Protein 5HYX (pdb70)

Radius of gyration: 34.46 Å; Cα contacts (8 Å, |Δi|>4): 1989; chains: 2; bounding box: 60×90×80 Å

GO terms:
  GO:2000023 regulation of lateral root development (P, IDA)
  GO:2000067 regulation of root morphogenesis (P, IDA)
  GO:0016036 cellular response to phosphate starvation (P, IEP)
  GO:0010078 maintenance of root meristem identity (P, IMP)
  GO:2000067 regulation of root morphogenesis (P, IMP)
  GO:2000280 regulation of root development (P, IMP)
  GO:0016036 cellular response to phosphate starvation (P, IMP)
  GO:2000377 regulation of reactive oxygen species metabolic process (P, IMP)
  GO:0051302 regulation of cell division (P, IMP)
  GO:0005515 protein binding (F, IPI)
  GO:0010628 positive regulation of gene expression (P, IEP)
  GO:0001653 peptide receptor activity (F, IGI)
  GO:0010082 regulation of root meristem growth (P, IGI)
  GO:0048527 lateral root development (P, IMP)
  GO:0008083 growth factor activity (F, IDA)
  GO:0005576 extracellular region (C, IDA)
  GO:0010608 post-transcriptional regulation of gene expression (P, IDA)
  GO:0030154 cell differentiation (P, IDA)
  GO:0008284 positive regulation of cell population proliferation (P, IDA)

Solvent-accessible surface area: 26763 Å² total

Organism: Arabidopsis thaliana (NCBI:txid3702)

Secondary structure (DSSP, 8-state):
-----------/--STTEEE-TTS-EEEEEEES----S---TT--EEEEESS---SBPPGGGGG-TT-SEEE--SS--BS---GGGGG-TT--EEE--SS---S---GGGGG-TT--EEE--SS--EEE--GGGGG-SS--EEE--S-TEEEEPPPGGGGG-TT--EEE--SSEEEEPPPGGGGG-SS--EEE--SSEEEEEPPGGGGG-TT--EEE--SSEEES---GGGGG-TT--EEE--SS--EEEPPGGGGG-TT--EEE--SSEEESB--GGGGG-TT--EEE--SS--BS---GGGGG-TT--EEE--SS--EE---GGGGG-TT--EEE--SSEEEEPPPGGGGG-TT--EEE--SSEEEEPPPGGGGG-SS--EEE--SSEEEEPPPGGGGG-TT--EEE--SSEEEEPPPGGGGG-SS--EEE--SSEE-SPPPGGGGG-TT--EEE--SS--EE---TTTS-TT-SEEE--SSEE-SB--GGGGG-SS--EEE--SS--EEPPPGGGGG-TT--EEE--SSEE-SBPPSGGGG-TT--SEEE--SS--BS---GGGGG-TT--EEE--SS---S-SGGGTT-TT--EEE--SS--EEEE---HHHHTS-HHHHHTSSEEEE--PPP-

Structure (mmCIF, N/CA/C/O backbone):
data_5HYX
#
_entry.id   5HYX
#
_cell.length_a   182.335
_cell.length_b   182.335
_cell.length_c   87.441
_cell.angle_alpha   90.000
_cell.angle_beta   90.000
_cell.angle_gamma   120.000
#
_symmetry.space_group_name_H-M   'H 3'
#
loop_
_entity.id
_entity.type
_entity.pdbx_description
1 polymer 'Probable LRR receptor-like serine/threonine-protein kinase At4g26540'
2 polymer PTR-SER-ASN-PRO-GLY-HIS-HIS-PRO-HYP-ARG-HIS-ASN
3 branched 2-acetamido-2-deoxy-beta-D-glucopyranose-(1-4)-2-acetamido-2-deoxy-beta-D-glucopyranose
4 non-polymer 2-acetamido-2-deoxy-beta-D-glucopyranose
5 water water
#
loop_
_atom_site.group_PDB
_atom_site.id
_atom_site.type_symbol
_atom_site.label_atom_id
_atom_site.label_alt_id
_atom_site.label_comp_id
_atom_site.label_asym_id
_atom_site.label_entity_id
_atom_site.label_seq_id
_atom_site.pdbx_PDB_ins_code
_atom_site.Cartn_x
_atom_site.Cartn_y
_atom_site.Cartn_z
_atom_site.occupancy
_atom_site.B_iso_or_equiv
_atom_site.auth_seq_id
_atom_site.auth_comp_id
_atom_site.auth_asym_id
_atom_site.auth_atom_id
_atom_site.pdbx_PDB_model_num
ATOM 1 N N . CYS A 1 1 ? 68.942 67.355 -21.168 1.00 68.78 61 CYS B N 1
ATOM 2 C CA . CYS A 1 1 ? 68.425 67.107 -19.826 1.00 75.62 61 CYS B CA 1
ATOM 3 C C . CYS A 1 1 ? 67.665 68.320 -19.275 1.00 80.73 61 CYS B C 1
ATOM 4 O O . CYS A 1 1 ? 66.442 68.406 -19.390 1.00 82.07 61 CYS B O 1
ATOM 6 N N . ASN A 1 2 ? 68.389 69.226 -18.625 1.00 82.21 62 ASN B N 1
ATOM 7 C CA . ASN A 1 2 ? 67.810 70.481 -18.145 1.00 76.67 62 ASN B CA 1
ATOM 8 C C . ASN A 1 2 ? 68.085 71.735 -18.997 1.00 73.26 62 ASN B C 1
ATOM 9 O O . ASN A 1 2 ? 67.660 72.827 -18.628 1.00 68.55 62 ASN B O 1
ATOM 11 N N . TRP A 1 3 ? 68.801 71.590 -20.112 1.00 77.06 63 TRP B N 1
ATOM 12 C CA . TRP A 1 3 ? 69.196 72.748 -20.933 1.00 83.07 63 TRP B CA 1
ATOM 13 C C . TRP A 1 3 ? 67.980 73.500 -21.512 1.00 81.14 63 TRP B C 1
ATOM 14 O O . TRP A 1 3 ? 66.937 72.902 -21.780 1.00 78.10 63 TRP B O 1
ATOM 25 N N . THR A 1 4 ? 68.124 74.813 -21.692 1.00 80.42 64 THR B N 1
ATOM 26 C CA . THR A 1 4 ? 67.005 75.684 -22.064 1.00 76.61 64 THR B CA 1
ATOM 27 C C . THR A 1 4 ? 66.425 75.391 -23.448 1.00 77.29 64 THR B C 1
ATOM 28 O O . THR A 1 4 ? 67.143 75.367 -24.451 1.00 81.93 64 THR B O 1
ATOM 30 N N . GLY A 1 5 ? 65.113 75.186 -23.490 1.00 70.16 65 GLY B N 1
ATOM 31 C CA . GLY A 1 5 ? 64.426 74.815 -24.712 1.00 63.89 65 GLY B CA 1
ATOM 32 C C . GLY A 1 5 ? 64.153 73.326 -24.726 1.00 59.56 65 GLY B C 1
ATOM 33 O O . GLY A 1 5 ? 63.233 72.855 -25.392 1.00 59.56 65 GLY B O 1
ATOM 34 N N . VAL A 1 6 ? 64.942 72.585 -23.957 1.00 57.02 66 VAL B N 1
ATOM 35 C CA . VAL A 1 6 ? 64.797 71.139 -23.877 1.00 55.53 66 VAL B CA 1
ATOM 36 C C . VAL A 1 6 ? 63.923 70.734 -22.697 1.00 56.08 66 VAL B C 1
ATOM 37 O O . VAL A 1 6 ? 64.054 71.274 -21.601 1.00 58.51 66 VAL B O 1
ATOM 41 N N . LYS A 1 7 ? 63.022 69.789 -22.935 1.00 55.43 67 LYS B N 1
ATOM 42 C CA . LYS A 1 7 ? 62.207 69.217 -21.874 1.00 57.41 67 LYS B CA 1
ATOM 43 C C . LYS A 1 7 ? 62.323 67.697 -21.899 1.00 59.23 67 LYS B C 1
ATOM 44 O O . LYS A 1 7 ? 62.524 67.095 -22.958 1.00 56.85 67 LYS B O 1
ATOM 50 N N . CYS A 1 8 ? 62.200 67.080 -20.728 1.00 61.74 68 CYS B N 1
ATOM 51 C CA . CYS A 1 8 ? 62.427 65.648 -20.602 1.00 62.16 68 CYS B CA 1
ATOM 52 C C . CYS A 1 8 ? 61.217 64.862 -20.117 1.00 61.40 68 CYS B C 1
ATOM 53 O O . CYS A 1 8 ? 60.439 65.332 -19.287 1.00 58.30 68 CYS B O 1
ATOM 56 N N . ASN A 1 9 ? 61.081 63.654 -20.652 1.00 66.34 69 ASN B N 1
ATOM 57 C CA . ASN A 1 9 ? 60.123 62.680 -20.163 1.00 71.75 69 ASN B CA 1
ATOM 58 C C . ASN A 1 9 ? 60.542 62.240 -18.756 1.00 76.44 69 ASN B C 1
ATOM 59 O O . ASN A 1 9 ? 61.711 62.374 -18.384 1.00 75.59 69 ASN B O 1
ATOM 64 N N . ARG A 1 10 ? 59.598 61.725 -17.970 1.00 76.57 70 ARG B N 1
ATOM 65 C CA . ARG A 1 10 ? 59.907 61.296 -16.608 1.00 76.29 70 ARG B CA 1
ATOM 66 C C . ARG A 1 10 ? 60.954 60.179 -16.582 1.00 76.26 70 ARG B C 1
ATOM 67 O O . ARG A 1 10 ? 61.678 60.015 -15.599 1.00 74.72 70 ARG B O 1
ATOM 75 N N . ARG A 1 11 ? 61.051 59.434 -17.680 1.00 74.07 71 ARG B N 1
ATOM 76 C CA . ARG A 1 11 ? 62.039 58.368 -17.801 1.00 68.69 71 ARG B CA 1
ATOM 77 C C . ARG A 1 11 ? 63.392 58.939 -18.185 1.00 67.89 71 ARG B C 1
ATOM 78 O O . ARG A 1 11 ? 64.357 58.201 -18.345 1.00 71.91 71 ARG B O 1
ATOM 86 N N . GLY A 1 12 ? 63.452 60.257 -18.348 1.00 67.33 72 GLY B N 1
ATOM 87 C CA . GLY A 1 12 ? 64.690 60.932 -18.695 1.00 66.31 72 GLY B CA 1
ATOM 88 C C . GLY A 1 12 ? 64.981 60.995 -20.185 1.00 62.25 72 GLY B C 1
ATOM 89 O O . GLY A 1 12 ? 66.087 61.358 -20.593 1.00 57.68 72 GLY B O 1
ATOM 90 N N . GLU A 1 13 ? 63.993 60.634 -21.001 1.00 63.81 73 GLU B N 1
ATOM 91 C CA . GLU A 1 13 ? 64.140 60.679 -22.452 1.00 65.87 73 GLU B CA 1
ATOM 92 C C . GLU A 1 13 ? 63.708 62.048 -22.976 1.00 61.75 73 GLU B C 1
ATOM 93 O O . GLU A 1 13 ? 62.717 62.611 -22.506 1.00 62.01 73 GLU B O 1
ATOM 99 N N . VAL A 1 14 ? 64.453 62.587 -23.936 1.00 54.80 74 VAL B N 1
ATOM 100 C CA . VAL A 1 14 ? 64.095 63.876 -24.522 1.00 53.75 74 VAL B CA 1
ATOM 101 C C . VAL A 1 14 ? 62.672 63.847 -25.080 1.00 52.93 74 VAL B C 1
ATOM 102 O O . VAL A 1 14 ? 62.308 62.980 -25.880 1.00 49.91 74 VAL B O 1
ATOM 106 N N . SER A 1 15 ? 61.882 64.819 -24.645 1.00 50.73 75 SER B N 1
ATOM 107 C CA . SER A 1 15 ? 60.454 64.840 -24.885 1.00 36.23 75 SER B CA 1
ATOM 108 C C . SER A 1 15 ? 60.086 65.986 -25.825 1.00 39.73 75 SER B C 1
ATOM 109 O O . SER A 1 15 ? 59.414 65.777 -26.829 1.00 43.43 75 SER B O 1
ATOM 112 N N . GLU A 1 16 ? 60.445 67.210 -25.450 1.00 37.69 76 GLU B N 1
ATOM 113 C CA . GLU A 1 16 ? 60.081 68.385 -26.236 1.00 38.13 76 GLU B CA 1
ATOM 114 C C . GLU A 1 16 ? 61.265 69.285 -26.551 1.00 41.52 76 GLU B C 1
ATOM 115 O O . GLU A 1 16 ? 62.180 69.424 -25.745 1.00 44.16 76 GLU B O 1
ATOM 121 N N . ILE A 1 17 ? 61.227 69.897 -27.732 1.00 34.56 77 ILE B N 1
ATOM 122 C CA . ILE A 1 17 ? 62.217 70.869 -28.155 1.00 41.22 77 ILE B CA 1
ATOM 123 C C . ILE A 1 17 ? 61.474 72.135 -28.526 1.00 43.54 77 ILE B C 1
ATOM 124 O O . ILE A 1 17 ? 60.510 72.086 -29.279 1.00 46.46 77 ILE B O 1
ATOM 129 N N . GLN A 1 18 ? 61.894 73.267 -27.981 1.00 43.82 78 GLN B N 1
ATOM 130 C CA . GLN A 1 18 ? 61.272 74.532 -28.330 1.00 43.07 78 GLN B CA 1
ATOM 131 C C . GLN A 1 18 ? 62.302 75.630 -28.523 1.00 49.78 78 GLN B C 1
ATOM 132 O O . GLN A 1 18 ? 63.047 75.963 -27.599 1.00 52.49 78 GLN B O 1
ATOM 138 N N . LEU A 1 19 ? 62.341 76.197 -29.723 1.00 48.16 79 LEU B N 1
ATOM 139 C CA . LEU A 1 19 ? 63.285 77.261 -30.028 1.00 53.44 79 LEU B CA 1
ATOM 140 C C . LEU A 1 19 ? 62.585 78.414 -30.745 1.00 63.51 79 LEU B C 1
ATOM 141 O O . LEU A 1 19 ? 61.894 78.200 -31.737 1.00 62.96 79 LEU B O 1
ATOM 146 N N . LYS A 1 20 ? 62.761 79.635 -30.244 1.00 73.01 80 LYS B N 1
ATOM 147 C CA . LYS A 1 20 ? 62.097 80.804 -30.829 1.00 77.70 80 LYS B CA 1
ATOM 148 C C . LYS A 1 20 ? 62.945 82.086 -30.853 1.00 81.93 80 LYS B C 1
ATOM 149 O O . LYS A 1 20 ? 63.811 82.288 -30.000 1.00 87.35 80 LYS B O 1
ATOM 155 N N . GLU A 1 21 ? 62.680 82.940 -31.843 1.00 78.97 81 GLU B N 1
ATOM 156 C CA . GLU A 1 21 ? 63.236 84.297 -31.926 1.00 77.42 81 GLU B CA 1
ATOM 157 C C . GLU A 1 21 ? 64.763 84.404 -31.904 1.00 83.67 81 GLU B C 1
ATOM 158 O O . GLU A 1 21 ? 65.306 85.405 -31.432 1.00 86.12 81 GLU B O 1
ATOM 160 N N . LYS A 1 22 ? 65.452 83.384 -32.408 1.00 85.82 82 LYS B N 1
ATOM 161 C CA . LYS A 1 22 ? 66.913 83.351 -32.323 1.00 87.03 82 LYS B CA 1
ATOM 162 C C . LYS A 1 22 ? 67.641 83.825 -33.591 1.00 86.16 82 LYS B C 1
ATOM 163 O O . LYS A 1 22 ? 68.873 83.787 -33.656 1.00 87.32 82 LYS B O 1
ATOM 165 N N . GLN A 1 23 ? 66.876 84.261 -34.589 1.00 81.64 83 GLN B N 1
ATOM 166 C CA . GLN A 1 23 ? 67.439 84.891 -35.789 1.00 80.39 83 GLN B CA 1
ATOM 167 C C . GLN A 1 23 ? 68.506 84.055 -36.511 1.00 78.40 83 GLN B C 1
ATOM 168 O O . GLN A 1 23 ? 69.566 84.561 -36.875 1.00 80.64 83 GLN B O 1
ATOM 170 N N . LEU A 1 24 ? 68.213 82.776 -36.718 1.00 73.38 84 LEU B N 1
ATOM 171 C CA . LEU A 1 24 ? 69.112 81.872 -37.426 1.00 70.97 84 LEU B CA 1
ATOM 172 C C . LEU A 1 24 ? 68.939 82.022 -38.932 1.00 79.07 84 LEU B C 1
ATOM 173 O O . LEU A 1 24 ? 68.325 82.979 -39.410 1.00 79.73 84 LEU B O 1
ATOM 178 N N . GLN A 1 25 ? 69.509 81.073 -39.670 1.00 82.89 85 GLN B N 1
ATOM 179 C CA . GLN A 1 25 ? 69.200 80.885 -41.086 1.00 85.25 85 GLN B CA 1
ATOM 180 C C . GLN A 1 25 ? 69.453 79.428 -41.461 1.00 85.36 85 GLN B C 1
ATOM 181 O O . GLN A 1 25 ? 69.752 78.610 -40.592 1.00 84.34 85 GLN B O 1
ATOM 187 N N . GLY A 1 26 ? 69.315 79.105 -42.746 1.00 85.01 86 GLY B N 1
ATOM 188 C CA . GLY A 1 26 ? 69.617 77.770 -43.242 1.00 83.26 86 GLY B CA 1
ATOM 189 C C . GLY A 1 26 ? 68.526 76.731 -43.034 1.00 78.34 86 GLY B C 1
ATOM 190 O O . GLY A 1 26 ? 67.419 77.057 -42.614 1.00 80.40 86 GLY B O 1
ATOM 191 N N . SER A 1 27 ? 68.842 75.474 -43.333 1.00 72.17 87 SER B N 1
ATOM 192 C CA . SER A 1 27 ? 67.896 74.373 -43.166 1.00 68.49 87 SER B CA 1
ATOM 193 C C . SER A 1 27 ? 67.939 73.873 -41.733 1.00 74.33 87 SER B C 1
ATOM 194 O O . SER A 1 27 ? 68.516 74.524 -40.867 1.00 77.14 87 SER B O 1
ATOM 197 N N . LEU A 1 28 ? 67.323 72.723 -41.478 1.00 76.02 88 LEU B N 1
ATOM 198 C CA . LEU A 1 28 ? 67.298 72.171 -40.125 1.00 76.89 88 LEU B CA 1
ATOM 199 C C . LEU A 1 28 ? 67.693 70.696 -40.057 1.00 78.69 88 LEU B C 1
ATOM 200 O O . LEU A 1 28 ? 67.009 69.837 -40.606 1.00 81.29 88 LEU B O 1
ATOM 205 N N . LEU A 1 36 ? 66.989 60.850 -32.488 1.00 74.39 92 LEU B N 1
ATOM 206 C CA . LEU A 1 36 ? 66.513 60.599 -31.131 1.00 76.06 92 LEU B CA 1
ATOM 207 C C . LEU A 1 36 ? 65.008 60.368 -31.189 1.00 78.78 92 LEU B C 1
ATOM 208 O O . LEU A 1 36 ? 64.229 61.304 -31.391 1.00 76.65 92 LEU B O 1
ATOM 213 N N . LYS A 1 37 ? 64.557 59.126 -31.073 1.00 80.11 93 LYS B N 1
ATOM 214 C CA . LYS A 1 37 ? 63.124 59.004 -31.195 1.00 78.51 93 LYS B CA 1
ATOM 215 C C . LYS A 1 37 ? 62.499 58.547 -29.891 1.00 80.51 93 LYS B C 1
ATOM 216 O O . LYS A 1 37 ? 62.246 57.356 -29.696 1.00 86.08 93 LYS B O 1
ATOM 222 N N . SER A 1 38 ? 62.259 59.505 -28.995 1.00 74.69 94 SER B N 1
ATOM 223 C CA . SER A 1 38 ? 61.147 59.539 -28.044 1.00 64.09 94 SER B CA 1
ATOM 224 C C . SER A 1 38 ? 60.245 60.774 -28.229 1.00 60.37 94 SER B C 1
ATOM 225 O O . SER A 1 38 ? 59.245 60.935 -27.520 1.00 57.32 94 SER B O 1
ATOM 228 N N . LEU A 1 39 ? 60.643 61.660 -29.146 1.00 56.60 95 LEU B N 1
ATOM 229 C CA . LEU A 1 39 ? 60.177 63.057 -29.177 1.00 48.34 95 LEU B CA 1
ATOM 230 C C . LEU A 1 39 ? 58.673 63.212 -29.372 1.00 44.98 95 LEU B C 1
ATOM 231 O O . LEU A 1 39 ? 58.105 62.673 -30.322 1.00 44.07 95 LEU B O 1
ATOM 236 N N . THR A 1 40 ? 58.029 63.903 -28.435 1.00 33.56 96 THR B N 1
ATOM 237 C CA . THR A 1 40 ? 56.598 64.161 -28.524 1.00 35.94 96 THR B CA 1
ATOM 238 C C . THR A 1 40 ? 56.179 65.572 -29.008 1.00 34.25 96 THR B C 1
ATOM 239 O O . THR A 1 40 ? 55.063 65.756 -29.493 1.00 31.92 96 THR B O 1
ATOM 243 N N . SER A 1 41 ? 57.072 66.557 -28.913 1.00 34.70 97 SER B N 1
ATOM 244 C CA . SER A 1 41 ? 56.729 67.928 -29.309 1.00 30.47 97 SER B CA 1
ATOM 245 C C . SER A 1 41 ? 57.891 68.717 -29.926 1.00 35.91 97 SER B C 1
ATOM 246 O O . SER A 1 41 ? 58.942 68.858 -29.314 1.00 37.41 97 SER B O 1
ATOM 249 N N . LEU A 1 42 ? 57.692 69.268 -31.118 1.00 33.95 98 LEU B N 1
ATOM 250 C CA . LEU A 1 42 ? 58.759 70.015 -31.769 1.00 34.42 98 LEU B CA 1
ATOM 251 C C . LEU A 1 42 ? 58.302 71.384 -32.249 1.00 33.39 98 LEU B C 1
ATOM 252 O O . LEU A 1 42 ? 57.470 71.495 -33.144 1.00 29.40 98 LEU B O 1
ATOM 257 N N . THR A 1 43 ? 58.852 72.424 -31.633 1.00 30.58 99 THR B N 1
ATOM 258 C CA . THR A 1 43 ? 58.620 73.778 -32.090 1.00 35.60 99 THR B CA 1
ATOM 259 C C . THR A 1 43 ? 59.921 74.426 -32.511 1.00 38.50 99 THR B C 1
ATOM 260 O O . THR A 1 43 ? 60.784 74.734 -31.686 1.00 40.07 99 THR B O 1
ATOM 264 N N . LEU A 1 44 ? 60.063 74.604 -33.817 1.00 39.34 100 LEU B N 1
ATOM 265 C CA . LEU A 1 44 ? 61.073 75.489 -34.350 1.00 37.60 100 LEU B CA 1
ATOM 266 C C . LEU A 1 44 ? 60.290 76.552 -35.085 1.00 41.99 100 LEU B C 1
ATOM 267 O O . LEU A 1 44 ? 59.773 76.304 -36.170 1.00 50.78 100 LEU B O 1
ATOM 272 N N . SER A 1 45 ? 60.224 77.745 -34.505 1.00 42.69 101 SER B N 1
ATOM 273 C CA . SER A 1 45 ? 59.290 78.768 -34.964 1.00 42.13 101 SER B CA 1
ATOM 274 C C . SER A 1 45 ? 59.911 80.159 -34.863 1.00 43.84 101 SER B C 1
ATOM 275 O O . SER A 1 45 ? 60.671 80.429 -33.937 1.00 48.56 101 SER B O 1
ATOM 278 N N . SER A 1 46 ? 59.593 81.034 -35.816 1.00 42.57 102 SER B N 1
ATOM 279 C CA . SER A 1 46 ? 60.148 82.388 -35.834 1.00 44.99 102 SER B CA 1
ATOM 280 C C . SER A 1 46 ? 61.688 82.382 -35.825 1.00 49.26 102 SER B C 1
ATOM 281 O O . SER A 1 46 ? 62.317 83.249 -35.217 1.00 53.18 102 SER B O 1
ATOM 284 N N . LEU A 1 47 ? 62.282 81.383 -36.475 1.00 47.14 103 LEU B N 1
ATOM 285 C CA . LEU A 1 47 ? 63.741 81.246 -36.538 1.00 52.96 103 LEU B CA 1
ATOM 286 C C . LEU A 1 47 ? 64.409 81.728 -37.830 1.00 53.93 103 LEU B C 1
ATOM 287 O O . LEU A 1 47 ? 65.617 81.580 -37.991 1.00 53.70 103 LEU B O 1
ATOM 292 N N . GLN A 1 48 ? 63.620 82.266 -38.754 1.00 57.42 104 GLN B N 1
ATOM 293 C CA . GLN A 1 48 ? 64.109 82.678 -40.075 1.00 57.06 104 GLN B CA 1
ATOM 294 C C . GLN A 1 48 ? 64.735 81.529 -40.881 1.00 52.15 104 GLN B C 1
ATOM 295 O O . GLN A 1 48 ? 65.649 81.746 -41.676 1.00 51.81 104 GLN B O 1
ATOM 297 N N . LEU A 1 49 ? 64.220 80.315 -40.686 1.00 46.26 105 LEU B N 1
ATOM 298 C CA . LEU A 1 49 ? 64.716 79.131 -41.392 1.00 46.40 105 LEU B CA 1
ATOM 299 C C . LEU A 1 49 ? 64.340 79.108 -42.869 1.00 45.76 105 LEU B C 1
ATOM 300 O O . LEU A 1 49 ? 63.258 79.545 -43.254 1.00 45.24 105 LEU B O 1
ATOM 305 N N . THR A 1 50 ? 65.230 78.569 -43.693 1.00 47.18 106 THR B N 1
ATOM 306 C CA . THR A 1 50 ? 64.965 78.455 -45.120 1.00 44.60 106 THR B CA 1
ATOM 307 C C . THR A 1 50 ? 65.009 77.001 -45.559 1.00 38.09 106 THR B C 1
ATOM 308 O O . THR A 1 50 ? 65.306 76.115 -44.761 1.00 35.62 106 THR B O 1
ATOM 312 N N . GLY A 1 51 ? 64.717 76.763 -46.832 1.00 35.37 107 GLY B N 1
ATOM 313 C CA . GLY A 1 51 ? 64.772 75.424 -47.384 1.00 41.38 107 GLY B CA 1
ATOM 314 C C . GLY A 1 51 ? 63.500 74.617 -47.218 1.00 50.89 107 GLY B C 1
ATOM 315 O O . GLY A 1 51 ? 62.502 75.108 -46.698 1.00 57.14 107 GLY B O 1
ATOM 316 N N . VAL A 1 52 ? 63.546 73.368 -47.672 1.00 50.91 108 VAL B N 1
ATOM 317 C CA . VAL A 1 52 ? 62.415 72.446 -47.604 1.00 48.06 108 VAL B CA 1
ATOM 318 C C . VAL A 1 52 ? 62.248 71.913 -46.180 1.00 44.42 108 VAL B C 1
ATOM 319 O O . VAL A 1 52 ? 63.180 71.984 -45.374 1.00 42.60 108 VAL B O 1
ATOM 323 N N . ILE A 1 53 ? 61.050 71.430 -45.853 1.00 42.39 109 ILE B N 1
ATOM 324 C CA . ILE A 1 53 ? 60.847 70.688 -44.618 1.00 42.22 109 ILE B CA 1
ATOM 325 C C . ILE A 1 53 ? 61.490 69.328 -44.789 1.00 45.04 109 ILE B C 1
ATOM 326 O O . ILE A 1 53 ? 61.114 68.578 -45.693 1.00 45.88 109 ILE B O 1
ATOM 331 N N . PRO A 1 54 ? 62.472 69.008 -43.933 1.00 44.27 110 PRO B N 1
ATOM 332 C CA . PRO A 1 54 ? 63.129 67.710 -44.050 1.00 47.24 110 PRO B CA 1
ATOM 333 C C . PRO A 1 54 ? 62.099 66.592 -44.044 1.00 53.07 110 PRO B C 1
ATOM 334 O O . PRO A 1 54 ? 61.226 66.522 -43.176 1.00 59.49 110 PRO B O 1
ATOM 338 N N . LYS A 1 55 ? 62.219 65.732 -45.044 1.00 51.23 111 LYS B N 1
ATOM 339 C CA . LYS A 1 55 ? 61.295 64.641 -45.299 1.00 54.06 111 LYS B CA 1
ATOM 340 C C . LYS A 1 55 ? 61.268 63.639 -44.145 1.00 57.45 111 LYS B C 1
ATOM 341 O O . LYS A 1 55 ? 60.296 62.907 -43.960 1.00 58.31 111 LYS B O 1
ATOM 347 N N . GLU A 1 56 ? 62.335 63.629 -43.355 1.00 58.62 112 GLU B N 1
ATOM 348 C CA . GLU A 1 56 ? 62.495 62.661 -42.280 1.00 58.60 112 GLU B CA 1
ATOM 349 C C . GLU A 1 56 ? 61.635 62.986 -41.054 1.00 60.58 112 GLU B C 1
ATOM 350 O O . GLU A 1 56 ? 61.617 62.227 -40.079 1.00 66.57 112 GLU B O 1
ATOM 356 N N . ILE A 1 57 ? 60.945 64.125 -41.100 1.00 54.66 113 ILE B N 1
ATOM 357 C CA . ILE A 1 57 ? 60.032 64.535 -40.031 1.00 51.04 113 ILE B CA 1
ATOM 358 C C . ILE A 1 57 ? 59.025 63.438 -39.703 1.00 48.62 113 ILE B C 1
ATOM 359 O O . ILE A 1 57 ? 58.721 63.190 -38.536 1.00 54.64 113 ILE B O 1
ATOM 364 N N . GLY A 1 58 ? 58.540 62.761 -40.739 1.00 43.25 114 GLY B N 1
ATOM 365 C CA . GLY A 1 58 ? 57.578 61.689 -40.580 1.00 43.07 114 GLY B CA 1
ATOM 366 C C . GLY A 1 58 ? 58.066 60.554 -39.696 1.00 52.16 114 GLY B C 1
ATOM 367 O O . GLY A 1 58 ? 57.277 59.720 -39.248 1.00 56.12 114 GLY B O 1
ATOM 368 N N . ASP A 1 59 ? 59.367 60.523 -39.430 1.00 54.61 115 ASP B N 1
ATOM 369 C CA . ASP A 1 59 ? 59.945 59.441 -38.640 1.00 58.27 115 ASP B CA 1
ATOM 370 C C . ASP A 1 59 ? 59.733 59.550 -37.122 1.00 52.76 115 ASP B C 1
ATOM 371 O O . ASP A 1 59 ? 59.878 58.555 -36.415 1.00 48.55 115 ASP B O 1
ATOM 376 N N . PHE A 1 60 ? 59.342 60.717 -36.612 1.00 51.13 116 PHE B N 1
ATOM 377 C CA . PHE A 1 60 ? 59.163 60.802 -35.170 1.00 43.72 116 PHE B CA 1
ATOM 378 C C . PHE A 1 60 ? 57.739 60.385 -34.895 1.00 40.56 116 PHE B C 1
ATOM 379 O O . PHE A 1 60 ? 56.815 61.189 -34.959 1.00 38.52 116 PHE B O 1
ATOM 387 N N . THR A 1 61 ? 57.598 59.146 -34.449 1.00 43.27 117 THR B N 1
ATOM 388 C CA . THR A 1 61 ? 56.312 58.484 -34.346 1.00 44.67 117 THR B CA 1
ATOM 389 C C . THR A 1 61 ? 55.536 59.072 -33.187 1.00 45.40 117 THR B C 1
ATOM 390 O O . THR A 1 61 ? 54.313 58.977 -33.122 1.00 47.95 117 THR B O 1
ATOM 394 N N . GLU A 1 62 ? 56.255 59.690 -32.263 1.00 43.98 118 GLU B N 1
ATOM 395 C CA . GLU A 1 62 ? 55.633 60.119 -31.027 1.00 43.35 118 GLU B CA 1
ATOM 396 C C . GLU A 1 62 ? 55.195 61.573 -31.056 1.00 40.25 118 GLU B C 1
ATOM 397 O O . GLU A 1 62 ? 54.589 62.063 -30.103 1.00 44.69 118 GLU B O 1
ATOM 403 N N . LEU A 1 63 ? 55.479 62.253 -32.159 1.00 38.01 119 LEU B N 1
ATOM 404 C CA . LEU A 1 63 ? 55.119 63.661 -32.297 1.00 36.04 119 LEU B CA 1
ATOM 405 C C . LEU A 1 63 ? 53.619 63.892 -32.104 1.00 35.09 119 LEU B C 1
ATOM 406 O O . LEU A 1 63 ? 52.789 63.264 -32.758 1.00 28.54 119 LEU B O 1
ATOM 411 N N . GLU A 1 64 ? 53.274 64.728 -31.134 1.00 28.39 120 GLU B N 1
ATOM 412 C CA . GLU A 1 64 ? 51.906 65.202 -31.014 1.00 34.25 120 GLU B CA 1
ATOM 413 C C . GLU A 1 64 ? 51.778 66.661 -31.430 1.00 33.46 120 GLU B C 1
ATOM 414 O O . GLU A 1 64 ? 50.672 67.166 -31.656 1.00 25.05 120 GLU B O 1
ATOM 420 N N . LEU A 1 65 ? 52.921 67.326 -31.562 1.00 26.93 121 LEU B N 1
ATOM 421 C CA . LEU A 1 65 ? 52.927 68.736 -31.926 1.00 26.34 121 LEU B CA 1
ATOM 422 C C . LEU A 1 65 ? 54.086 69.071 -32.843 1.00 27.18 121 LEU B C 1
ATOM 423 O O . LEU A 1 65 ? 55.239 68.783 -32.533 1.00 28.38 121 LEU B O 1
ATOM 428 N N . LEU A 1 66 ? 53.765 69.695 -33.967 1.00 26.57 122 LEU B N 1
ATOM 429 C CA . LEU A 1 66 ? 54.770 70.211 -34.874 1.00 27.24 122 LEU B CA 1
ATOM 430 C C . LEU A 1 66 ? 54.431 71.664 -35.192 1.00 30.89 122 LEU B C 1
ATOM 431 O O . LEU A 1 66 ? 53.406 71.948 -35.809 1.00 25.30 122 LEU B O 1
ATOM 436 N N . ASP A 1 67 ? 55.266 72.588 -34.732 1.00 26.79 123 ASP B N 1
ATOM 437 C CA . ASP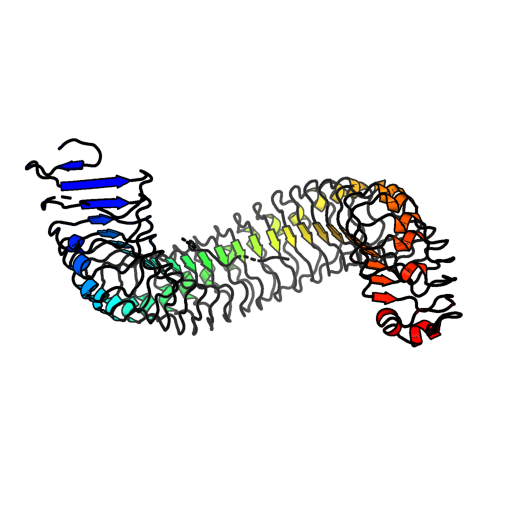 A 1 67 ? 55.094 73.978 -35.107 1.00 26.10 123 ASP B CA 1
ATOM 438 C C . ASP A 1 67 ? 56.358 74.465 -35.793 1.00 33.78 123 ASP B C 1
ATOM 439 O O . ASP A 1 67 ? 57.399 74.657 -35.163 1.00 34.81 123 ASP B O 1
ATOM 444 N N . LEU A 1 68 ? 56.249 74.623 -37.104 1.00 34.39 124 LEU B N 1
ATOM 445 C CA . LEU A 1 68 ? 57.280 75.220 -37.937 1.00 34.75 124 LEU B CA 1
ATOM 446 C C . LEU A 1 68 ? 56.971 76.659 -38.363 1.00 38.48 124 LEU B C 1
ATOM 447 O O . LEU A 1 68 ? 57.676 77.226 -39.194 1.00 40.87 124 LEU B O 1
ATOM 452 N N . SER A 1 69 ? 55.898 77.228 -37.819 1.00 25.58 125 SER B N 1
ATOM 453 C CA . SER A 1 69 ? 55.361 78.507 -38.287 1.00 24.66 125 SER B CA 1
ATOM 454 C C . SER A 1 69 ? 56.304 79.707 -38.163 1.00 29.74 125 SER B C 1
ATOM 455 O O . SER A 1 69 ? 57.280 79.675 -37.416 1.00 28.99 125 SER B O 1
ATOM 458 N N . ASP A 1 70 ? 56.007 80.748 -38.940 1.00 31.55 126 ASP B N 1
ATOM 459 C CA . ASP A 1 70 ? 56.769 82.001 -38.948 1.00 35.98 126 ASP B CA 1
ATOM 460 C C . ASP A 1 70 ? 58.228 81.828 -39.390 1.00 35.68 126 ASP B C 1
ATOM 461 O O . ASP A 1 70 ? 59.144 82.390 -38.792 1.00 36.53 126 ASP B O 1
ATOM 466 N N . ASN A 1 71 ? 58.431 81.048 -40.445 1.00 26.64 127 ASN B N 1
ATOM 467 C CA . ASN A 1 71 ? 59.745 80.919 -41.072 1.00 32.81 127 ASN B CA 1
ATOM 468 C C . ASN A 1 71 ? 59.680 81.229 -42.565 1.00 34.66 127 ASN B C 1
ATOM 469 O O . ASN A 1 71 ? 58.682 81.757 -43.065 1.00 26.64 127 ASN B O 1
ATOM 474 N N . SER A 1 72 ? 60.784 80.972 -43.253 1.00 39.53 128 SER B N 1
ATOM 475 C CA . SER A 1 72 ? 60.849 81.057 -44.714 1.00 40.31 128 SER B CA 1
ATOM 476 C C . SER A 1 72 ? 60.747 79.753 -45.509 1.00 36.18 128 SER B C 1
ATOM 477 O O . SER A 1 72 ? 61.082 79.733 -46.687 1.00 40.67 128 SER B O 1
ATOM 480 N N . LEU A 1 73 ? 60.371 78.663 -44.849 1.00 33.20 129 LEU B N 1
ATOM 481 C CA . LEU A 1 73 ? 60.359 77.337 -45.470 1.00 37.03 129 LEU B CA 1
ATOM 482 C C . LEU A 1 73 ? 59.664 77.284 -46.845 1.00 43.38 129 LEU B C 1
ATOM 483 O O . LEU A 1 73 ? 58.606 77.885 -47.062 1.00 44.15 129 LEU B O 1
ATOM 488 N N . SER A 1 74 ? 60.288 76.565 -47.770 1.00 30.41 130 SER B N 1
ATOM 489 C CA . SER A 1 74 ? 59.785 76.421 -49.129 1.00 38.81 130 SER B CA 1
ATOM 490 C C . SER A 1 74 ? 59.516 74.954 -49.420 1.00 38.71 130 SER B C 1
ATOM 491 O O . SER A 1 74 ? 59.591 74.108 -48.520 1.00 41.62 130 SER B O 1
ATOM 494 N N . GLY A 1 75 ? 59.182 74.667 -50.675 1.00 35.89 131 GLY B N 1
ATOM 495 C CA . GLY A 1 75 ? 58.910 73.311 -51.104 1.00 31.04 131 GLY B CA 1
ATOM 496 C C . GLY A 1 75 ? 57.518 72.847 -50.728 1.00 36.20 131 GLY B C 1
ATOM 497 O O . GLY A 1 75 ? 56.670 73.646 -50.313 1.00 32.20 131 GLY B O 1
ATOM 498 N N . ASP A 1 76 ? 57.281 71.547 -50.868 1.00 39.68 132 ASP B N 1
ATOM 499 C CA . ASP A 1 76 ? 55.981 70.987 -50.533 1.00 44.66 132 ASP B CA 1
ATOM 500 C C . ASP A 1 76 ? 55.837 70.705 -49.048 1.00 41.92 132 ASP B C 1
ATOM 501 O O . ASP A 1 76 ? 56.786 70.844 -48.268 1.00 44.17 132 ASP B O 1
ATOM 506 N N . ILE A 1 77 ? 54.636 70.289 -48.672 1.00 32.99 133 ILE B N 1
ATOM 507 C CA . ILE A 1 77 ? 54.420 69.692 -47.383 1.00 31.56 133 ILE B CA 1
ATOM 508 C C . ILE A 1 77 ? 54.589 68.213 -47.640 1.00 28.86 133 ILE B C 1
ATOM 509 O O . ILE A 1 77 ? 53.711 67.594 -48.235 1.00 35.29 133 ILE B O 1
ATOM 514 N N . PRO A 1 78 ? 55.718 67.641 -47.201 1.00 30.10 134 PRO B N 1
ATOM 515 C CA . PRO A 1 78 ? 55.984 66.225 -47.447 1.00 36.36 134 PRO B CA 1
ATOM 516 C C . PRO A 1 78 ? 54.825 65.338 -47.002 1.00 30.46 134 PRO B C 1
ATOM 517 O O . PRO A 1 78 ? 54.193 65.579 -45.975 1.00 32.75 134 PRO B O 1
ATOM 521 N N . VAL A 1 79 ? 54.547 64.323 -47.803 1.00 30.92 135 VAL B N 1
ATOM 522 C CA . VAL A 1 79 ? 53.501 63.354 -47.521 1.00 42.35 135 VAL B CA 1
ATOM 523 C C . VAL A 1 79 ? 53.814 62.601 -46.226 1.00 39.17 135 VAL B C 1
ATOM 524 O O . VAL A 1 79 ? 52.916 62.173 -45.493 1.00 32.21 135 VAL B O 1
ATOM 528 N N . GLU A 1 80 ? 55.109 62.491 -45.945 1.00 38.85 136 GLU B N 1
ATOM 529 C CA . GLU A 1 80 ? 55.632 61.763 -44.802 1.00 37.19 136 GLU B CA 1
ATOM 530 C C . GLU A 1 80 ? 55.266 62.440 -43.491 1.00 37.94 136 GLU B C 1
ATOM 531 O O . GLU A 1 80 ? 55.165 61.785 -42.451 1.00 37.31 136 GLU B O 1
ATOM 537 N N . ILE A 1 81 ? 55.058 63.751 -43.542 1.00 35.75 137 ILE B N 1
ATOM 538 C CA . ILE A 1 81 ? 54.570 64.481 -42.382 1.00 37.14 137 ILE B CA 1
ATOM 539 C C . ILE A 1 81 ? 53.282 63.834 -41.883 1.00 38.03 137 ILE B C 1
ATOM 540 O O . ILE A 1 81 ? 52.977 63.855 -40.692 1.00 40.40 137 ILE B O 1
ATOM 545 N N . PHE A 1 82 ? 52.556 63.207 -42.798 1.00 39.89 138 PHE B N 1
ATOM 546 C CA . PHE A 1 82 ? 51.266 62.614 -42.472 1.00 43.64 138 PHE B CA 1
ATOM 547 C C . PHE A 1 82 ? 51.356 61.161 -41.996 1.00 45.59 138 PHE B C 1
ATOM 548 O O . PHE A 1 82 ? 50.335 60.494 -41.810 1.00 42.36 138 PHE B O 1
ATOM 556 N N . ARG A 1 83 ? 52.583 60.677 -41.819 1.00 47.86 139 ARG B N 1
ATOM 557 C CA . ARG A 1 83 ? 52.825 59.388 -41.172 1.00 49.93 139 ARG B CA 1
ATOM 558 C C . ARG A 1 83 ? 52.688 59.494 -39.656 1.00 44.26 139 ARG B C 1
ATOM 559 O O . ARG A 1 83 ? 52.638 58.475 -38.964 1.00 46.42 139 ARG B O 1
ATOM 567 N N . LEU A 1 84 ? 52.589 60.717 -39.140 1.00 38.16 140 LEU B N 1
ATOM 568 C CA . LEU A 1 84 ? 52.672 60.911 -37.709 1.00 29.70 140 LEU B CA 1
ATOM 569 C C . LEU A 1 84 ? 51.271 60.806 -37.144 1.00 37.48 140 LEU B C 1
ATOM 570 O O . LEU A 1 84 ? 50.522 61.773 -37.129 1.00 32.31 140 LEU B O 1
ATOM 575 N N . LYS A 1 85 ? 50.966 59.658 -36.552 1.00 40.57 141 LYS B N 1
ATOM 576 C CA . LYS A 1 85 ? 49.577 59.325 -36.255 1.00 39.51 141 LYS B CA 1
ATOM 577 C C . LYS A 1 85 ? 49.081 59.982 -34.983 1.00 37.46 141 LYS B C 1
ATOM 578 O O . LYS A 1 85 ? 47.881 60.146 -34.792 1.00 37.98 141 LYS B O 1
ATOM 584 N N . LYS A 1 86 ? 50.015 60.355 -34.117 1.00 40.45 142 LYS B N 1
ATOM 585 C CA . LYS A 1 86 ? 49.682 60.887 -32.799 1.00 42.92 142 LYS B CA 1
ATOM 586 C C . LYS A 1 86 ? 49.630 62.409 -32.791 1.00 40.13 142 LYS B C 1
ATOM 587 O O . LYS A 1 86 ? 49.491 63.033 -31.742 1.00 47.37 142 LYS B O 1
ATOM 593 N N . LEU A 1 87 ? 49.747 63.001 -33.971 1.00 35.52 143 LEU B N 1
ATOM 594 C CA . LEU A 1 87 ? 49.808 64.447 -34.094 1.00 33.69 143 LEU B CA 1
ATOM 595 C C . LEU A 1 87 ? 48.431 65.070 -33.863 1.00 31.40 143 LEU B C 1
ATOM 596 O O . LEU A 1 87 ? 47.466 64.728 -34.552 1.00 23.42 143 LEU B O 1
ATOM 601 N N . LYS A 1 88 ? 48.328 65.919 -32.840 1.00 23.60 144 LYS B N 1
ATOM 602 C CA . LYS A 1 88 ? 47.125 66.716 -32.617 1.00 22.35 144 LYS B CA 1
ATOM 603 C C . LYS A 1 88 ? 47.227 68.181 -33.075 1.00 21.82 144 LYS B C 1
ATOM 604 O O . LYS A 1 88 ? 46.217 68.851 -33.282 1.00 20.80 144 LYS B O 1
ATOM 610 N N . THR A 1 89 ? 48.442 68.659 -33.292 1.00 22.55 145 THR B N 1
ATOM 611 C CA . THR A 1 89 ? 48.635 70.023 -33.768 1.00 28.25 145 THR B CA 1
ATOM 612 C C . THR A 1 89 ? 49.616 70.037 -34.915 1.00 33.77 145 THR B C 1
ATOM 613 O O . THR A 1 89 ? 50.749 69.570 -34.776 1.00 36.96 145 THR B O 1
ATOM 617 N N . LEU A 1 90 ? 49.179 70.563 -36.051 1.00 22.30 146 LEU B N 1
ATOM 618 C CA . LEU A 1 90 ? 50.099 70.837 -37.139 1.00 26.84 146 LEU B CA 1
ATOM 619 C C . LEU A 1 90 ? 50.055 72.325 -37.458 1.00 22.31 146 LEU B C 1
ATOM 620 O O . LEU A 1 90 ? 49.048 72.821 -37.952 1.00 21.33 146 LEU B O 1
ATOM 625 N N . SER A 1 91 ? 51.136 73.037 -37.142 1.00 30.38 147 SER B N 1
ATOM 626 C CA . SER A 1 91 ? 51.200 74.472 -37.396 1.00 31.96 147 SER B CA 1
ATOM 627 C C . SER A 1 91 ? 52.303 74.805 -38.411 1.00 31.71 147 SER B C 1
ATOM 628 O O . SER A 1 91 ? 53.479 74.895 -38.059 1.00 36.08 147 SER B O 1
ATOM 631 N N . LEU A 1 92 ? 51.905 74.993 -39.668 1.00 27.28 148 LEU B N 1
ATOM 632 C CA . LEU A 1 92 ? 52.822 75.326 -40.768 1.00 23.51 148 LEU B CA 1
ATOM 633 C C . LEU A 1 92 ? 52.728 76.756 -41.302 1.00 30.44 148 LEU B C 1
ATOM 634 O O . LEU A 1 92 ? 53.397 77.119 -42.265 1.00 23.40 148 LEU B O 1
ATOM 639 N N . ASN A 1 93 ? 51.870 77.553 -40.686 1.00 21.93 149 ASN B N 1
ATOM 640 C CA . ASN A 1 93 ? 51.503 78.859 -41.214 1.00 25.74 149 ASN B CA 1
ATOM 641 C C . ASN A 1 93 ? 52.666 79.847 -41.328 1.00 26.48 149 ASN B C 1
ATOM 642 O O . ASN A 1 93 ? 53.715 79.668 -40.708 1.00 22.79 149 ASN B O 1
ATOM 647 N N . THR A 1 94 ? 52.472 80.873 -42.156 1.00 24.01 150 THR B N 1
ATOM 648 C CA . THR A 1 94 ? 53.454 81.945 -42.334 1.00 25.46 150 THR B CA 1
ATOM 649 C C . THR A 1 94 ? 54.803 81.410 -42.816 1.00 30.51 150 THR B C 1
ATOM 650 O O . THR A 1 94 ? 55.847 81.617 -42.191 1.00 26.17 150 THR B O 1
ATOM 654 N N . ASN A 1 95 ? 54.746 80.683 -43.924 1.00 33.82 151 ASN B N 1
ATOM 655 C CA . ASN A 1 95 ? 55.928 80.203 -44.613 1.00 34.88 151 ASN B CA 1
ATOM 656 C C . ASN A 1 95 ? 55.764 80.436 -46.116 1.00 36.23 151 ASN B C 1
ATOM 657 O O . ASN A 1 95 ? 54.816 81.093 -46.556 1.00 37.82 151 ASN B O 1
ATOM 662 N N . ASN A 1 96 ? 56.708 79.927 -46.894 1.00 33.06 152 ASN B N 1
ATOM 663 C CA . ASN A 1 96 ? 56.629 79.982 -48.350 1.00 34.94 152 ASN B CA 1
ATOM 664 C C . ASN A 1 96 ? 56.101 78.717 -49.021 1.00 34.96 152 ASN B C 1
ATOM 665 O O . ASN A 1 96 ? 56.242 78.534 -50.234 1.00 38.03 152 ASN B O 1
ATOM 670 N N . LEU A 1 97 ? 55.569 77.817 -48.207 1.00 28.55 153 LEU B N 1
ATOM 671 C CA . LEU A 1 97 ? 55.149 76.497 -48.658 1.00 29.63 153 LEU B CA 1
ATOM 672 C C . LEU A 1 97 ? 54.233 76.485 -49.889 1.00 26.52 153 LEU B C 1
ATOM 673 O O . LEU A 1 97 ? 53.254 77.220 -49.951 1.00 26.19 153 LEU B O 1
ATOM 678 N N . GLU A 1 98 ? 54.580 75.646 -50.865 1.00 32.22 154 GLU B N 1
ATOM 679 C CA . GLU A 1 98 ? 53.832 75.526 -52.126 1.00 35.25 154 GLU B CA 1
ATOM 680 C C . GLU A 1 98 ? 53.239 74.127 -52.315 1.00 37.39 154 GLU B C 1
ATOM 681 O O . GLU A 1 98 ? 53.410 73.255 -51.461 1.00 43.59 154 GLU B O 1
ATOM 687 N N . GLY A 1 99 ? 52.533 73.917 -53.423 1.00 35.82 155 GLY B N 1
ATOM 688 C CA . GLY A 1 99 ? 51.961 72.614 -53.725 1.00 25.81 155 GLY B CA 1
ATOM 689 C C . GLY A 1 99 ? 50.552 72.388 -53.204 1.00 30.97 155 GLY B C 1
ATOM 690 O O . GLY A 1 99 ? 49.929 73.282 -52.645 1.00 30.33 155 GLY B O 1
ATOM 691 N N . HIS A 1 100 ? 50.034 71.187 -53.414 1.00 31.59 156 HIS B N 1
ATOM 692 C CA . HIS A 1 100 ? 48.723 70.827 -52.903 1.00 33.32 156 HIS B CA 1
ATOM 693 C C . HIS A 1 100 ? 48.780 70.406 -51.450 1.00 34.66 156 HIS B C 1
ATOM 694 O O . HIS A 1 100 ? 49.819 69.952 -50.972 1.00 40.91 156 HIS B O 1
ATOM 701 N N . ILE A 1 101 ? 47.667 70.560 -50.740 1.00 27.31 157 ILE B N 1
ATOM 702 C CA . ILE A 1 101 ? 47.536 69.872 -49.476 1.00 29.66 157 ILE B CA 1
ATOM 703 C C . ILE A 1 101 ? 47.264 68.423 -49.852 1.00 32.20 157 ILE B C 1
ATOM 704 O O . ILE A 1 101 ? 46.230 68.123 -50.453 1.00 30.75 157 ILE B O 1
ATOM 709 N N . PRO A 1 102 ? 48.202 67.524 -49.514 1.00 33.45 158 PRO B N 1
ATOM 710 C CA . PRO A 1 102 ? 48.166 66.109 -49.906 1.00 31.66 158 PRO B CA 1
ATOM 711 C C . PRO A 1 102 ? 46.918 65.411 -49.378 1.00 31.82 158 PRO B C 1
ATOM 712 O O . PRO A 1 102 ? 46.449 65.789 -48.314 1.00 27.08 158 PRO B O 1
ATOM 716 N N . MET A 1 103 ? 46.400 64.416 -50.099 1.00 36.65 159 MET B N 1
ATOM 717 C CA . MET A 1 103 ? 45.215 63.668 -49.659 1.00 41.07 159 MET B CA 1
ATOM 718 C C . MET A 1 103 ? 45.469 62.961 -48.325 1.00 41.10 159 MET B C 1
ATOM 719 O O . MET A 1 103 ? 44.569 62.807 -47.487 1.00 47.76 159 MET B O 1
ATOM 724 N N . GLU A 1 104 ? 46.722 62.580 -48.110 1.00 39.25 160 GLU B N 1
ATOM 725 C CA . GLU A 1 104 ? 47.110 61.793 -46.947 1.00 38.08 160 GLU B CA 1
ATOM 726 C C . GLU A 1 104 ? 46.887 62.552 -45.640 1.00 37.31 160 GLU B C 1
ATOM 727 O O . GLU A 1 104 ? 47.111 62.013 -44.556 1.00 42.30 160 GLU B O 1
ATOM 733 N N . ILE A 1 105 ? 46.495 63.818 -45.748 1.00 32.28 161 ILE B N 1
ATOM 734 C CA . ILE A 1 105 ? 46.122 64.599 -44.585 1.00 33.97 161 ILE B CA 1
ATOM 735 C C . ILE A 1 105 ? 45.021 63.879 -43.813 1.00 38.25 161 ILE B C 1
ATOM 736 O O . ILE A 1 105 ? 44.972 63.948 -42.579 1.00 37.11 161 ILE B O 1
ATOM 741 N N . GLY A 1 106 ? 44.161 63.158 -44.534 1.00 35.76 162 GLY B N 1
ATOM 742 C CA . GLY A 1 106 ? 43.069 62.448 -43.888 1.00 33.85 162 GLY B CA 1
ATOM 743 C C . GLY A 1 106 ? 43.572 61.349 -42.964 1.00 37.18 162 GLY B C 1
ATOM 744 O O . GLY A 1 106 ? 42.818 60.794 -42.168 1.00 34.67 162 GLY B O 1
ATOM 745 N N . ASN A 1 107 ? 44.857 61.032 -43.075 1.00 39.81 163 ASN B N 1
ATOM 746 C CA . ASN A 1 107 ? 45.463 59.988 -42.263 1.00 41.94 163 ASN B CA 1
ATOM 747 C C . ASN A 1 107 ? 45.805 60.415 -40.838 1.00 41.32 163 ASN B C 1
ATOM 748 O O . ASN A 1 107 ? 46.170 59.569 -40.021 1.00 47.68 163 ASN B O 1
ATOM 753 N N . LEU A 1 108 ? 45.686 61.703 -40.516 1.00 31.42 164 LEU B N 1
ATOM 754 C CA . LEU A 1 108 ? 46.028 62.109 -39.162 1.00 30.69 164 LEU B CA 1
ATOM 755 C C . LEU A 1 108 ? 44.773 62.080 -38.317 1.00 34.35 164 LEU B C 1
ATOM 756 O O . LEU A 1 108 ? 44.040 63.064 -38.242 1.00 34.70 164 LEU B O 1
ATOM 761 N N . SER A 1 109 ? 44.629 61.007 -37.551 1.00 37.05 165 SER B N 1
ATOM 762 C CA . SER A 1 109 ? 43.353 60.667 -36.938 1.00 37.69 165 SER B CA 1
ATOM 763 C C . SER A 1 109 ? 42.945 61.637 -35.839 1.00 36.81 165 SER B C 1
ATOM 764 O O . SER A 1 109 ? 41.785 62.037 -35.752 1.00 39.17 165 SER B O 1
ATOM 767 N N . GLY A 1 110 ? 43.897 62.013 -34.996 1.00 31.76 166 GLY B N 1
ATOM 768 C CA . GLY A 1 110 ? 43.576 62.853 -33.864 1.00 21.44 166 GLY B CA 1
ATOM 769 C C . GLY A 1 110 ? 43.970 64.305 -34.009 1.00 21.06 166 GLY B C 1
ATOM 770 O O . GLY A 1 110 ? 44.076 65.020 -33.011 1.00 41.61 166 GLY B O 1
ATOM 771 N N . LEU A 1 111 ? 44.196 64.744 -35.243 1.00 22.91 167 LEU B N 1
ATOM 772 C CA . LEU A 1 111 ? 44.503 66.144 -35.490 1.00 25.25 167 LEU B CA 1
ATOM 773 C C . LEU A 1 111 ? 43.380 67.043 -34.958 1.00 29.86 167 LEU B C 1
ATOM 774 O O . LEU A 1 111 ? 42.197 66.804 -35.199 1.00 24.85 167 LEU B O 1
ATOM 779 N N . VAL A 1 112 ? 43.775 68.070 -34.217 1.00 19.35 168 VAL B N 1
ATOM 780 C CA . VAL A 1 112 ? 42.846 68.998 -33.601 1.00 18.39 168 VAL B CA 1
ATOM 781 C C . VAL A 1 112 ? 43.021 70.371 -34.220 1.00 20.63 168 VAL B C 1
ATOM 782 O O . VAL A 1 112 ? 42.045 71.027 -34.593 1.00 17.10 168 VAL B O 1
ATOM 786 N N . GLU A 1 113 ? 44.264 70.845 -34.202 1.00 19.54 169 GLU B N 1
ATOM 787 C CA . GLU A 1 113 ? 44.623 72.115 -34.821 1.00 20.21 169 GLU B CA 1
ATOM 788 C C . GLU A 1 113 ? 45.382 71.906 -36.139 1.00 21.39 169 GLU B C 1
ATOM 789 O O . GLU A 1 113 ? 46.329 71.120 -36.200 1.00 25.07 169 GLU B O 1
ATOM 795 N N . LEU A 1 114 ? 44.941 72.586 -37.193 1.00 18.42 170 LEU B N 1
ATOM 796 C CA . LEU A 1 114 ? 45.671 72.637 -38.463 1.00 28.17 170 LEU B CA 1
ATOM 797 C C . LEU A 1 114 ? 45.773 74.072 -38.976 1.00 18.48 170 LEU B C 1
ATOM 798 O O . LEU A 1 114 ? 44.777 74.651 -39.415 1.00 17.94 170 LEU B O 1
ATOM 803 N N . MET A 1 115 ? 46.982 74.626 -38.959 1.00 27.53 171 MET B N 1
ATOM 804 C CA . MET A 1 115 ? 47.212 75.988 -39.433 1.00 26.52 171 MET B CA 1
ATOM 805 C C . MET A 1 115 ? 48.114 76.003 -40.657 1.00 25.89 171 MET B C 1
ATOM 806 O O . MET A 1 115 ? 49.330 75.831 -40.548 1.00 25.26 171 MET B O 1
ATOM 811 N N . LEU A 1 116 ? 47.510 76.205 -41.819 1.00 24.29 172 LEU B N 1
ATOM 812 C CA . LEU A 1 116 ? 48.238 76.324 -43.080 1.00 19.62 172 LEU B CA 1
ATOM 813 C C . LEU A 1 116 ? 48.313 77.744 -43.617 1.00 23.14 172 LEU B C 1
ATOM 814 O O . LEU A 1 116 ? 48.841 77.967 -44.693 1.00 19.61 172 LEU B O 1
ATOM 819 N N . PHE A 1 117 ? 47.751 78.696 -42.884 1.00 24.21 173 PHE B N 1
ATOM 820 C CA . PHE A 1 117 ? 47.490 80.012 -43.457 1.00 23.93 173 PHE B CA 1
ATOM 821 C C . PHE A 1 117 ? 48.745 80.822 -43.776 1.00 18.54 173 PHE B C 1
ATOM 822 O O . PHE A 1 117 ? 49.800 80.610 -43.189 1.00 19.37 173 PHE B O 1
ATOM 830 N N . ASP A 1 118 ? 48.596 81.755 -44.714 1.00 30.51 174 ASP B N 1
ATOM 831 C CA . ASP A 1 118 ? 49.689 82.607 -45.193 1.00 31.11 174 ASP B CA 1
ATOM 832 C C . ASP A 1 118 ? 50.882 81.853 -45.766 1.00 29.75 174 ASP B C 1
ATOM 833 O O . ASP A 1 118 ? 52.016 82.005 -45.313 1.00 27.26 174 ASP B O 1
ATOM 838 N N . ASN A 1 119 ? 50.599 81.027 -46.761 1.00 31.67 175 ASN B N 1
ATOM 839 C CA . ASN A 1 119 ? 51.624 80.327 -47.509 1.00 21.20 175 ASN B CA 1
ATOM 840 C C . ASN A 1 119 ? 51.459 80.591 -49.006 1.00 24.32 175 ASN B C 1
ATOM 841 O O . ASN A 1 119 ? 50.748 81.507 -49.418 1.00 21.91 175 ASN B O 1
ATOM 846 N N . LYS A 1 120 ? 52.197 79.837 -49.808 1.00 33.24 176 LYS B N 1
ATOM 847 C CA . LYS A 1 120 ? 52.048 79.808 -51.269 1.00 30.41 176 LYS B CA 1
ATOM 848 C C . LYS A 1 120 ? 51.195 78.639 -51.796 1.00 29.42 176 LYS B C 1
ATOM 849 O O . LYS A 1 120 ? 51.336 78.269 -52.954 1.00 22.62 176 LYS B O 1
ATOM 855 N N . LEU A 1 121 ? 50.426 77.977 -50.932 1.00 28.05 177 LEU B N 1
ATOM 856 C CA . LEU A 1 121 ? 49.679 76.764 -51.321 1.00 21.62 177 LEU B CA 1
ATOM 857 C C . LEU A 1 121 ? 48.719 76.907 -52.520 1.00 28.72 177 LEU B C 1
ATOM 858 O O . LEU A 1 121 ? 48.204 77.991 -52.798 1.00 33.10 177 LEU B O 1
ATOM 863 N N . SER A 1 122 ? 48.502 75.796 -53.230 1.00 23.06 178 SER B N 1
ATOM 864 C CA . SER A 1 122 ? 47.617 75.755 -54.397 1.00 23.97 178 SER B CA 1
ATOM 865 C C . SER A 1 122 ? 46.760 74.480 -54.437 1.00 23.70 178 SER B C 1
ATOM 866 O O . SER A 1 122 ? 46.728 73.713 -53.471 1.00 26.00 178 SER B O 1
ATOM 869 N N . GLY A 1 123 ? 46.062 74.266 -55.552 1.00 25.71 179 GLY B N 1
ATOM 870 C 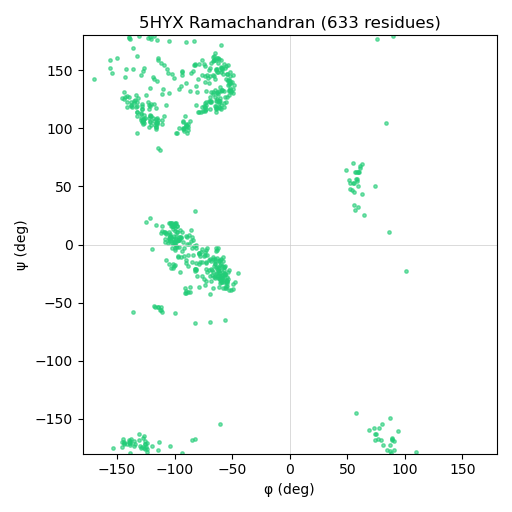CA . GLY A 1 123 ? 45.205 73.105 -55.723 1.00 21.20 179 GLY B CA 1
ATOM 871 C C . GLY A 1 123 ? 43.928 73.189 -54.905 1.00 26.79 179 GLY B C 1
ATOM 872 O O . GLY A 1 123 ? 43.524 74.268 -54.503 1.00 25.03 179 GLY B O 1
ATOM 873 N N . GLU A 1 124 ? 43.313 72.044 -54.623 1.00 29.83 180 GLU B N 1
ATOM 874 C CA . GLU A 1 124 ? 42.031 71.998 -53.917 1.00 30.59 180 GLU B CA 1
ATOM 875 C C . GLU A 1 124 ? 42.167 71.465 -52.496 1.00 28.60 180 GLU B C 1
ATOM 876 O O . GLU A 1 124 ? 43.118 70.752 -52.162 1.00 24.75 180 GLU B O 1
ATOM 882 N N . ILE A 1 125 ? 41.235 71.869 -51.644 1.00 29.18 181 ILE B N 1
ATOM 883 C CA . ILE A 1 125 ? 41.088 71.235 -50.353 1.00 28.84 181 ILE B CA 1
ATOM 884 C C . ILE A 1 125 ? 40.656 69.797 -50.617 1.00 32.15 181 ILE B C 1
ATOM 885 O O . ILE A 1 125 ? 39.622 69.560 -51.247 1.00 34.96 181 ILE B O 1
ATOM 890 N N . PRO A 1 126 ? 41.469 68.829 -50.175 1.00 27.47 182 PRO B N 1
ATOM 891 C CA . PRO A 1 126 ? 41.179 67.414 -50.439 1.00 22.84 182 PRO B CA 1
ATOM 892 C C . PRO A 1 126 ? 39.888 66.930 -49.786 1.00 25.29 182 PRO B C 1
ATOM 893 O O . PRO A 1 126 ? 39.496 67.445 -48.750 1.00 35.78 182 PRO B O 1
ATOM 897 N N . ARG A 1 127 ? 39.247 65.936 -50.389 1.00 29.37 183 ARG B N 1
ATOM 898 C CA . ARG A 1 127 ? 38.004 65.362 -49.874 1.00 36.27 183 ARG B CA 1
ATOM 899 C C . ARG A 1 127 ? 38.273 64.642 -48.562 1.00 37.73 183 ARG B C 1
ATOM 900 O O . ARG A 1 127 ? 37.356 64.279 -47.826 1.00 42.31 183 ARG B O 1
ATOM 908 N N . SER A 1 128 ? 39.553 64.440 -48.283 1.00 34.84 184 SER B N 1
ATOM 909 C CA . SER A 1 128 ? 39.996 63.694 -47.123 1.00 27.07 184 SER B CA 1
ATOM 910 C C . SER A 1 128 ? 39.816 64.413 -45.783 1.00 30.57 184 SER B C 1
ATOM 911 O O . SER A 1 128 ? 39.884 63.754 -44.752 1.00 19.78 184 SER B O 1
ATOM 914 N N . ILE A 1 129 ? 39.598 65.735 -45.779 1.00 18.83 185 ILE B N 1
ATOM 915 C CA . ILE A 1 129 ? 39.443 66.445 -44.502 1.00 24.79 185 ILE B CA 1
ATOM 916 C C . ILE A 1 129 ? 38.292 65.855 -43.736 1.00 24.85 185 ILE B C 1
ATOM 917 O O . ILE A 1 129 ? 38.302 65.864 -42.510 1.00 27.50 185 ILE B O 1
ATOM 922 N N . GLY A 1 130 ? 37.322 65.315 -44.471 1.00 17.55 186 GLY B N 1
ATOM 923 C CA . GLY A 1 130 ? 36.150 64.705 -43.876 1.00 27.33 186 GLY B CA 1
ATOM 924 C C . GLY A 1 130 ? 36.504 63.604 -42.897 1.00 28.18 186 GLY B C 1
ATOM 925 O O . GLY A 1 130 ? 35.746 63.318 -41.981 1.00 32.20 186 GLY B O 1
ATOM 926 N N . GLU A 1 131 ? 37.667 62.993 -43.087 1.00 23.89 187 GLU B N 1
ATOM 927 C CA . GLU A 1 131 ? 38.109 61.914 -42.225 1.00 32.12 187 GLU B CA 1
ATOM 928 C C . GLU A 1 131 ? 38.616 62.419 -40.879 1.00 37.35 187 GLU B C 1
ATOM 929 O O . GLU A 1 131 ? 38.731 61.646 -39.931 1.00 43.20 187 GLU B O 1
ATOM 935 N N . LEU A 1 132 ? 38.880 63.716 -40.767 1.00 28.91 188 LEU B N 1
ATOM 936 C CA . LEU A 1 132 ? 39.457 64.202 -39.530 1.00 25.46 188 LEU B CA 1
ATOM 937 C C . LEU A 1 132 ? 38.319 64.579 -38.594 1.00 22.31 188 LEU B C 1
ATOM 938 O O . LEU A 1 132 ? 37.708 65.635 -38.718 1.00 26.46 188 LEU B O 1
ATOM 943 N N . LYS A 1 133 ? 38.074 63.719 -37.615 1.00 23.70 189 LYS B N 1
ATOM 944 C CA . LYS A 1 133 ? 36.880 63.849 -36.790 1.00 24.93 189 LYS B CA 1
ATOM 945 C C . LYS A 1 133 ? 37.127 64.577 -35.478 1.00 24.23 189 LYS B C 1
ATOM 946 O O . LYS A 1 133 ? 36.192 64.911 -34.761 1.00 20.36 189 LYS B O 1
ATOM 952 N N . ASN A 1 134 ? 38.393 64.810 -35.159 1.00 27.51 190 ASN B N 1
ATOM 953 C CA . ASN A 1 134 ? 38.746 65.598 -33.988 1.00 17.21 190 ASN B CA 1
ATOM 954 C C . ASN A 1 134 ? 39.102 67.026 -34.337 1.00 16.84 190 ASN B C 1
ATOM 955 O O . ASN A 1 134 ? 39.384 67.836 -33.455 1.00 32.98 190 ASN B O 1
ATOM 960 N N . LEU A 1 135 ? 39.100 67.329 -35.633 1.00 19.08 191 LEU B N 1
ATOM 961 C CA . LEU A 1 135 ? 39.510 68.643 -36.099 1.00 16.45 191 LEU B CA 1
ATOM 962 C C . LEU A 1 135 ? 38.586 69.735 -35.565 1.00 36.91 191 LEU B C 1
ATOM 963 O O . LEU A 1 135 ? 37.368 69.652 -35.664 1.00 14.88 191 LEU B O 1
ATOM 968 N N . GLN A 1 136 ? 39.202 70.755 -34.993 1.00 15.49 192 GLN B N 1
ATOM 969 C CA . GLN A 1 136 ? 38.519 71.864 -34.335 1.00 14.74 192 GLN B CA 1
ATOM 970 C C . GLN A 1 136 ? 38.714 73.157 -35.119 1.00 14.40 192 GLN B C 1
ATOM 971 O O . GLN A 1 136 ? 37.768 73.905 -35.349 1.00 19.90 192 GLN B O 1
ATOM 977 N N . VAL A 1 137 ? 39.981 73.467 -35.382 1.00 15.01 193 VAL B N 1
ATOM 978 C CA . VAL A 1 137 ? 40.385 74.647 -36.118 1.00 14.84 193 VAL B CA 1
ATOM 979 C C . VAL A 1 137 ? 41.110 74.259 -37.401 1.00 21.83 193 VAL B C 1
ATOM 980 O O . VAL A 1 137 ? 42.125 73.564 -37.361 1.00 16.23 193 VAL B O 1
ATOM 984 N N . LEU A 1 138 ? 40.572 74.690 -38.542 1.00 18.55 194 LEU B N 1
ATOM 985 C CA . LEU A 1 138 ? 41.290 74.608 -39.803 1.00 15.42 194 LEU B CA 1
ATOM 986 C C . LEU A 1 138 ? 41.384 76.025 -40.328 1.00 15.02 194 LEU B C 1
ATOM 987 O O . LEU A 1 138 ? 40.370 76.628 -40.676 1.00 14.94 194 LEU B O 1
ATOM 992 N N . ARG A 1 139 ? 42.592 76.580 -40.355 1.00 15.57 195 ARG B N 1
ATOM 993 C CA . ARG A 1 139 ? 42.786 77.875 -41.002 1.00 15.30 195 ARG B CA 1
ATOM 994 C C . ARG A 1 139 ? 43.818 77.793 -42.131 1.00 21.03 195 ARG B C 1
ATOM 995 O O . ARG A 1 139 ? 45.026 77.655 -41.882 1.00 20.13 195 ARG B O 1
ATOM 1003 N N . ALA A 1 140 ? 43.312 77.825 -43.363 1.00 15.77 196 ALA B N 1
ATOM 1004 C CA . ALA A 1 140 ? 44.118 77.826 -44.596 1.00 16.38 196 ALA B CA 1
ATOM 1005 C C . ALA A 1 140 ? 44.146 79.142 -45.379 1.00 20.39 196 ALA B C 1
ATOM 1006 O O . ALA A 1 140 ? 44.672 79.196 -46.491 1.00 19.37 196 ALA B O 1
ATOM 1008 N N . GLY A 1 141 ? 43.532 80.183 -44.835 1.00 22.07 197 GLY B N 1
ATOM 1009 C CA . GLY A 1 141 ? 43.392 81.431 -45.557 1.00 14.86 197 GLY B CA 1
ATOM 1010 C C . GLY A 1 141 ? 44.701 82.084 -45.971 1.00 20.48 197 GLY B C 1
ATOM 1011 O O . GLY A 1 141 ? 45.786 81.646 -45.604 1.00 16.33 197 GLY B O 1
ATOM 1012 N N . GLY A 1 142 ? 44.602 83.128 -46.782 1.00 22.46 198 GLY B N 1
ATOM 1013 C CA . GLY A 1 142 ? 45.789 83.814 -47.245 1.00 26.30 198 GLY B CA 1
ATOM 1014 C C . GLY A 1 142 ? 46.664 82.934 -48.119 1.00 27.47 198 GLY B C 1
ATOM 1015 O O . GLY A 1 142 ? 47.875 83.127 -48.183 1.00 17.56 198 GLY B O 1
ATOM 1016 N N . ASN A 1 143 ? 46.058 81.938 -48.760 1.00 27.60 199 ASN B N 1
ATOM 1017 C CA . ASN A 1 143 ? 46.728 81.237 -49.849 1.00 25.97 199 ASN B CA 1
ATOM 1018 C C . ASN A 1 143 ? 46.006 81.604 -51.149 1.00 24.99 199 ASN B C 1
ATOM 1019 O O . ASN A 1 143 ? 44.940 81.068 -51.458 1.00 24.94 199 ASN B O 1
ATOM 1024 N N . LYS A 1 144 ? 46.632 82.481 -51.927 1.00 23.59 200 LYS B N 1
ATOM 1025 C CA . LYS A 1 144 ? 45.986 83.143 -53.061 1.00 20.49 200 LYS B CA 1
ATOM 1026 C C . LYS A 1 144 ? 45.458 82.146 -54.086 1.00 21.69 200 LYS B C 1
ATOM 1027 O O . LYS A 1 144 ? 44.395 82.352 -54.679 1.00 18.20 200 LYS B O 1
ATOM 1033 N N . ASN A 1 145 ? 46.214 81.070 -54.287 1.00 18.14 201 ASN B N 1
ATOM 1034 C CA . ASN A 1 145 ? 45.863 80.039 -55.260 1.00 18.53 201 ASN B CA 1
ATOM 1035 C C . ASN A 1 145 ? 45.188 78.769 -54.772 1.00 32.34 201 ASN B C 1
ATOM 1036 O O . ASN A 1 145 ? 45.008 77.832 -55.551 1.00 30.41 201 ASN B O 1
ATOM 1041 N N . LEU A 1 146 ? 44.869 78.709 -53.482 1.00 34.46 202 LEU B N 1
ATOM 1042 C CA . LEU A 1 146 ? 44.020 77.638 -52.981 1.00 31.57 202 LEU B CA 1
ATOM 1043 C C . LEU A 1 146 ? 42.680 77.826 -53.676 1.00 24.72 202 LEU B C 1
ATOM 1044 O O . LEU A 1 146 ? 42.082 78.895 -53.588 1.00 22.71 202 LEU B O 1
ATOM 1049 N N . ARG A 1 147 ? 42.216 76.792 -54.370 1.00 29.85 203 ARG B N 1
ATOM 1050 C CA . ARG A 1 147 ? 41.094 76.925 -55.302 1.00 31.13 203 ARG B CA 1
ATOM 1051 C C . ARG A 1 147 ? 40.134 75.756 -55.233 1.00 27.56 203 ARG B C 1
ATOM 1052 O O . ARG A 1 147 ? 40.343 74.801 -54.494 1.00 33.11 203 ARG B O 1
ATOM 1060 N N . GLY A 1 148 ? 39.079 75.835 -56.027 1.00 24.04 204 GLY B N 1
ATOM 1061 C CA . GLY A 1 148 ? 38.071 74.801 -56.029 1.00 22.99 204 GLY B CA 1
ATOM 1062 C C . GLY A 1 148 ? 36.981 75.074 -55.021 1.00 25.30 204 GLY B C 1
ATOM 1063 O O . GLY A 1 148 ? 37.002 76.081 -54.311 1.00 31.72 204 GLY B O 1
ATOM 1064 N N . GLU A 1 149 ? 36.012 74.174 -54.968 1.00 21.49 205 GLU B N 1
ATOM 1065 C CA . GLU A 1 149 ? 34.933 74.290 -54.009 1.00 20.68 205 GLU B CA 1
ATOM 1066 C C . GLU A 1 149 ? 35.352 73.713 -52.665 1.00 19.36 205 GLU B C 1
ATOM 1067 O O . GLU A 1 149 ? 36.194 72.821 -52.599 1.00 19.42 205 GLU B O 1
ATOM 1073 N N . LEU A 1 150 ? 34.799 74.262 -51.593 1.00 21.68 206 LEU B N 1
ATOM 1074 C CA . LEU A 1 150 ? 34.882 73.625 -50.289 1.00 24.10 206 LEU B CA 1
ATOM 1075 C C . LEU A 1 150 ? 34.225 72.268 -50.437 1.00 25.87 206 LEU B C 1
ATOM 1076 O O . LEU A 1 150 ? 33.055 72.179 -50.812 1.00 28.88 206 LEU B O 1
ATOM 1081 N N . PRO A 1 151 ? 34.980 71.198 -50.178 1.00 23.33 207 PRO B N 1
ATOM 1082 C CA . PRO A 1 151 ? 34.410 69.863 -50.386 1.00 21.64 207 PRO B CA 1
ATOM 1083 C C . PRO A 1 151 ? 33.215 69.556 -49.481 1.00 21.19 207 PRO B C 1
ATOM 1084 O O . PRO A 1 151 ? 33.114 70.035 -48.358 1.00 21.00 207 PRO B O 1
ATOM 1088 N N . TRP A 1 152 ? 32.307 68.751 -50.009 1.00 23.14 208 TRP B N 1
ATOM 1089 C CA . TRP A 1 152 ? 31.173 68.219 -49.279 1.00 22.88 208 TRP B CA 1
ATOM 1090 C C . TRP A 1 152 ? 31.605 67.557 -47.952 1.00 24.85 208 TRP B C 1
ATOM 1091 O O . TRP A 1 152 ? 30.954 67.709 -46.899 1.00 22.63 208 TRP B O 1
ATOM 1102 N N . GLU A 1 153 ? 32.734 66.859 -47.990 1.00 25.29 209 GLU B N 1
ATOM 1103 C CA . GLU A 1 153 ? 33.216 66.128 -46.823 1.00 15.71 209 GLU B CA 1
ATOM 1104 C C . GLU A 1 153 ? 33.521 67.005 -45.608 1.00 22.25 209 GLU B C 1
ATOM 1105 O O . GLU A 1 153 ? 33.673 66.494 -44.496 1.00 18.08 209 GLU B O 1
ATOM 1111 N N . ILE A 1 154 ? 33.604 68.319 -45.803 1.00 20.76 210 ILE B N 1
ATOM 1112 C CA . ILE A 1 154 ? 33.848 69.212 -44.676 1.00 21.34 210 ILE B CA 1
ATOM 1113 C C . ILE A 1 154 ? 32.737 69.054 -43.655 1.00 19.58 210 ILE B C 1
ATOM 1114 O O . ILE A 1 154 ? 32.925 69.357 -42.484 1.00 22.90 210 ILE B O 1
ATOM 1119 N N . GLY A 1 155 ? 31.584 68.557 -44.096 1.00 18.94 211 GLY B N 1
ATOM 1120 C CA . GLY A 1 155 ? 30.455 68.375 -43.197 1.00 16.02 211 GLY B CA 1
ATOM 1121 C C . GLY A 1 155 ? 30.695 67.268 -42.187 1.00 21.45 211 GLY B C 1
ATOM 1122 O O . GLY A 1 155 ? 29.958 67.129 -41.217 1.00 30.26 211 GLY B O 1
ATOM 1123 N N . ASN A 1 156 ? 31.739 66.481 -42.410 1.00 22.37 212 ASN B N 1
ATOM 1124 C CA . ASN A 1 156 ? 32.069 65.386 -41.510 1.00 24.71 212 ASN B CA 1
ATOM 1125 C C . ASN A 1 156 ? 32.980 65.772 -40.358 1.00 23.97 212 ASN B C 1
ATOM 1126 O O . ASN A 1 156 ? 33.159 64.983 -39.429 1.00 31.70 212 ASN B O 1
ATOM 1131 N N . CYS A 1 157 ? 33.531 66.981 -40.360 1.00 19.06 213 CYS B N 1
ATOM 1132 C CA . CYS A 1 157 ? 34.361 67.304 -39.219 1.00 24.56 213 CYS B CA 1
ATOM 1133 C C . CYS A 1 157 ? 33.441 67.921 -38.187 1.00 22.88 213 CYS B C 1
ATOM 1134 O O . CYS A 1 157 ? 33.263 69.131 -38.133 1.00 18.91 213 CYS B O 1
ATOM 1137 N N . GLU A 1 158 ? 32.991 67.086 -37.262 1.00 30.94 214 GLU B N 1
ATOM 1138 C CA . GLU A 1 158 ? 31.853 67.443 -36.423 1.00 37.48 214 GLU B CA 1
ATOM 1139 C C . GLU A 1 158 ? 32.254 68.316 -35.239 1.00 26.65 214 GLU B C 1
ATOM 1140 O O . GLU A 1 158 ? 31.436 69.035 -34.685 1.00 28.66 214 GLU B O 1
ATOM 1146 N N . ASN A 1 159 ? 33.533 68.268 -34.892 1.00 20.80 215 ASN B N 1
ATOM 1147 C CA . ASN A 1 159 ? 34.098 69.100 -33.846 1.00 13.47 215 ASN B CA 1
ATOM 1148 C C . ASN A 1 159 ? 34.545 70.489 -34.321 1.00 13.19 215 ASN B C 1
ATOM 1149 O O . ASN A 1 159 ? 35.119 71.254 -33.560 1.00 15.28 215 ASN B O 1
ATOM 1154 N N . LEU A 1 160 ? 34.315 70.804 -35.586 1.00 13.79 216 LEU B N 1
ATOM 1155 C CA . LEU A 1 160 ? 34.783 72.074 -36.119 1.00 12.75 216 LEU B CA 1
ATOM 1156 C C . LEU A 1 160 ? 34.212 73.279 -35.390 1.00 14.32 216 LEU B C 1
ATOM 1157 O O . LEU A 1 160 ? 33.013 73.400 -35.181 1.00 11.55 216 LEU B O 1
ATOM 1162 N N . VAL A 1 161 ? 35.107 74.185 -35.052 1.00 12.24 217 VAL B N 1
ATOM 1163 C CA . VAL A 1 161 ? 34.804 75.351 -34.254 1.00 26.14 217 VAL B CA 1
ATOM 1164 C C . VAL A 1 161 ? 35.087 76.599 -35.078 1.00 21.31 217 VAL B C 1
ATOM 1165 O O . VAL A 1 161 ? 34.288 77.528 -35.117 1.00 10.93 217 VAL B O 1
ATOM 1169 N N . MET A 1 162 ? 36.299 76.646 -35.618 1.00 17.35 218 MET B N 1
ATOM 1170 C CA . MET A 1 162 ? 36.796 77.765 -36.391 1.00 12.00 218 MET B CA 1
ATOM 1171 C C . MET A 1 162 ? 37.231 77.288 -37.790 1.00 17.20 218 MET B C 1
ATOM 1172 O O . MET A 1 162 ? 38.066 76.390 -37.923 1.00 16.12 218 MET B O 1
ATOM 1177 N N . LEU A 1 163 ? 36.649 77.879 -38.828 1.00 11.87 219 LEU B N 1
ATOM 1178 C CA . LEU A 1 163 ? 37.010 77.551 -40.210 1.00 13.39 219 LEU B CA 1
ATOM 1179 C C . LEU A 1 163 ? 37.330 78.819 -41.000 1.00 12.38 219 LEU B C 1
ATOM 1180 O O . LEU A 1 163 ? 36.458 79.668 -41.217 1.00 11.34 219 LEU B O 1
ATOM 1185 N N . GLY A 1 164 ? 38.563 78.956 -41.468 1.00 12.59 220 GLY B N 1
ATOM 1186 C CA . GLY A 1 164 ? 38.748 80.046 -42.374 1.00 12.42 220 GLY B CA 1
ATOM 1187 C C . GLY A 1 164 ? 39.708 79.785 -43.495 1.00 16.21 220 GLY B C 1
ATOM 1188 O O . GLY A 1 164 ? 40.814 79.255 -43.386 1.00 14.89 220 GLY B O 1
ATOM 1189 N N . LEU A 1 165 ? 39.134 80.161 -44.628 1.00 19.16 221 LEU B N 1
ATOM 1190 C CA . LEU A 1 165 ? 39.644 80.089 -45.976 1.00 14.31 221 LEU B CA 1
ATOM 1191 C C . LEU A 1 165 ? 39.826 81.452 -46.609 1.00 12.92 221 LEU B C 1
ATOM 1192 O O . LEU A 1 165 ? 39.725 81.551 -47.804 1.00 13.93 221 LEU B O 1
ATOM 1197 N N . ALA A 1 166 ? 39.842 82.515 -45.818 1.00 15.56 222 ALA B N 1
ATOM 1198 C CA . ALA A 1 166 ? 39.811 83.874 -46.366 1.00 15.80 222 ALA B CA 1
ATOM 1199 C C . ALA A 1 166 ? 40.980 84.233 -47.299 1.00 17.02 222 ALA B C 1
ATOM 1200 O O . ALA A 1 166 ? 42.075 83.678 -47.186 1.00 13.59 222 ALA B O 1
ATOM 1202 N N . GLU A 1 167 ? 40.725 85.165 -48.218 1.00 16.05 223 GLU B N 1
ATOM 1203 C CA . GLU A 1 167 ? 41.733 85.612 -49.183 1.00 13.09 223 GLU B CA 1
ATOM 1204 C C . GLU A 1 167 ? 42.352 84.425 -49.912 1.00 22.57 223 GLU B C 1
ATOM 1205 O O . GLU A 1 167 ? 43.574 84.305 -50.018 1.00 14.63 223 GLU B O 1
ATOM 1211 N N . THR A 1 168 ? 41.479 83.537 -50.383 1.00 13.70 224 THR B N 1
ATOM 1212 C CA . THR A 1 168 ? 41.875 82.422 -51.227 1.00 14.41 224 THR B CA 1
ATOM 1213 C C . THR A 1 168 ? 41.081 82.473 -52.518 1.00 20.30 224 THR B C 1
ATOM 1214 O O . THR A 1 168 ? 40.284 83.380 -52.725 1.00 13.52 224 THR B O 1
ATOM 1218 N N . SER A 1 169 ? 41.310 81.499 -53.388 1.00 17.01 225 SER B N 1
ATOM 1219 C CA . SER A 1 169 ? 40.559 81.381 -54.639 1.00 20.21 225 SER B CA 1
ATOM 1220 C C . SER A 1 169 ? 39.375 80.427 -54.562 1.00 20.99 225 SER B C 1
ATOM 1221 O O . SER A 1 169 ? 38.845 80.000 -55.588 1.00 25.40 225 SER B O 1
ATOM 1224 N N . LEU A 1 170 ? 39.026 80.033 -53.343 1.00 19.71 226 LEU B N 1
ATOM 1225 C CA . LEU A 1 170 ? 37.877 79.166 -53.105 1.00 18.09 226 LEU B CA 1
ATOM 1226 C C . LEU A 1 170 ? 36.618 79.661 -53.810 1.00 16.00 226 LEU B C 1
ATOM 1227 O O . LEU A 1 170 ? 36.275 80.846 -53.746 1.00 14.88 226 LEU B O 1
ATOM 1232 N N . SER A 1 171 ? 35.927 78.742 -54.474 1.00 17.56 227 SER B N 1
ATOM 1233 C CA . SER A 1 171 ? 34.887 79.114 -55.421 1.00 20.45 227 SER B CA 1
ATOM 1234 C C . SER A 1 171 ? 33.662 78.226 -55.310 1.00 20.63 227 SER B C 1
ATOM 1235 O O . SER A 1 171 ? 33.624 77.306 -54.500 1.00 30.43 227 SER B O 1
ATOM 1238 N N . GLY A 1 172 ? 32.669 78.497 -56.152 1.00 18.40 228 GLY B N 1
ATOM 1239 C CA . GLY A 1 172 ? 31.432 77.740 -56.146 1.00 17.44 228 GLY B CA 1
ATOM 1240 C C . GLY A 1 172 ? 30.554 78.086 -54.962 1.00 21.20 228 GLY B C 1
ATOM 1241 O O . GLY A 1 172 ? 30.791 79.080 -54.265 1.00 31.78 228 GLY B O 1
ATOM 1242 N N . LYS A 1 173 ? 29.524 77.274 -54.744 1.00 15.47 229 LYS B N 1
ATOM 1243 C CA . LYS A 1 173 ? 28.655 77.431 -53.583 1.00 18.29 229 LYS B CA 1
ATOM 1244 C C . LYS A 1 173 ? 29.207 76.719 -52.343 1.00 21.26 229 LYS B C 1
ATOM 1245 O O . LYS A 1 173 ? 29.891 75.701 -52.446 1.00 28.18 229 LYS B O 1
ATOM 1251 N N . LEU A 1 174 ? 28.935 77.279 -51.171 1.00 18.11 230 LEU B N 1
ATOM 1252 C CA . LEU A 1 174 ? 29.151 76.556 -49.930 1.00 15.87 230 LEU B CA 1
ATOM 1253 C C . LEU A 1 174 ? 28.227 75.355 -49.918 1.00 15.92 230 LEU B C 1
ATOM 1254 O O . LEU A 1 174 ? 27.029 75.483 -50.158 1.00 19.70 230 LEU B O 1
ATOM 1259 N N . PRO A 1 175 ? 28.783 74.178 -49.632 1.00 16.46 231 PRO B N 1
ATOM 1260 C CA . PRO A 1 175 ? 28.003 72.937 -49.612 1.00 17.63 231 PRO B CA 1
ATOM 1261 C C . PRO A 1 175 ? 26.961 72.916 -48.486 1.00 16.03 231 PRO B C 1
ATOM 1262 O O . PRO A 1 175 ? 27.206 73.435 -47.400 1.00 15.48 231 PRO B O 1
ATOM 1266 N N . ALA A 1 176 ? 25.818 72.301 -48.761 1.00 16.07 232 ALA B N 1
ATOM 1267 C CA . ALA A 1 176 ? 24.756 72.097 -47.782 1.00 22.04 232 ALA B CA 1
ATOM 1268 C C . ALA A 1 176 ? 25.299 71.347 -46.569 1.00 21.34 232 ALA B C 1
ATOM 1269 O O . ALA A 1 176 ? 24.786 71.473 -45.458 1.00 21.51 232 ALA B O 1
ATOM 1271 N N . SER A 1 177 ? 26.361 70.585 -46.810 1.00 21.28 233 SER B N 1
ATOM 1272 C CA . SER A 1 177 ? 27.110 69.865 -45.790 1.00 17.95 233 SER B CA 1
ATOM 1273 C C . SER A 1 177 ? 27.442 70.736 -44.594 1.00 15.71 233 SER B C 1
ATOM 1274 O O . SER A 1 177 ? 27.568 70.245 -43.479 1.00 12.06 233 SER B O 1
ATOM 1277 N N . ILE A 1 178 ? 27.641 72.021 -44.857 1.00 10.85 234 ILE B N 1
ATOM 1278 C CA . ILE A 1 178 ? 28.049 72.978 -43.856 1.00 10.47 234 ILE B CA 1
ATOM 1279 C C . ILE A 1 178 ? 27.072 72.964 -42.672 1.00 13.92 234 ILE B C 1
ATOM 1280 O O . ILE A 1 178 ? 27.471 73.168 -41.524 1.00 10.91 234 ILE B O 1
ATOM 1285 N N . GLY A 1 179 ? 25.806 72.660 -42.960 1.00 13.73 235 GLY B N 1
ATOM 1286 C CA . GLY A 1 179 ? 24.774 72.603 -41.943 1.00 9.49 235 GLY B CA 1
ATOM 1287 C C . GLY A 1 179 ? 24.975 71.511 -40.904 1.00 20.39 235 GLY B C 1
ATOM 1288 O O . GLY A 1 179 ? 24.345 71.517 -39.843 1.00 22.98 235 GLY B O 1
ATOM 1289 N N . ASN A 1 180 ? 25.849 70.563 -41.210 1.00 15.59 236 ASN B N 1
ATOM 1290 C CA . ASN A 1 180 ? 26.208 69.533 -40.252 1.00 21.90 236 ASN B CA 1
ATOM 1291 C C . ASN A 1 180 ? 27.214 70.006 -39.195 1.00 21.69 236 ASN B C 1
ATOM 1292 O O . ASN A 1 180 ? 27.468 69.291 -38.226 1.00 13.08 236 ASN B O 1
ATOM 1297 N N . LEU A 1 181 ? 27.763 71.213 -39.339 1.00 22.48 237 LEU B N 1
ATOM 1298 C CA . LEU A 1 181 ? 28.770 71.608 -38.370 1.00 18.63 237 LEU B CA 1
ATOM 1299 C C . LEU A 1 181 ? 28.012 72.264 -37.236 1.00 16.99 237 LEU B C 1
ATOM 1300 O O . LEU A 1 181 ? 27.711 73.463 -37.256 1.00 16.77 237 LEU B O 1
ATOM 1305 N N . LYS A 1 182 ? 27.786 71.471 -36.199 1.00 17.78 238 LYS B N 1
ATOM 1306 C CA . LYS A 1 182 ? 26.874 71.851 -35.141 1.00 21.77 238 LYS B CA 1
ATOM 1307 C C . LYS A 1 182 ? 27.622 72.635 -34.080 1.00 14.59 238 LYS B C 1
ATOM 1308 O O . LYS A 1 182 ? 27.030 73.338 -33.278 1.00 19.09 238 LYS B O 1
ATOM 1314 N N . ARG A 1 183 ? 28.939 72.503 -34.088 1.00 12.97 239 ARG B N 1
ATOM 1315 C CA . ARG A 1 183 ? 29.792 73.253 -33.184 1.00 14.52 239 ARG B CA 1
ATOM 1316 C C . ARG A 1 183 ? 30.523 74.463 -33.767 1.00 15.91 239 ARG B C 1
ATOM 1317 O O . ARG A 1 183 ? 31.237 75.124 -33.021 1.00 17.39 239 ARG B O 1
ATOM 1325 N N . VAL A 1 184 ? 30.396 74.747 -35.068 1.00 11.77 240 VAL B N 1
ATOM 1326 C CA . VAL A 1 184 ? 31.232 75.799 -35.661 1.00 10.13 240 VAL B CA 1
ATOM 1327 C C . VAL A 1 184 ? 30.839 77.207 -35.174 1.00 12.77 240 VAL B C 1
ATOM 1328 O O . VAL A 1 184 ? 29.676 77.588 -35.191 1.00 13.07 240 VAL B O 1
ATOM 1332 N N . GLN A 1 185 ? 31.796 77.928 -34.614 1.00 10.55 241 GLN B N 1
ATOM 1333 C CA . GLN A 1 185 ? 31.557 79.306 -34.171 1.00 10.98 241 GLN B CA 1
ATOM 1334 C C . GLN A 1 185 ? 31.834 80.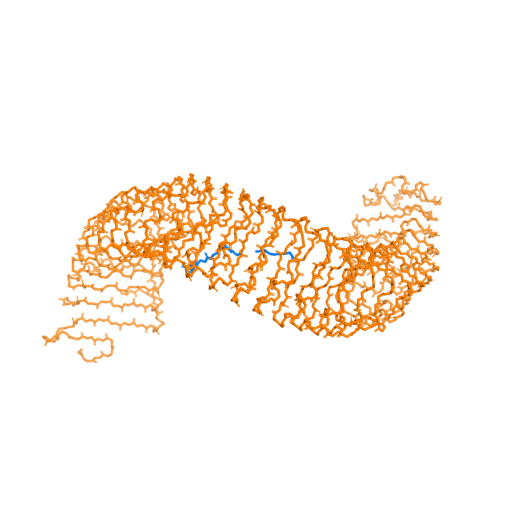402 -35.191 1.00 9.24 241 GLN B C 1
ATOM 1335 O O . GLN A 1 185 ? 31.150 81.432 -35.236 1.00 8.77 241 GLN B O 1
ATOM 1341 N N . THR A 1 186 ? 32.891 80.188 -35.964 1.00 24.46 242 THR B N 1
ATOM 1342 C CA . THR A 1 186 ? 33.343 81.159 -36.943 1.00 9.59 242 THR B CA 1
ATOM 1343 C C . THR A 1 186 ? 33.619 80.507 -38.292 1.00 17.10 242 THR B C 1
ATOM 1344 O O . THR A 1 186 ? 34.443 79.589 -38.415 1.00 10.40 242 THR B O 1
ATOM 1348 N N . ILE A 1 187 ? 32.879 80.973 -39.290 1.00 9.41 243 ILE B N 1
ATOM 1349 C CA . ILE A 1 187 ? 33.181 80.665 -40.672 1.00 18.64 243 ILE B CA 1
ATOM 1350 C C . ILE A 1 187 ? 33.699 81.941 -41.333 1.00 17.63 243 ILE B C 1
ATOM 1351 O O . ILE A 1 187 ? 32.965 82.921 -41.470 1.00 9.03 243 ILE B O 1
ATOM 1356 N N . ALA A 1 188 ? 34.986 81.955 -41.667 1.00 14.69 244 ALA B N 1
ATOM 1357 C CA . ALA A 1 188 ? 35.539 83.102 -42.367 1.00 10.08 244 ALA B CA 1
ATOM 1358 C C . ALA A 1 188 ? 36.030 82.722 -43.763 1.00 11.40 244 ALA B C 1
ATOM 1359 O O . ALA A 1 188 ? 37.127 82.187 -43.939 1.00 11.12 244 ALA B O 1
ATOM 1361 N N . ILE A 1 189 ? 35.235 83.030 -44.774 1.00 11.52 245 ILE B N 1
ATOM 1362 C CA . ILE A 1 189 ? 35.742 82.904 -46.122 1.00 15.79 245 ILE B CA 1
ATOM 1363 C C . ILE A 1 189 ? 35.375 84.184 -46.830 1.00 12.67 245 ILE B C 1
ATOM 1364 O O . ILE A 1 189 ? 34.326 84.268 -47.453 1.00 13.14 245 ILE B O 1
ATOM 1369 N N . TYR A 1 190 ? 36.314 85.115 -46.868 1.00 11.78 246 TYR B N 1
ATOM 1370 C CA . TYR A 1 190 ? 36.018 86.463 -47.319 1.00 14.11 246 TYR B CA 1
ATOM 1371 C C . TYR A 1 190 ? 37.121 86.927 -48.235 1.00 16.81 246 TYR B C 1
ATOM 1372 O O . TYR A 1 190 ? 38.273 86.497 -48.088 1.00 10.95 246 TYR B O 1
ATOM 1381 N N . THR A 1 191 ? 36.760 87.805 -49.169 1.00 10.07 247 THR B N 1
ATOM 1382 C CA . THR A 1 191 ? 37.689 88.236 -50.201 1.00 11.43 247 THR B CA 1
ATOM 1383 C C . THR A 1 191 ? 38.222 87.005 -50.925 1.00 11.16 247 THR B C 1
ATOM 1384 O O . THR A 1 191 ? 39.415 86.777 -51.012 1.00 11.81 247 THR B O 1
ATOM 1388 N N . SER A 1 192 ? 37.290 86.193 -51.392 1.00 17.02 248 SER B N 1
ATOM 1389 C CA . SER A 1 192 ? 37.575 85.007 -52.198 1.00 21.34 248 SER B CA 1
ATOM 1390 C C . SER A 1 192 ? 36.792 85.007 -53.517 1.00 19.71 248 SER B C 1
ATOM 1391 O O . SER A 1 192 ? 36.355 86.054 -53.998 1.00 21.31 248 SER B O 1
ATOM 1394 N N . LEU A 1 193 ? 36.744 83.842 -54.149 1.00 20.49 249 LEU B N 1
ATOM 1395 C CA . LEU A 1 193 ? 35.975 83.616 -55.381 1.00 23.86 249 LEU B CA 1
ATOM 1396 C C . LEU A 1 193 ? 34.576 82.972 -55.238 1.00 19.77 249 LEU B C 1
ATOM 1397 O O . LEU A 1 193 ? 34.021 82.498 -56.227 1.00 18.74 249 LEU B O 1
ATOM 1402 N N . LEU A 1 194 ? 34.054 82.862 -54.016 1.00 15.75 250 LEU B N 1
ATOM 1403 C CA . LEU A 1 194 ? 32.720 82.266 -53.799 1.00 13.80 250 LEU B CA 1
ATOM 1404 C C . LEU A 1 194 ? 31.569 82.842 -54.641 1.00 13.67 250 LEU B C 1
ATOM 1405 O O . LEU A 1 194 ? 31.420 84.052 -54.760 1.00 14.21 250 LEU B O 1
ATOM 1410 N N . SER A 1 195 ? 30.746 81.962 -55.203 1.00 13.56 251 SER B N 1
ATOM 1411 C CA . SER A 1 195 ? 29.571 82.373 -55.978 1.00 14.45 251 SER B CA 1
ATOM 1412 C C . SER A 1 195 ? 28.392 81.459 -55.661 1.00 18.50 251 SER B C 1
ATOM 1413 O O . SER A 1 195 ? 28.526 80.523 -54.889 1.00 30.01 251 SER B O 1
ATOM 1416 N N . GLY A 1 196 ? 27.235 81.723 -56.253 1.00 16.09 252 GLY B N 1
ATOM 1417 C CA . GLY A 1 196 ? 26.041 80.982 -55.890 1.00 18.51 252 GLY B CA 1
ATOM 1418 C C . GLY A 1 196 ? 25.472 81.434 -54.552 1.00 26.47 252 GLY B C 1
ATOM 1419 O O . GLY A 1 196 ? 26.031 82.316 -53.882 1.00 20.23 252 GLY B O 1
ATOM 1420 N N . PRO A 1 197 ? 24.331 80.848 -54.165 1.00 30.49 253 PRO B N 1
ATOM 1421 C CA . PRO A 1 197 ? 23.635 81.187 -52.910 1.00 21.34 253 PRO B CA 1
ATOM 1422 C C . PRO A 1 197 ? 24.258 80.614 -51.635 1.00 22.44 253 PRO B C 1
ATOM 1423 O O . PRO A 1 197 ? 24.809 79.511 -51.656 1.00 22.32 253 PRO B O 1
ATOM 1427 N N . ILE A 1 198 ? 24.166 81.378 -50.542 1.00 18.51 254 ILE B N 1
ATOM 1428 C CA . ILE A 1 198 ? 24.421 80.870 -49.202 1.00 13.80 254 ILE B CA 1
ATOM 1429 C C . ILE A 1 198 ? 23.403 79.766 -48.974 1.00 14.47 254 ILE B C 1
ATOM 1430 O O . ILE A 1 198 ? 22.205 79.987 -49.157 1.00 12.07 254 ILE B O 1
ATOM 1435 N N . PRO A 1 199 ? 23.863 78.562 -48.599 1.00 15.17 255 PRO B N 1
ATOM 1436 C CA . PRO A 1 199 ? 22.889 77.470 -48.518 1.00 8.58 255 PRO B CA 1
ATOM 1437 C C . PRO A 1 199 ? 21.992 77.633 -47.299 1.00 15.29 255 PRO B C 1
ATOM 1438 O O . PRO A 1 199 ? 22.465 78.042 -46.227 1.00 14.31 255 PRO B O 1
ATOM 1442 N N . ASP A 1 200 ? 20.707 77.338 -47.467 1.00 11.55 256 ASP B N 1
ATOM 1443 C CA . ASP A 1 200 ? 19.770 77.425 -46.352 1.00 15.67 256 ASP B CA 1
ATOM 1444 C C . ASP A 1 200 ? 20.200 76.583 -45.144 1.00 15.42 256 ASP B C 1
ATOM 1445 O O . ASP A 1 200 ? 19.984 76.983 -43.992 1.00 14.28 256 ASP B O 1
ATOM 1450 N N . GLU A 1 201 ? 20.874 75.467 -45.405 1.00 8.35 257 GLU B N 1
ATOM 1451 C CA . GLU A 1 201 ? 21.314 74.563 -44.335 1.00 14.81 257 GLU B CA 1
ATOM 1452 C C . GLU A 1 201 ? 22.241 75.219 -43.321 1.00 13.14 257 GLU B C 1
ATOM 1453 O O . GLU A 1 201 ? 22.492 74.661 -42.266 1.00 25.41 257 GLU B O 1
ATOM 1459 N N . ILE A 1 202 ? 22.743 76.405 -43.631 1.00 8.08 258 ILE B N 1
ATOM 1460 C CA . ILE A 1 202 ? 23.606 77.099 -42.698 1.00 10.90 258 ILE B CA 1
ATOM 1461 C C . ILE A 1 202 ? 22.828 77.452 -41.438 1.00 9.79 258 ILE B C 1
ATOM 1462 O O . ILE A 1 202 ? 23.417 77.707 -40.389 1.00 15.28 258 ILE B O 1
ATOM 1467 N N . GLY A 1 203 ? 21.502 77.457 -41.543 1.00 7.60 259 GLY B N 1
ATOM 1468 C CA . GLY A 1 203 ? 20.655 77.686 -40.387 1.00 18.36 259 GLY B CA 1
ATOM 1469 C C . GLY A 1 203 ? 20.766 76.586 -39.338 1.00 21.01 259 GLY B C 1
ATOM 1470 O O . GLY A 1 203 ? 20.356 76.766 -38.196 1.00 17.93 259 GLY B O 1
ATOM 1471 N N . TYR A 1 204 ? 21.320 75.442 -39.730 1.00 19.79 260 TYR B N 1
ATOM 1472 C CA . TYR A 1 204 ? 21.488 74.323 -38.816 1.00 16.28 260 TYR B CA 1
ATOM 1473 C C . TYR A 1 204 ? 22.741 74.454 -37.965 1.00 16.37 260 TYR B C 1
ATOM 1474 O O . TYR A 1 204 ? 22.996 73.593 -37.127 1.00 17.35 260 TYR B O 1
ATOM 1483 N N . CYS A 1 205 ? 23.529 75.510 -38.164 1.00 10.80 261 CYS B N 1
ATOM 1484 C CA . CYS A 1 205 ? 24.765 75.597 -37.410 1.00 12.01 261 CYS B CA 1
ATOM 1485 C C . CYS A 1 205 ? 24.458 76.381 -36.162 1.00 14.46 261 CYS B C 1
ATOM 1486 O O . CYS A 1 205 ? 24.580 77.607 -36.144 1.00 14.08 261 CYS B O 1
ATOM 1489 N N . THR A 1 206 ? 24.212 75.670 -35.070 1.00 17.01 262 THR B N 1
ATOM 1490 C CA . THR A 1 206 ? 23.467 76.290 -33.984 1.00 13.88 262 THR B CA 1
ATOM 1491 C C . THR A 1 206 ? 24.379 77.134 -33.125 1.00 7.83 262 THR B C 1
ATOM 1492 O O . THR A 1 206 ? 23.930 78.073 -32.480 1.00 24.41 262 THR B O 1
ATOM 1496 N N . GLU A 1 207 ? 25.669 76.825 -33.175 1.00 8.20 263 GLU B N 1
ATOM 1497 C CA . GLU A 1 207 ? 26.669 77.574 -32.420 1.00 16.56 263 GLU B CA 1
ATOM 1498 C C . GLU A 1 207 ? 27.318 78.736 -33.198 1.00 8.22 263 GLU B C 1
ATOM 1499 O O . GLU A 1 207 ? 28.200 79.410 -32.670 1.00 8.38 263 GLU B O 1
ATOM 1505 N N . LEU A 1 208 ? 26.891 78.968 -34.435 1.00 7.98 264 LEU B N 1
ATOM 1506 C CA . LEU A 1 208 ? 27.508 80.011 -35.252 1.00 7.89 264 LEU B CA 1
ATOM 1507 C C . LEU A 1 208 ? 27.418 81.386 -34.613 1.00 23.73 264 LEU B C 1
ATOM 1508 O O . LEU A 1 208 ? 26.363 81.803 -34.151 1.00 7.29 264 LEU B O 1
ATOM 1513 N N . GLN A 1 209 ? 28.546 82.081 -34.610 1.00 7.82 265 GLN B N 1
ATOM 1514 C CA . GLN A 1 209 ? 28.678 83.394 -33.998 1.00 12.33 265 GLN B CA 1
ATOM 1515 C C . GLN A 1 209 ? 29.011 84.411 -35.061 1.00 7.53 265 GLN B C 1
ATOM 1516 O O . GLN A 1 209 ? 28.421 85.484 -35.100 1.00 9.57 265 GLN B O 1
ATOM 1522 N N . ASN A 1 210 ? 30.065 84.123 -35.817 1.00 7.86 266 ASN B N 1
ATOM 1523 C CA . ASN A 1 210 ? 30.563 85.048 -36.820 1.00 10.75 266 ASN B CA 1
ATOM 1524 C C . ASN A 1 210 ? 30.567 84.442 -38.205 1.00 10.04 266 ASN B C 1
ATOM 1525 O O . ASN A 1 210 ? 31.224 83.427 -38.454 1.00 8.27 266 ASN B O 1
ATOM 1530 N N . LEU A 1 211 ? 29.811 85.060 -39.102 1.00 8.61 267 LEU B N 1
ATOM 1531 C CA . LEU A 1 211 ? 29.759 84.608 -40.475 1.00 7.54 267 LEU B CA 1
ATOM 1532 C C . LEU A 1 211 ? 30.341 85.704 -41.360 1.00 26.53 267 LEU B C 1
ATOM 1533 O O . LEU A 1 211 ? 29.749 86.775 -41.509 1.00 7.15 267 LEU B O 1
ATOM 1538 N N . TYR A 1 212 ? 31.530 85.467 -41.901 1.00 7.98 268 TYR B N 1
ATOM 1539 C CA . TYR A 1 212 ? 32.126 86.460 -42.772 1.00 11.43 268 TYR B CA 1
ATOM 1540 C C . TYR A 1 212 ? 32.259 85.875 -44.147 1.00 13.66 268 TYR B C 1
ATOM 1541 O O . TYR A 1 212 ? 33.177 85.097 -44.404 1.00 14.30 268 TYR B O 1
ATOM 1550 N N . LEU A 1 213 ? 31.319 86.257 -45.005 1.00 15.29 269 LEU B N 1
ATOM 1551 C CA . LEU A 1 213 ? 31.270 85.926 -46.427 1.00 8.07 269 LEU B CA 1
ATOM 1552 C C . LEU A 1 213 ? 31.549 87.102 -47.387 1.00 24.90 269 LEU B C 1
ATOM 1553 O O . LEU A 1 213 ? 31.215 87.030 -48.574 1.00 8.05 269 LEU B O 1
ATOM 1558 N N . TYR A 1 214 ? 32.016 88.228 -46.860 1.00 7.89 270 TYR B N 1
ATOM 1559 C CA . TYR A 1 214 ? 32.140 89.438 -47.680 1.00 13.22 270 TYR B CA 1
ATOM 1560 C C . TYR A 1 214 ? 33.171 89.382 -48.837 1.00 13.83 270 TYR B C 1
ATOM 1561 O O . TYR A 1 214 ? 34.095 88.553 -48.841 1.00 8.77 270 TYR B O 1
ATOM 1570 N N . GLN A 1 215 ? 32.981 90.264 -49.824 1.00 15.09 271 GLN B N 1
ATOM 1571 C CA . GLN A 1 215 ? 33.856 90.348 -51.015 1.00 8.60 271 GLN B CA 1
ATOM 1572 C C . GLN A 1 215 ? 34.000 89.043 -51.809 1.00 9.04 271 GLN B C 1
ATOM 1573 O O . GLN A 1 215 ? 35.095 88.555 -52.064 1.00 9.61 271 GLN B O 1
ATOM 1579 N N . ASN A 1 216 ? 32.859 88.486 -52.170 1.00 8.81 272 ASN B N 1
ATOM 1580 C CA . ASN A 1 216 ? 32.767 87.361 -53.074 1.00 12.46 272 ASN B CA 1
ATOM 1581 C C . ASN A 1 216 ? 31.720 87.741 -54.111 1.00 8.98 272 ASN B C 1
ATOM 1582 O O . ASN A 1 216 ? 31.380 88.918 -54.258 1.00 12.10 272 ASN B O 1
ATOM 1587 N N . SER A 1 217 ? 31.301 86.761 -54.895 1.00 9.27 273 SER B N 1
ATOM 1588 C CA . SER A 1 217 ? 30.172 86.874 -55.819 1.00 9.13 273 SER B CA 1
ATOM 1589 C C . SER A 1 217 ? 28.845 86.278 -55.366 1.00 16.96 273 SER B C 1
ATOM 1590 O O . SER A 1 217 ? 28.014 85.953 -56.199 1.00 21.95 273 SER B O 1
ATOM 1593 N N . ILE A 1 218 ? 28.703 86.008 -54.074 1.00 14.78 274 ILE B N 1
ATOM 1594 C CA . ILE A 1 218 ? 27.506 85.343 -53.553 1.00 10.22 274 ILE B CA 1
ATOM 1595 C C . ILE A 1 218 ? 26.183 85.968 -54.019 1.00 11.56 274 ILE B C 1
ATOM 1596 O O . ILE A 1 218 ? 25.985 87.178 -53.971 1.00 7.61 274 ILE B O 1
ATOM 1601 N N . SER A 1 219 ? 25.295 85.105 -54.499 1.00 11.95 275 SER B N 1
ATOM 1602 C CA . SER A 1 219 ? 24.073 85.536 -55.166 1.00 14.19 275 SER B CA 1
ATOM 1603 C C . SER A 1 219 ? 22.870 84.908 -54.497 1.00 16.19 275 SER B C 1
ATOM 1604 O O . SER A 1 219 ? 23.005 84.238 -53.479 1.00 18.92 275 SER B O 1
ATOM 1607 N N . GLY A 1 220 ? 21.692 85.116 -55.071 1.00 11.91 276 GLY B N 1
ATOM 1608 C CA . GLY A 1 220 ? 20.471 84.702 -54.405 1.00 7.58 276 GLY B CA 1
ATOM 1609 C C . GLY A 1 220 ? 20.174 85.641 -53.249 1.00 19.06 276 GLY B C 1
ATOM 1610 O O . GLY A 1 220 ? 20.714 86.751 -53.187 1.00 18.66 276 GLY B O 1
ATOM 1611 N N . SER A 1 221 ? 19.303 85.212 -52.344 1.00 13.48 277 SER B N 1
ATOM 1612 C CA . SER A 1 221 ? 18.954 86.033 -51.202 1.00 15.53 277 SER B CA 1
ATOM 1613 C C . SER A 1 221 ? 19.603 85.541 -49.901 1.00 15.23 277 SER B C 1
ATOM 1614 O O . SER A 1 221 ? 20.256 84.498 -49.879 1.00 8.23 277 SER B O 1
ATOM 1617 N N . ILE A 1 222 ? 19.413 86.305 -48.829 1.00 13.39 278 ILE B N 1
ATOM 1618 C CA . ILE A 1 222 ? 19.920 85.939 -47.509 1.00 14.95 278 ILE B CA 1
ATOM 1619 C C . ILE A 1 222 ? 18.938 84.947 -46.907 1.00 12.83 278 ILE B C 1
ATOM 1620 O O . ILE A 1 222 ? 17.755 85.260 -46.751 1.00 12.62 278 ILE B O 1
ATOM 1625 N N . PRO A 1 223 ? 19.403 83.734 -46.596 1.00 10.16 279 PRO B N 1
ATOM 1626 C CA . PRO A 1 223 ? 18.439 82.732 -46.132 1.00 6.28 279 PRO B CA 1
ATOM 1627 C C . PRO A 1 223 ? 17.713 83.141 -44.862 1.00 12.18 279 PRO B C 1
ATOM 1628 O O . PRO A 1 223 ? 18.301 83.651 -43.906 1.00 19.25 279 PRO B O 1
ATOM 1632 N N . THR A 1 224 ? 16.409 82.924 -44.878 1.00 10.56 280 THR B N 1
ATOM 1633 C CA . THR A 1 224 ? 15.548 83.157 -43.725 1.00 8.19 280 THR B CA 1
ATOM 1634 C C . THR A 1 224 ? 16.022 82.400 -42.474 1.00 10.30 280 THR B C 1
ATOM 1635 O O . THR A 1 224 ? 15.937 82.901 -41.351 1.00 9.88 280 THR B O 1
ATOM 1639 N N . THR A 1 225 ? 16.548 81.203 -42.690 1.00 6.15 281 THR B N 1
ATOM 1640 C CA . THR A 1 225 ? 16.981 80.312 -41.629 1.00 6.26 281 THR B CA 1
ATOM 1641 C C . THR A 1 225 ? 18.083 80.895 -40.741 1.00 8.29 281 THR B C 1
ATOM 1642 O O . THR A 1 225 ? 18.360 80.381 -39.658 1.00 11.84 281 THR B O 1
ATOM 1646 N N . ILE A 1 226 ? 18.696 81.980 -41.193 1.00 9.54 282 ILE B N 1
ATOM 1647 C CA . ILE A 1 226 ? 19.757 82.598 -40.436 1.00 13.52 282 ILE B CA 1
ATOM 1648 C C . ILE A 1 226 ? 19.172 83.221 -39.173 1.00 17.37 282 ILE B C 1
ATOM 1649 O O . ILE A 1 226 ? 19.864 83.383 -38.172 1.00 14.67 282 ILE B O 1
ATOM 1654 N N . GLY A 1 227 ? 17.872 83.484 -39.195 1.00 20.98 283 GLY B N 1
ATOM 1655 C CA . GLY A 1 227 ? 17.195 84.011 -38.024 1.00 17.48 283 GLY B CA 1
ATOM 1656 C C . GLY A 1 227 ? 17.009 82.987 -36.920 1.00 22.64 283 GLY B C 1
ATOM 1657 O O . GLY A 1 227 ? 16.528 83.312 -35.832 1.00 30.95 283 GLY B O 1
ATOM 1658 N N . GLY A 1 228 ? 17.377 81.741 -37.184 1.00 19.29 284 GLY B N 1
ATOM 1659 C CA . GLY A 1 228 ? 17.276 80.730 -36.151 1.00 7.73 284 GLY B CA 1
ATOM 1660 C C . GLY A 1 228 ? 18.607 80.481 -35.468 1.00 11.54 284 GLY B C 1
ATOM 1661 O O . GLY A 1 228 ? 18.728 79.562 -34.651 1.00 10.34 284 GLY B O 1
ATOM 1662 N N . LEU A 1 229 ? 19.617 81.290 -35.787 1.00 12.67 285 LEU B N 1
ATOM 1663 C CA . LEU A 1 229 ? 20.902 81.144 -35.113 1.00 11.11 285 LEU B CA 1
ATOM 1664 C C . LEU A 1 229 ? 20.945 82.088 -33.908 1.00 11.51 285 LEU B C 1
ATOM 1665 O O . LEU A 1 229 ? 21.181 83.286 -34.061 1.00 10.91 285 LEU B O 1
ATOM 1670 N N . LYS A 1 230 ? 20.806 81.524 -32.714 1.00 14.26 286 LYS B N 1
ATOM 1671 C CA . LYS A 1 230 ? 20.585 82.303 -31.484 1.00 19.86 286 LYS B CA 1
ATOM 1672 C C . LYS A 1 230 ? 21.873 82.867 -30.876 1.00 17.15 286 LYS B C 1
ATOM 1673 O O . LYS A 1 230 ? 21.834 83.818 -30.097 1.00 16.92 286 LYS B O 1
ATOM 1679 N N . LYS A 1 231 ? 23.005 82.270 -31.230 1.00 10.88 287 LYS B N 1
ATOM 1680 C CA . LYS A 1 231 ? 24.302 82.699 -30.721 1.00 10.56 287 LYS B CA 1
ATOM 1681 C C . LYS A 1 231 ? 25.008 83.690 -31.664 1.00 10.36 287 LYS B C 1
ATOM 1682 O O . LYS A 1 231 ? 26.161 84.064 -31.425 1.00 12.47 287 LYS B O 1
ATOM 1688 N N . LEU A 1 232 ? 24.319 84.103 -32.730 1.00 6.59 288 LEU B N 1
ATOM 1689 C CA . LEU A 1 232 ? 24.932 84.902 -33.806 1.00 14.72 288 LEU B CA 1
ATOM 1690 C C . LEU A 1 232 ? 25.304 86.332 -33.409 1.00 13.30 288 LEU B C 1
ATOM 1691 O O . LEU A 1 232 ? 24.478 87.103 -32.935 1.00 8.03 288 LEU B O 1
ATOM 1696 N N . GLN A 1 233 ? 26.551 86.695 -33.653 1.00 6.67 289 GLN B N 1
ATOM 1697 C CA . GLN A 1 233 ? 27.073 87.975 -33.188 1.00 14.14 289 GLN B CA 1
ATOM 1698 C C . GLN A 1 233 ? 27.360 88.914 -34.348 1.00 12.69 289 GLN B C 1
ATOM 1699 O O . GLN A 1 233 ? 26.902 90.059 -34.362 1.00 17.93 289 GLN B O 1
ATOM 1705 N N . SER A 1 234 ? 28.188 88.456 -35.276 1.00 8.61 290 SER B N 1
ATOM 1706 C CA . SER A 1 234 ? 28.544 89.278 -36.411 1.00 7.90 290 SER B CA 1
ATOM 1707 C C . SER A 1 234 ? 28.169 88.600 -37.713 1.00 12.87 290 SER B C 1
ATOM 1708 O O . SER A 1 234 ? 28.400 87.398 -37.905 1.00 17.81 290 SER B O 1
ATOM 1711 N N . LEU A 1 235 ? 27.566 89.380 -38.601 1.00 8.95 291 LEU B N 1
ATOM 1712 C CA . LEU A 1 235 ? 27.229 88.906 -39.931 1.00 16.49 291 LEU B CA 1
ATOM 1713 C C . LEU A 1 235 ? 27.826 89.905 -40.946 1.00 17.09 291 LEU B C 1
ATOM 1714 O O . LEU A 1 235 ? 27.342 91.028 -41.074 1.00 11.05 291 LEU B O 1
ATOM 1719 N N . LEU A 1 236 ? 28.908 89.539 -41.600 1.00 6.49 292 LEU B N 1
ATOM 1720 C CA . LEU A 1 236 ? 29.491 90.343 -42.648 1.00 12.14 292 LEU B CA 1
ATOM 1721 C C . LEU A 1 236 ? 29.323 89.691 -43.987 1.00 13.24 292 LEU B C 1
ATOM 1722 O O . LEU A 1 236 ? 29.964 88.763 -44.305 1.00 14.69 292 LEU B O 1
ATOM 1727 N N . LEU A 1 237 ? 28.447 90.245 -44.783 1.00 7.13 293 LEU B N 1
ATOM 1728 C CA . LEU A 1 237 ? 28.137 89.760 -46.091 1.00 7.36 293 LEU B CA 1
ATOM 1729 C C . LEU A 1 237 ? 28.300 90.813 -47.143 1.00 6.37 293 LEU B C 1
ATOM 1730 O O . LEU A 1 237 ? 27.735 90.695 -48.143 1.00 6.36 293 LEU B O 1
ATOM 1735 N N . TRP A 1 238 ? 29.028 91.871 -46.893 1.00 8.95 294 TRP B N 1
ATOM 1736 C CA . TRP A 1 238 ? 29.138 92.994 -47.812 1.00 16.28 294 TRP B CA 1
ATOM 1737 C C . TRP A 1 238 ? 29.897 92.741 -49.127 1.00 6.68 294 TRP B C 1
ATOM 1738 O O . TRP A 1 238 ? 30.773 91.933 -49.164 1.00 29.97 294 TRP B O 1
ATOM 1749 N N . GLN A 1 239 ? 29.542 93.479 -50.176 1.00 6.69 295 GLN B N 1
ATOM 1750 C CA . GLN A 1 239 ? 30.124 93.354 -51.503 1.00 12.07 295 GLN B CA 1
ATOM 1751 C C . GLN A 1 239 ? 30.040 91.970 -52.187 1.00 9.98 295 GLN B C 1
ATOM 1752 O O . GLN A 1 239 ? 30.967 91.320 -52.439 1.00 7.67 295 GLN B O 1
ATOM 1758 N N . ASN A 1 240 ? 28.828 91.561 -52.408 1.00 11.04 296 ASN B N 1
ATOM 1759 C CA . ASN A 1 240 ? 28.434 90.356 -53.055 1.00 12.31 296 ASN B CA 1
ATOM 1760 C C . ASN A 1 240 ? 27.321 90.757 -54.007 1.00 8.94 296 ASN B C 1
ATOM 1761 O O . ASN A 1 240 ? 27.117 91.891 -54.248 1.00 6.88 296 ASN B O 1
ATOM 1766 N N . ASN A 1 241 ? 26.641 89.784 -54.559 1.00 8.76 297 ASN B N 1
ATOM 1767 C CA . ASN A 1 241 ? 25.524 89.941 -55.485 1.00 9.01 297 ASN B CA 1
ATOM 1768 C C . ASN A 1 241 ? 24.152 89.711 -54.908 1.00 13.88 297 ASN B C 1
ATOM 1769 O O . ASN A 1 241 ? 23.229 89.394 -55.649 1.00 12.72 297 ASN B O 1
ATOM 1774 N N . LEU A 1 242 ? 24.072 89.715 -53.578 1.00 16.36 298 LEU B N 1
ATOM 1775 C CA . LEU A 1 242 ? 22.848 89.374 -52.850 1.00 11.97 298 LEU B CA 1
ATOM 1776 C C . LEU A 1 242 ? 21.601 90.155 -53.240 1.00 7.16 298 LEU B C 1
ATOM 1777 O O . LEU A 1 242 ? 21.623 91.360 -53.442 1.00 9.15 298 LEU B O 1
ATOM 1782 N N . VAL A 1 243 ? 20.497 89.435 -53.256 1.00 10.75 299 VAL B N 1
ATOM 1783 C CA . VAL A 1 243 ? 19.269 89.876 -53.877 1.00 8.87 299 VAL B CA 1
ATOM 1784 C C . VAL A 1 243 ? 18.099 89.639 -52.921 1.00 7.85 299 VAL B C 1
ATOM 1785 O O . VAL A 1 243 ? 18.229 88.889 -51.968 1.00 7.18 299 VAL B O 1
ATOM 1789 N N . GLY A 1 244 ? 16.968 90.288 -53.148 1.00 5.98 300 GLY B N 1
ATOM 1790 C CA . GLY A 1 244 ? 15.785 90.010 -52.356 1.00 5.89 300 GLY B CA 1
ATOM 1791 C C . GLY A 1 244 ? 15.682 90.851 -51.095 1.00 13.40 300 GLY B C 1
ATOM 1792 O O . GLY A 1 244 ? 16.431 91.811 -50.919 1.00 13.25 300 GLY B O 1
ATOM 1793 N N . LYS A 1 245 ? 14.767 90.473 -50.207 1.00 10.40 301 LYS B N 1
ATOM 1794 C CA . LYS A 1 245 ? 14.494 91.258 -49.011 1.00 13.65 301 LYS B CA 1
ATOM 1795 C C . LYS A 1 245 ? 15.312 90.774 -47.794 1.00 20.64 301 LYS B C 1
ATOM 1796 O O . LYS A 1 245 ? 15.637 89.590 -47.682 1.00 24.46 301 LYS B O 1
ATOM 1802 N N . ILE A 1 246 ? 15.698 91.714 -46.931 1.00 16.18 302 ILE B N 1
ATOM 1803 C CA . ILE A 1 246 ? 16.355 91.400 -45.668 1.00 13.44 302 ILE B CA 1
ATOM 1804 C C . ILE A 1 246 ? 15.422 90.604 -44.778 1.00 10.08 302 ILE B C 1
ATOM 1805 O O . ILE A 1 246 ? 14.308 91.030 -44.515 1.00 8.35 302 ILE B O 1
ATOM 1810 N N . PRO A 1 247 ? 15.871 89.432 -44.323 1.00 8.80 303 PRO B N 1
ATOM 1811 C CA . PRO A 1 247 ? 14.965 88.579 -43.559 1.00 5.79 303 PRO B CA 1
ATOM 1812 C C . PRO A 1 247 ? 14.589 89.209 -42.217 1.00 11.56 303 PRO B C 1
ATOM 1813 O O . PRO A 1 247 ? 15.423 89.637 -41.418 1.00 11.54 303 PRO B O 1
ATOM 1817 N N . THR A 1 248 ? 13.295 89.239 -41.987 1.00 10.60 304 THR B N 1
ATOM 1818 C CA . THR A 1 248 ? 12.722 89.692 -40.744 1.00 13.31 304 THR B CA 1
ATOM 1819 C C . THR A 1 248 ? 13.275 88.908 -39.555 1.00 14.52 304 THR B C 1
ATOM 1820 O O . THR A 1 248 ? 13.523 89.464 -38.482 1.00 11.76 304 THR B O 1
ATOM 1824 N N . GLU A 1 249 ? 13.490 87.618 -39.768 1.00 7.13 305 GLU B N 1
ATOM 1825 C CA . GLU A 1 249 ? 13.876 86.722 -38.699 1.00 5.21 305 GLU B CA 1
ATOM 1826 C C . GLU A 1 249 ? 15.200 87.101 -38.043 1.00 10.06 305 GLU B C 1
ATOM 1827 O O . GLU A 1 249 ? 15.502 86.632 -36.942 1.00 7.29 305 GLU B O 1
ATOM 1833 N N . LEU A 1 250 ? 15.990 87.927 -38.727 1.00 4.90 306 LEU B N 1
ATOM 1834 C CA . LEU A 1 250 ? 17.228 88.448 -38.165 1.00 15.72 306 LEU B CA 1
ATOM 1835 C C . LEU A 1 250 ? 16.968 89.139 -36.834 1.00 20.06 306 LEU B C 1
ATOM 1836 O O . LEU A 1 250 ? 17.812 89.119 -35.948 1.00 21.96 306 LEU B O 1
ATOM 1841 N N . GLY A 1 251 ? 15.787 89.733 -36.697 1.00 16.42 307 GLY B N 1
ATOM 1842 C CA . GLY A 1 251 ? 15.388 90.379 -35.463 1.00 17.71 307 GLY B CA 1
ATOM 1843 C C . GLY A 1 251 ? 15.270 89.425 -34.287 1.00 18.05 307 GLY B C 1
ATOM 1844 O O . GLY A 1 251 ? 15.007 89.841 -33.167 1.00 23.12 307 GLY B O 1
ATOM 1845 N N . ASN A 1 252 ? 15.449 88.138 -34.547 1.00 16.96 308 ASN B N 1
ATOM 1846 C CA . ASN A 1 252 ? 15.413 87.109 -33.512 1.00 18.09 308 ASN B CA 1
ATOM 1847 C C . ASN A 1 252 ? 16.770 86.668 -32.996 1.00 23.99 308 ASN B C 1
ATOM 1848 O O . ASN A 1 252 ? 16.840 85.733 -32.199 1.00 28.82 308 ASN B O 1
ATOM 1853 N N . CYS A 1 253 ? 17.844 87.300 -33.465 1.00 25.25 309 CYS B N 1
ATOM 1854 C CA . CYS A 1 253 ? 19.171 86.983 -32.942 1.00 22.87 309 CYS B CA 1
ATOM 1855 C C . CYS A 1 253 ? 19.594 87.965 -31.852 1.00 20.56 309 CYS B C 1
ATOM 1856 O O . CYS A 1 253 ? 20.129 89.029 -32.139 1.00 18.49 309 CYS B O 1
ATOM 1859 N N . PRO A 1 254 ? 19.458 87.554 -30.592 1.00 16.81 310 PRO B N 1
ATOM 1860 C CA . PRO A 1 254 ? 19.598 88.498 -29.483 1.00 16.49 310 PRO B CA 1
ATOM 1861 C C . PRO A 1 254 ? 21.022 88.991 -29.277 1.00 18.24 310 PRO B C 1
ATOM 1862 O O . PRO A 1 254 ? 21.210 90.033 -28.660 1.00 19.83 310 PRO B O 1
ATOM 1866 N N . GLU A 1 255 ? 22.008 88.247 -29.758 1.00 16.20 311 GLU B N 1
ATOM 1867 C CA . GLU A 1 255 ? 23.403 88.578 -29.477 1.00 14.12 311 GLU B CA 1
ATOM 1868 C C . GLU A 1 255 ? 24.071 89.362 -30.596 1.00 6.34 311 GLU B C 1
ATOM 1869 O O . GLU A 1 255 ? 25.263 89.626 -30.534 1.00 20.03 311 GLU B O 1
ATOM 1875 N N . LEU A 1 256 ? 23.303 89.714 -31.623 1.00 12.91 312 LEU B N 1
ATOM 1876 C CA . LEU A 1 256 ? 23.866 90.241 -32.862 1.00 5.89 312 LEU B CA 1
ATOM 1877 C C . LEU A 1 256 ? 24.215 91.713 -32.678 1.00 20.11 312 LEU B C 1
ATOM 1878 O O . LEU A 1 256 ? 23.346 92.542 -32.418 1.00 5.77 312 LEU B O 1
ATOM 1883 N N . TRP A 1 257 ? 25.503 92.029 -32.731 1.00 16.70 313 TRP B N 1
ATOM 1884 C CA . TRP A 1 257 ? 25.920 93.415 -32.588 1.00 19.43 313 TRP B CA 1
ATOM 1885 C C . TRP A 1 257 ? 26.348 94.113 -33.874 1.00 15.64 313 TRP B C 1
ATOM 1886 O O . TRP A 1 257 ? 26.393 95.348 -33.927 1.00 14.01 313 TRP B O 1
ATOM 1897 N N . LEU A 1 258 ? 26.630 93.329 -34.911 1.00 17.46 314 LEU B N 1
ATOM 1898 C CA . LEU A 1 258 ? 27.144 93.877 -36.168 1.00 5.97 314 LEU B CA 1
ATOM 1899 C C . LEU A 1 258 ? 26.478 93.220 -37.376 1.00 7.82 314 LEU B C 1
ATOM 1900 O O . LEU A 1 258 ? 26.513 91.997 -37.529 1.00 11.38 314 LEU B O 1
ATOM 1905 N N . ILE A 1 259 ? 25.856 94.047 -38.215 1.00 6.92 315 ILE B N 1
ATOM 1906 C CA . ILE A 1 259 ? 25.255 93.596 -39.465 1.00 7.93 315 ILE B CA 1
ATOM 1907 C C . ILE A 1 259 ? 25.758 94.462 -40.624 1.00 9.22 315 ILE B C 1
ATOM 1908 O O . ILE A 1 259 ? 25.513 95.676 -40.655 1.00 8.75 315 ILE B O 1
ATOM 1913 N N . ASP A 1 260 ? 26.466 93.854 -41.569 1.00 5.56 316 ASP B N 1
ATOM 1914 C CA . ASP A 1 260 ? 26.940 94.602 -42.725 1.00 9.87 316 ASP B CA 1
ATOM 1915 C C . ASP A 1 260 ? 26.537 93.883 -44.009 1.00 11.52 316 ASP B C 1
ATOM 1916 O O . ASP A 1 260 ? 27.086 92.829 -44.354 1.00 9.85 316 ASP B O 1
ATOM 1921 N N . PHE A 1 261 ? 25.534 94.456 -44.667 1.00 8.40 317 PHE B N 1
ATOM 1922 C CA . PHE A 1 261 ? 25.002 94.021 -45.960 1.00 6.74 317 PHE B CA 1
ATOM 1923 C C . PHE A 1 261 ? 25.400 94.979 -47.087 1.00 8.40 317 PHE B C 1
ATOM 1924 O O . PHE A 1 261 ? 24.832 94.937 -48.171 1.00 5.22 317 PHE B O 1
ATOM 1932 N N . SER A 1 262 ? 26.290 95.912 -46.788 1.00 5.30 318 SER B N 1
ATOM 1933 C CA . SER A 1 262 ? 26.621 96.973 -47.722 1.00 11.91 318 SER B CA 1
ATOM 1934 C C . SER A 1 262 ? 26.995 96.436 -49.104 1.00 10.86 318 SER B C 1
ATOM 1935 O O . SER A 1 262 ? 27.499 95.325 -49.225 1.00 5.77 318 SER B O 1
ATOM 1938 N N . GLU A 1 263 ? 26.693 97.218 -50.141 1.00 10.46 319 GLU B N 1
ATOM 1939 C CA . GLU A 1 263 ? 27.066 96.869 -51.514 1.00 13.18 319 GLU B CA 1
ATOM 1940 C C . GLU A 1 263 ? 26.524 95.540 -52.014 1.00 11.71 319 GLU B C 1
ATOM 1941 O O . GLU A 1 263 ? 27.278 94.661 -52.407 1.00 6.19 319 GLU B O 1
ATOM 1947 N N . ASN A 1 264 ? 25.209 95.400 -51.959 1.00 11.56 320 ASN B N 1
ATOM 1948 C CA . ASN A 1 264 ? 24.517 94.284 -52.581 1.00 5.77 320 ASN B CA 1
ATOM 1949 C C . ASN A 1 264 ? 23.405 94.798 -53.493 1.00 11.25 320 ASN B C 1
ATOM 1950 O O . ASN A 1 264 ? 23.449 95.935 -53.960 1.00 6.58 320 ASN B O 1
ATOM 1955 N N . LEU A 1 265 ? 22.532 93.894 -53.901 1.00 7.52 321 LEU B N 1
ATOM 1956 C CA . LEU A 1 265 ? 21.297 94.218 -54.612 1.00 5.80 321 LEU B CA 1
ATOM 1957 C C . LEU A 1 265 ? 20.014 94.169 -53.763 1.00 19.17 321 LEU B C 1
ATOM 1958 O O . LEU A 1 265 ? 18.925 93.988 -54.294 1.00 18.35 321 LEU B O 1
ATOM 1963 N N . LEU A 1 266 ? 20.150 94.170 -52.446 1.00 19.52 322 LEU B N 1
ATOM 1964 C CA . LEU A 1 266 ? 18.979 94.041 -51.581 1.00 20.28 322 LEU B CA 1
ATOM 1965 C C . LEU A 1 266 ? 17.856 95.039 -51.883 1.00 17.48 322 LEU B C 1
ATOM 1966 O O . LEU A 1 266 ? 18.105 96.199 -52.177 1.00 5.02 322 LEU B O 1
ATOM 1971 N N . THR A 1 267 ? 16.624 94.547 -51.837 1.00 5.15 323 THR B N 1
ATOM 1972 C CA . THR A 1 267 ? 15.438 95.369 -51.951 1.00 5.14 323 THR B CA 1
ATOM 1973 C C . THR A 1 267 ? 14.513 95.055 -50.793 1.00 18.18 323 THR B C 1
ATOM 1974 O O . THR A 1 267 ? 14.845 94.282 -49.895 1.00 21.12 323 THR B O 1
ATOM 1978 N N . GLY A 1 268 ? 13.333 95.649 -50.829 1.00 5.11 324 GLY B N 1
ATOM 1979 C CA . GLY A 1 268 ? 12.427 95.585 -49.706 1.00 5.06 324 GLY B CA 1
ATOM 1980 C C . GLY A 1 268 ? 12.713 96.698 -48.711 1.00 21.52 324 GLY B C 1
ATOM 1981 O O . GLY A 1 268 ? 13.205 97.777 -49.046 1.00 22.29 324 GLY B O 1
ATOM 1982 N N . THR A 1 269 ? 12.438 96.397 -47.456 1.00 20.96 325 THR B N 1
ATOM 1983 C CA . THR A 1 269 ? 12.301 97.403 -46.424 1.00 17.19 325 THR B CA 1
ATOM 1984 C C . THR A 1 269 ? 13.235 97.049 -45.272 1.00 12.43 325 THR B C 1
ATOM 1985 O O . THR A 1 269 ? 13.578 95.871 -45.096 1.00 9.98 325 THR B O 1
ATOM 1989 N N . ILE A 1 270 ? 13.694 98.050 -44.520 1.00 9.88 326 ILE B N 1
ATOM 1990 C CA . ILE A 1 270 ? 14.393 97.766 -43.271 1.00 7.12 326 ILE B CA 1
ATOM 1991 C C . ILE A 1 270 ? 13.383 97.207 -42.271 1.00 10.91 326 ILE B C 1
ATOM 1992 O O . ILE A 1 270 ? 12.430 97.888 -41.890 1.00 16.42 326 ILE B O 1
ATOM 1997 N N . PRO A 1 271 ? 13.578 95.957 -41.847 1.00 13.27 327 PRO B N 1
ATOM 1998 C CA . PRO A 1 271 ? 12.596 95.260 -40.996 1.00 15.05 327 PR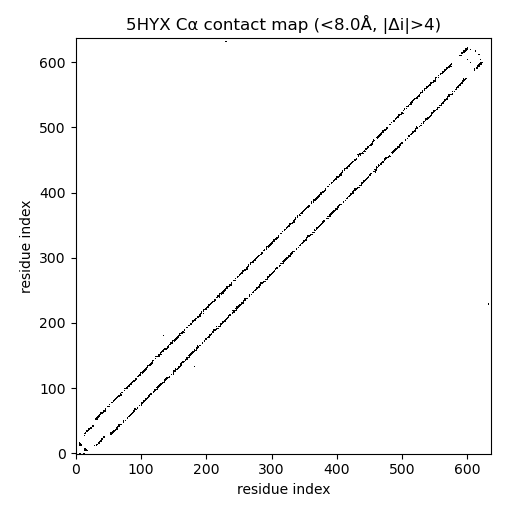O B CA 1
ATOM 1999 C C . PRO A 1 271 ? 12.353 95.937 -39.641 1.00 7.85 327 PRO B C 1
ATOM 2000 O O . PRO A 1 271 ? 13.303 96.284 -38.933 1.00 10.57 327 PRO B O 1
ATOM 2004 N N . ARG A 1 272 ? 11.082 96.103 -39.291 1.00 10.04 328 ARG B N 1
ATOM 2005 C CA . ARG A 1 272 ? 10.670 96.614 -37.981 1.00 10.51 328 ARG B CA 1
ATOM 2006 C C . ARG A 1 272 ? 11.274 95.777 -36.835 1.00 12.21 328 ARG B C 1
ATOM 2007 O O . ARG A 1 272 ? 11.707 96.317 -35.816 1.00 16.27 328 ARG B O 1
ATOM 2015 N N . SER A 1 273 ? 11.347 94.467 -37.047 1.00 6.84 329 SER B N 1
ATOM 2016 C CA . SER A 1 273 ? 11.841 93.527 -36.058 1.00 4.92 329 SER B CA 1
ATOM 2017 C C . SER A 1 273 ? 13.249 93.841 -35.579 1.00 17.20 329 SER B C 1
ATOM 2018 O O . SER A 1 273 ? 13.650 93.374 -34.517 1.00 23.01 329 SER B O 1
ATOM 2021 N N . PHE A 1 274 ? 14.007 94.622 -36.344 1.00 8.95 330 PHE B N 1
ATOM 2022 C CA . PHE A 1 274 ? 15.345 95.016 -35.903 1.00 9.52 330 PHE B CA 1
ATOM 2023 C C . PHE A 1 274 ? 15.295 95.725 -34.553 1.00 9.01 330 PHE B C 1
ATOM 2024 O O . PHE A 1 274 ? 16.296 95.784 -33.844 1.00 11.08 330 PHE B O 1
ATOM 2032 N N . GLY A 1 275 ? 14.132 96.265 -34.205 1.00 10.11 331 GLY B N 1
ATOM 2033 C CA . GLY A 1 275 ? 13.941 96.910 -32.914 1.00 10.68 331 GLY B CA 1
ATOM 2034 C C . GLY A 1 275 ? 14.146 95.977 -31.729 1.00 11.68 331 GLY B C 1
ATOM 2035 O O . GLY A 1 275 ? 14.437 96.412 -30.631 1.00 11.92 331 GLY B O 1
ATOM 2036 N N . LYS A 1 276 ? 13.999 94.683 -31.952 1.00 12.60 332 LYS B N 1
ATOM 2037 C CA . LYS A 1 276 ? 14.233 93.718 -30.901 1.00 10.70 332 LYS B CA 1
ATOM 2038 C C . LYS A 1 276 ? 15.733 93.431 -30.670 1.00 17.32 332 LYS B C 1
ATOM 2039 O O . LYS A 1 276 ? 16.093 92.775 -29.690 1.00 14.13 332 LYS B O 1
ATOM 2045 N N . LEU A 1 277 ? 16.626 93.948 -31.513 1.00 16.06 333 LEU B N 1
ATOM 2046 C CA . LEU A 1 277 ? 18.018 93.593 -31.302 1.00 11.77 333 LEU B CA 1
ATOM 2047 C C . LEU A 1 277 ? 18.613 94.596 -30.336 1.00 15.83 333 LEU B C 1
ATOM 2048 O O . LEU A 1 277 ? 19.005 95.696 -30.711 1.00 18.67 333 LEU B O 1
ATOM 2053 N N . GLU A 1 278 ? 18.768 94.153 -29.098 1.00 14.57 334 GLU B N 1
ATOM 2054 C CA . GLU A 1 278 ? 19.122 95.039 -28.010 1.00 12.92 334 GLU B CA 1
ATOM 2055 C C . GLU A 1 278 ? 20.625 95.214 -27.973 1.00 12.45 334 GLU B C 1
ATOM 2056 O O . GLU A 1 278 ? 21.140 96.102 -27.305 1.00 13.22 334 GLU B O 1
ATOM 2062 N N . ASN A 1 279 ? 21.330 94.339 -28.674 1.00 11.48 335 ASN B N 1
ATOM 2063 C CA . ASN A 1 279 ? 22.777 94.432 -28.740 1.00 11.42 335 ASN B CA 1
ATOM 2064 C C . ASN A 1 279 ? 23.379 95.040 -29.999 1.00 11.62 335 ASN B C 1
ATOM 2065 O O . ASN A 1 279 ? 24.601 95.060 -30.145 1.00 10.70 335 ASN B O 1
ATOM 2070 N N . LEU A 1 280 ? 22.546 95.527 -30.912 1.00 14.12 336 LEU B N 1
ATOM 2071 C CA . LEU A 1 280 ? 23.079 95.949 -32.203 1.00 5.76 336 LEU B CA 1
ATOM 2072 C C . LEU A 1 280 ? 23.851 97.247 -32.032 1.00 7.42 336 LEU B C 1
ATOM 2073 O O . LEU A 1 280 ? 23.301 98.267 -31.613 1.00 6.00 336 LEU B O 1
ATOM 2078 N N . GLN A 1 281 ? 25.149 97.184 -32.296 1.00 6.13 337 GLN B N 1
ATOM 2079 C CA . GLN A 1 281 ? 25.995 98.372 -32.286 1.00 12.03 337 GLN B CA 1
ATOM 2080 C C . GLN A 1 281 ? 26.084 99.051 -33.636 1.00 15.05 337 GLN B C 1
ATOM 2081 O O . GLN A 1 281 ? 26.111 100.277 -33.738 1.00 20.97 337 GLN B O 1
ATOM 2087 N N . GLU A 1 282 ? 26.165 98.224 -34.670 1.00 17.98 338 GLU B N 1
ATOM 2088 C CA . GLU A 1 282 ? 26.539 98.685 -35.996 1.00 12.63 338 GLU B CA 1
ATOM 2089 C C . GLU A 1 282 ? 25.657 98.063 -37.075 1.00 11.76 338 GLU B C 1
ATOM 2090 O O . GLU A 1 282 ? 25.613 96.825 -37.228 1.00 8.61 338 GLU B O 1
ATOM 2096 N N . LEU A 1 283 ? 24.941 98.929 -37.794 1.00 5.27 339 LEU B N 1
ATOM 2097 C CA . LEU A 1 283 ? 24.111 98.517 -38.920 1.00 8.64 339 LEU B CA 1
ATOM 2098 C C . LEU A 1 283 ? 24.542 99.241 -40.227 1.00 9.27 339 LEU B C 1
ATOM 2099 O O . LEU A 1 283 ? 24.379 100.459 -40.380 1.00 7.62 339 LEU B O 1
ATOM 2104 N N . GLN A 1 284 ? 25.125 98.484 -41.149 1.00 9.98 340 GLN B N 1
ATOM 2105 C CA . GLN A 1 284 ? 25.525 99.027 -42.438 1.00 5.00 340 GLN B CA 1
ATOM 2106 C C . GLN A 1 284 ? 24.733 98.366 -43.552 1.00 4.84 340 GLN B C 1
ATOM 2107 O O . GLN A 1 284 ? 24.897 97.166 -43.828 1.00 4.91 340 GLN B O 1
ATOM 2113 N N . LEU A 1 285 ? 23.814 99.144 -44.118 1.00 4.68 341 LEU B N 1
ATOM 2114 C CA . LEU A 1 285 ? 23.062 98.814 -45.326 1.00 4.59 341 LEU B CA 1
ATOM 2115 C C . LEU A 1 285 ? 23.509 99.540 -46.612 1.00 6.68 341 LEU B C 1
ATOM 2116 O O . LEU A 1 285 ? 22.842 99.466 -47.644 1.00 8.98 341 LEU B O 1
ATOM 2121 N N . SER A 1 286 ? 24.609 100.275 -46.541 1.00 7.69 342 SER B N 1
ATOM 2122 C CA . SER A 1 286 ? 25.031 101.138 -47.641 1.00 9.34 342 SER B CA 1
ATOM 2123 C C . SER A 1 286 ? 25.077 100.495 -49.042 1.00 10.18 342 SER B C 1
ATOM 2124 O O . SER A 1 286 ? 25.526 99.358 -49.205 1.00 8.82 342 SER B O 1
ATOM 2127 N N . VAL A 1 287 ? 24.643 101.256 -50.050 1.00 9.85 343 VAL B N 1
ATOM 2128 C CA . VAL A 1 287 ? 24.702 100.825 -51.447 1.00 5.07 343 VAL B CA 1
ATOM 2129 C C . VAL A 1 287 ? 23.860 99.582 -51.740 1.00 5.06 343 VAL B C 1
ATOM 2130 O O . VAL A 1 287 ? 24.366 98.499 -51.976 1.00 5.22 343 VAL B O 1
ATOM 2134 N N . ASN A 1 288 ? 22.553 99.760 -51.686 1.00 5.84 344 ASN B N 1
ATOM 2135 C CA . ASN A 1 288 ? 21.605 98.728 -52.029 1.00 4.93 344 ASN B CA 1
ATOM 2136 C C . ASN A 1 288 ? 20.408 99.399 -52.663 1.00 9.35 344 ASN B C 1
ATOM 2137 O O . ASN A 1 288 ? 20.470 100.553 -53.066 1.00 11.10 344 ASN B O 1
ATOM 2142 N N . GLN A 1 289 ? 19.357 98.622 -52.855 1.00 9.08 345 GLN B N 1
ATOM 2143 C CA . GLN A 1 289 ? 18.066 99.116 -53.339 1.00 15.75 345 GLN B CA 1
ATOM 2144 C C . GLN A 1 289 ? 16.952 99.222 -52.296 1.00 15.06 345 GLN B C 1
ATOM 2145 O O . GLN A 1 289 ? 15.781 99.109 -52.644 1.00 14.98 345 GLN B O 1
ATOM 2151 N N . ILE A 1 290 ? 17.327 99.231 -51.023 1.00 10.55 346 ILE B N 1
ATOM 2152 C CA . ILE A 1 290 ? 16.361 99.322 -49.926 1.00 8.84 346 ILE B CA 1
ATOM 2153 C C . ILE A 1 290 ? 15.410 100.532 -50.013 1.00 11.56 346 ILE B C 1
ATOM 2154 O O . ILE A 1 290 ? 15.833 101.689 -50.136 1.00 8.16 346 ILE B O 1
ATOM 2159 N N . SER A 1 291 ? 14.118 100.239 -49.942 1.00 4.71 347 SER B N 1
ATOM 2160 C CA . SER A 1 291 ? 13.070 101.255 -49.990 1.00 4.81 347 SER B CA 1
ATOM 2161 C C . SER A 1 291 ? 12.337 101.312 -48.648 1.00 15.10 347 SER B C 1
ATOM 2162 O O . SER A 1 291 ? 12.797 100.749 -47.650 1.00 13.04 347 SER B O 1
ATOM 2165 N N . GLY A 1 292 ? 11.233 102.047 -48.616 1.00 12.18 348 GLY B N 1
ATOM 2166 C CA . GLY A 1 292 ? 10.488 102.244 -47.390 1.00 5.44 348 GLY B CA 1
ATOM 2167 C C . GLY A 1 292 ? 10.992 103.452 -46.613 1.00 12.24 348 GLY B C 1
ATOM 2168 O O . GLY A 1 292 ? 11.788 104.252 -47.110 1.00 15.33 348 GLY B O 1
ATOM 2169 N N . THR A 1 293 ? 10.532 103.567 -45.373 1.00 13.19 349 THR B N 1
ATOM 2170 C CA . THR A 1 293 ? 10.971 104.611 -44.453 1.00 12.94 349 THR B CA 1
ATOM 2171 C C . THR A 1 293 ? 11.777 103.970 -43.329 1.00 9.32 349 THR B C 1
ATOM 2172 O O . THR A 1 293 ? 11.637 102.783 -43.061 1.00 7.75 349 THR B O 1
ATOM 2176 N N . ILE A 1 294 ? 12.639 104.745 -42.686 1.00 9.17 350 ILE B N 1
ATOM 2177 C CA . ILE A 1 294 ? 13.379 104.224 -41.551 1.00 8.93 350 ILE B CA 1
ATOM 2178 C C . ILE A 1 294 ? 12.341 103.903 -40.504 1.00 7.06 350 ILE B C 1
ATOM 2179 O O . ILE A 1 294 ? 11.623 104.785 -40.062 1.00 8.69 350 ILE B O 1
ATOM 2184 N N . PRO A 1 295 ? 12.218 102.621 -40.147 1.00 8.83 351 PRO B N 1
ATOM 2185 C CA . PRO A 1 295 ? 11.174 102.249 -39.195 1.00 15.13 351 PRO B CA 1
ATOM 2186 C C . PRO A 1 295 ? 11.492 102.800 -37.812 1.00 14.83 351 PRO B C 1
ATOM 2187 O O . PRO A 1 295 ? 12.665 102.876 -37.461 1.00 12.61 351 PRO B O 1
ATOM 2191 N N . GLU A 1 296 ? 10.471 103.189 -37.052 1.00 17.09 352 GLU B N 1
ATOM 2192 C CA . GLU A 1 296 ? 10.696 103.775 -35.727 1.00 23.42 352 GLU B CA 1
ATOM 2193 C C . GLU A 1 296 ? 11.230 102.799 -34.688 1.00 17.63 352 GLU B C 1
ATOM 2194 O O . GLU A 1 296 ? 11.922 103.202 -33.764 1.00 16.94 352 GLU B O 1
ATOM 2200 N N . GLU A 1 297 ? 10.925 101.519 -34.846 1.00 8.88 353 GLU B N 1
ATOM 2201 C CA . GLU A 1 297 ? 11.393 100.529 -33.896 1.00 5.55 353 GLU B CA 1
ATOM 2202 C C . GLU A 1 297 ? 12.915 100.458 -33.882 1.00 12.24 353 GLU B C 1
ATOM 2203 O O . GLU A 1 297 ? 13.509 99.993 -32.916 1.00 13.21 353 GLU B O 1
ATOM 2209 N N . LEU A 1 298 ? 13.546 100.954 -34.941 1.00 10.72 354 LEU B N 1
ATOM 2210 C CA . LEU A 1 298 ? 15.006 100.991 -35.012 1.00 12.18 354 LEU B CA 1
ATOM 2211 C C . LEU A 1 298 ? 15.556 101.922 -33.938 1.00 11.45 354 LEU B C 1
ATOM 2212 O O . LEU A 1 298 ? 16.670 101.744 -33.468 1.00 9.84 354 LEU B O 1
ATOM 2217 N N . THR A 1 299 ? 14.770 102.912 -33.538 1.00 5.58 355 THR B N 1
ATOM 2218 C CA . THR A 1 299 ? 15.186 103.788 -32.450 1.00 14.40 355 THR B CA 1
ATOM 2219 C C . THR A 1 299 ? 15.155 103.097 -31.077 1.00 13.24 355 THR B C 1
ATOM 2220 O O . THR A 1 299 ? 15.628 103.652 -30.095 1.00 7.82 355 THR B O 1
ATOM 2224 N N . ASN A 1 300 ? 14.600 101.891 -31.014 1.00 13.60 356 ASN B N 1
ATOM 2225 C CA . ASN A 1 300 ? 14.707 101.057 -29.824 1.00 13.71 356 ASN B CA 1
ATOM 2226 C C . ASN A 1 300 ? 16.091 100.423 -29.652 1.00 19.06 356 ASN B C 1
ATOM 2227 O O . ASN A 1 300 ? 16.363 99.849 -28.596 1.00 22.38 356 ASN B O 1
ATOM 2232 N N . CYS A 1 301 ? 16.971 100.502 -30.659 1.00 22.17 357 CYS B N 1
ATOM 2233 C CA . CYS A 1 301 ? 18.241 99.778 -30.543 1.00 20.29 357 CYS B CA 1
ATOM 2234 C C . CYS A 1 301 ? 19.222 100.704 -29.879 1.00 26.77 357 CYS B C 1
ATOM 2235 O O . CYS A 1 301 ? 19.876 101.525 -30.515 1.00 26.61 357 CYS B O 1
ATOM 2238 N N . THR A 1 302 ? 19.408 100.447 -28.598 1.00 27.69 358 THR B N 1
ATOM 2239 C CA . THR A 1 302 ? 19.851 101.451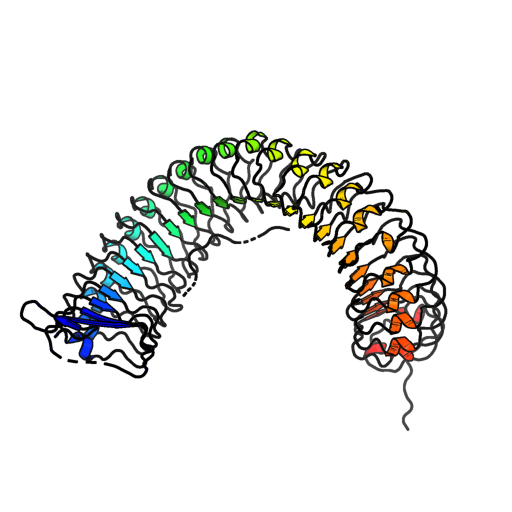 -27.654 1.00 20.14 358 THR B CA 1
ATOM 2240 C C . THR A 1 302 ? 21.344 101.628 -27.743 1.00 17.35 358 THR B C 1
ATOM 2241 O O . THR A 1 302 ? 21.884 102.697 -27.452 1.00 20.80 358 THR B O 1
ATOM 2245 N N . LYS A 1 303 ? 22.005 100.561 -28.166 1.00 16.79 359 LYS B N 1
ATOM 2246 C CA . LYS A 1 303 ? 23.454 100.522 -28.195 1.00 14.32 359 LYS B CA 1
ATOM 2247 C C . LYS A 1 303 ? 24.041 100.869 -29.557 1.00 13.16 359 LYS B C 1
ATOM 2248 O O . LYS A 1 303 ? 25.255 100.796 -29.727 1.00 16.30 359 LYS B O 1
ATOM 2254 N N . LEU A 1 304 ? 23.196 101.236 -30.523 1.00 12.80 360 LEU B N 1
ATOM 2255 C CA . LEU A 1 304 ? 23.679 101.535 -31.871 1.00 9.89 360 LEU B CA 1
ATOM 2256 C C . LEU A 1 304 ? 24.666 102.693 -31.838 1.00 6.52 360 LEU B C 1
ATOM 2257 O O . LEU A 1 304 ? 24.321 103.799 -31.441 1.00 9.67 360 LEU B O 1
ATOM 2262 N N . THR A 1 305 ? 25.906 102.420 -32.230 1.00 6.63 361 THR B N 1
ATOM 2263 C CA . THR A 1 305 ? 26.910 103.449 -32.510 1.00 12.55 361 THR B CA 1
ATOM 2264 C C . THR A 1 305 ? 26.947 103.935 -33.975 1.00 11.95 361 THR B C 1
ATOM 2265 O O . THR A 1 305 ? 27.092 105.127 -34.249 1.00 10.40 361 THR B O 1
ATOM 2269 N N . HIS A 1 306 ? 26.837 102.991 -34.908 1.00 10.87 362 HIS B N 1
ATOM 2270 C CA . HIS A 1 306 ? 27.009 103.271 -36.338 1.00 9.27 362 HIS B CA 1
ATOM 2271 C C . HIS A 1 306 ? 25.781 102.891 -37.156 1.00 8.36 362 HIS B C 1
ATOM 2272 O O . HIS A 1 306 ? 25.370 101.720 -37.180 1.00 7.30 362 HIS B O 1
ATOM 2279 N N . LEU A 1 307 ? 25.190 103.879 -37.827 1.00 5.55 363 LEU B N 1
ATOM 2280 C CA . LEU A 1 307 ? 24.086 103.582 -38.728 1.00 7.38 363 LEU B CA 1
ATOM 2281 C C . LEU A 1 307 ? 24.391 104.162 -40.114 1.00 9.10 363 LEU B C 1
ATOM 2282 O O . LEU A 1 307 ? 24.369 105.386 -40.303 1.00 10.28 363 LEU B O 1
ATOM 2287 N N . GLU A 1 308 ? 24.672 103.275 -41.075 1.00 5.03 364 GLU B N 1
ATOM 2288 C CA . GLU A 1 308 ? 24.969 103.690 -42.440 1.00 5.79 364 GLU B CA 1
ATOM 2289 C C . GLU A 1 308 ? 23.982 103.033 -43.364 1.00 6.53 364 GLU B C 1
ATOM 2290 O O . GLU A 1 308 ? 24.091 101.843 -43.674 1.00 6.90 364 GLU B O 1
ATOM 2296 N N . ILE A 1 309 ? 22.996 103.832 -43.754 1.00 8.78 365 ILE B N 1
ATOM 2297 C CA . ILE A 1 309 ? 21.949 103.495 -44.698 1.00 4.51 365 ILE B CA 1
ATOM 2298 C C . ILE A 1 309 ? 22.041 104.240 -46.009 1.00 10.76 365 ILE B C 1
ATOM 2299 O O . ILE A 1 309 ? 21.030 104.415 -46.688 1.00 4.46 365 ILE B O 1
ATOM 2304 N N . ASP A 1 310 ? 23.192 104.836 -46.279 1.00 4.65 366 ASP B N 1
ATOM 2305 C CA . ASP A 1 310 ? 23.373 105.635 -47.486 1.00 12.58 366 ASP B CA 1
ATOM 2306 C C . ASP A 1 310 ? 23.240 104.841 -48.805 1.00 9.73 366 ASP B C 1
ATOM 2307 O O . ASP A 1 310 ? 23.324 103.610 -48.815 1.00 10.06 366 ASP B O 1
ATOM 2312 N N . ASN A 1 311 ? 22.988 105.568 -49.899 1.00 7.90 367 ASN B N 1
ATOM 2313 C CA . ASN A 1 311 ? 22.880 104.994 -51.240 1.00 4.78 367 ASN B CA 1
ATOM 2314 C C . ASN A 1 311 ? 21.820 103.900 -51.350 1.00 4.70 367 ASN B C 1
ATOM 2315 O O . ASN A 1 311 ? 22.110 102.749 -51.660 1.00 4.75 367 ASN B O 1
ATOM 2320 N N . ASN A 1 312 ? 20.580 104.301 -51.098 1.00 4.62 368 ASN B N 1
ATOM 2321 C CA . ASN A 1 312 ? 19.421 103.422 -51.183 1.00 4.59 368 ASN B CA 1
ATOM 2322 C C . ASN A 1 312 ? 18.214 104.200 -51.726 1.00 8.58 368 ASN B C 1
ATOM 2323 O O . ASN A 1 312 ? 18.345 105.304 -52.241 1.00 6.98 368 ASN B O 1
ATOM 2328 N N . LEU A 1 313 ? 17.048 103.586 -51.677 1.00 4.67 369 LEU B N 1
ATOM 2329 C CA . LEU A 1 313 ? 15.804 104.242 -52.064 1.00 13.36 369 LEU B CA 1
ATOM 2330 C C . LEU A 1 313 ? 14.925 104.738 -50.894 1.00 17.59 369 LEU B C 1
ATOM 2331 O O . LEU A 1 313 ? 13.724 104.964 -51.076 1.00 17.25 369 LEU B O 1
ATOM 2336 N N . ILE A 1 314 ? 15.479 104.781 -49.680 1.00 20.89 370 ILE B N 1
ATOM 2337 C CA . ILE A 1 314 ? 14.699 105.139 -48.480 1.00 13.28 370 ILE B CA 1
ATOM 2338 C C . ILE A 1 314 ? 13.932 106.461 -48.601 1.00 14.32 370 ILE B C 1
ATOM 2339 O O . ILE A 1 314 ? 14.483 107.465 -49.044 1.00 17.66 370 ILE B O 1
ATOM 2344 N N . THR A 1 315 ? 12.657 106.454 -48.220 1.00 4.95 371 THR B N 1
ATOM 2345 C CA . THR A 1 315 ? 11.826 107.650 -48.316 1.00 5.17 371 THR B CA 1
ATOM 2346 C C . THR A 1 315 ? 11.301 107.997 -46.947 1.00 11.29 371 THR B C 1
ATOM 2347 O O . THR A 1 315 ? 11.548 107.281 -45.995 1.00 12.13 371 THR B O 1
ATOM 2351 N N . GLY A 1 316 ? 10.547 109.086 -46.864 1.00 17.02 372 GLY B N 1
ATOM 2352 C CA . GLY A 1 316 ? 9.891 109.482 -45.641 1.00 5.73 372 GLY B CA 1
ATOM 2353 C C . GLY A 1 316 ? 10.731 110.468 -44.862 1.00 15.76 372 GLY B C 1
ATOM 2354 O O . GLY A 1 316 ? 11.640 111.098 -45.416 1.00 8.22 372 GLY B O 1
ATOM 2355 N N . GLU A 1 317 ? 10.434 110.580 -43.565 1.00 12.15 373 GLU B N 1
ATOM 2356 C CA . GLU A 1 317 ? 11.135 111.499 -42.676 1.00 10.27 373 GLU B CA 1
ATOM 2357 C C . GLU A 1 317 ? 12.060 110.747 -41.743 1.00 11.02 373 GLU B C 1
ATOM 2358 O O . GLU A 1 317 ? 11.832 109.579 -41.435 1.00 11.91 373 GLU B O 1
ATOM 2364 N N . ILE A 1 318 ? 13.134 111.416 -41.335 1.00 10.31 374 ILE B N 1
ATOM 2365 C CA . ILE A 1 318 ? 13.986 110.915 -40.280 1.00 5.75 374 ILE B CA 1
ATOM 2366 C C . ILE A 1 318 ? 13.169 111.021 -39.001 1.00 13.97 374 ILE B C 1
ATOM 2367 O O . ILE A 1 318 ? 12.690 112.103 -38.676 1.00 18.29 374 ILE B O 1
ATOM 2372 N N . PRO A 1 319 ? 12.975 109.898 -38.292 1.00 5.96 375 PRO B N 1
ATOM 2373 C CA . PRO A 1 319 ? 12.105 109.884 -37.110 1.00 12.95 375 PRO B CA 1
ATOM 2374 C C . PRO A 1 319 ? 12.665 110.715 -35.956 1.00 16.05 375 PRO B C 1
ATOM 2375 O O . PRO A 1 319 ? 13.880 110.773 -35.763 1.00 6.49 375 PRO B O 1
ATOM 2379 N N . SER A 1 320 ? 11.779 111.344 -35.191 1.00 20.55 376 SER B N 1
ATOM 2380 C CA . SER A 1 320 ? 12.204 112.139 -34.048 1.00 12.51 376 SER B CA 1
ATOM 2381 C C . SER A 1 320 ? 12.814 111.267 -32.945 1.00 12.83 376 SER B C 1
ATOM 2382 O O . SER A 1 320 ? 13.825 111.629 -32.336 1.00 18.10 376 SER B O 1
ATOM 2385 N N . LEU A 1 321 ? 12.246 110.077 -32.758 1.00 13.75 377 LEU B N 1
ATOM 2386 C CA . LEU A 1 321 ? 12.632 109.162 -31.683 1.00 17.83 377 LEU B CA 1
ATOM 2387 C C . LEU A 1 321 ? 14.078 108.701 -31.801 1.00 18.22 377 LEU B C 1
ATOM 2388 O O . LEU A 1 321 ? 14.562 107.921 -30.994 1.00 22.14 377 LEU B O 1
ATOM 2393 N N . MET A 1 322 ? 14.728 109.146 -32.863 1.00 16.18 378 MET B N 1
ATOM 2394 C CA . MET A 1 322 ? 16.161 109.002 -33.050 1.00 23.58 378 MET B CA 1
ATOM 2395 C C . MET A 1 322 ? 16.942 109.562 -31.859 1.00 20.99 378 MET B C 1
ATOM 2396 O O . MET A 1 322 ? 18.090 109.182 -31.612 1.00 21.03 378 MET B O 1
ATOM 2401 N N . SER A 1 323 ? 16.320 110.480 -31.128 1.00 15.88 379 SER B N 1
ATOM 2402 C CA . SER A 1 323 ? 16.928 111.005 -29.907 1.00 16.79 379 SER B CA 1
ATOM 2403 C C . SER A 1 323 ? 17.147 109.896 -28.867 1.00 17.23 379 SER B C 1
ATOM 2404 O O . SER A 1 323 ? 17.957 110.025 -27.956 1.00 12.52 379 SER B O 1
ATOM 2407 N N . ASN A 1 324 ? 16.430 108.796 -29.015 1.00 7.66 380 ASN B N 1
ATOM 2408 C CA . ASN A 1 324 ? 16.614 107.673 -28.125 1.00 12.27 380 ASN B CA 1
ATOM 2409 C C . ASN A 1 324 ? 17.893 106.889 -28.358 1.00 15.77 380 ASN B C 1
ATOM 2410 O O . ASN A 1 324 ? 18.211 106.009 -27.561 1.00 18.73 380 ASN B O 1
ATOM 2415 N N . LEU A 1 325 ? 18.648 107.195 -29.414 1.00 15.03 381 LEU B N 1
ATOM 2416 C CA . LEU A 1 325 ? 19.885 106.446 -29.614 1.00 11.41 381 LEU B CA 1
ATOM 2417 C C . LEU A 1 325 ? 21.019 107.289 -29.075 1.00 13.64 381 LEU B C 1
ATOM 2418 O O . LEU A 1 325 ? 21.626 108.074 -29.808 1.00 10.14 381 LEU B O 1
ATOM 2423 N N . ARG A 1 326 ? 21.405 107.010 -27.831 1.00 13.87 382 ARG B N 1
ATOM 2424 C CA . ARG A 1 326 ? 22.232 107.952 -27.087 1.00 13.23 382 ARG B CA 1
ATOM 2425 C C . ARG A 1 326 ? 23.693 107.677 -27.313 1.00 13.11 382 ARG B C 1
ATOM 2426 O O . ARG A 1 326 ? 24.546 108.491 -26.956 1.00 11.15 382 ARG B O 1
ATOM 2434 N N . SER A 1 327 ? 23.976 106.517 -27.894 1.00 8.07 383 SER B N 1
ATOM 2435 C CA . SER A 1 327 ? 25.344 106.164 -28.231 1.00 18.90 383 SER B CA 1
ATOM 2436 C C . SER A 1 327 ? 25.743 106.368 -29.700 1.00 22.35 383 SER B C 1
ATOM 2437 O O . SER A 1 327 ? 26.885 106.075 -30.059 1.00 28.42 383 SER B O 1
ATOM 2440 N N . LEU A 1 328 ? 24.822 106.855 -30.540 1.00 18.29 384 LEU B N 1
ATOM 2441 C CA . LEU A 1 328 ? 25.096 107.008 -31.981 1.00 13.57 384 LEU B CA 1
ATOM 2442 C C . LEU A 1 328 ? 26.247 107.975 -32.238 1.00 7.41 384 LEU B C 1
ATOM 2443 O O . LEU A 1 328 ? 26.173 109.137 -31.866 1.00 9.17 384 LEU B O 1
ATOM 2448 N N . THR A 1 329 ? 27.326 107.508 -32.852 1.00 7.78 385 THR B N 1
ATOM 2449 C CA . THR A 1 329 ? 28.408 108.422 -33.217 1.00 7.69 385 THR B CA 1
ATOM 2450 C C . THR A 1 329 ? 28.436 108.783 -34.699 1.00 14.73 385 THR B C 1
ATOM 2451 O O . THR A 1 329 ? 29.013 109.797 -35.102 1.00 15.55 385 THR B O 1
ATOM 2455 N N . MET A 1 330 ? 27.792 107.953 -35.503 1.00 6.93 386 MET B N 1
ATOM 2456 C CA . MET A 1 330 ? 27.911 108.055 -36.955 1.00 14.31 386 MET B CA 1
ATOM 2457 C C . MET A 1 330 ? 26.558 107.790 -37.609 1.00 12.16 386 MET B C 1
ATOM 2458 O O . MET A 1 330 ? 25.986 106.700 -37.439 1.00 10.93 386 MET B O 1
ATOM 2463 N N . PHE A 1 331 ? 26.034 108.782 -38.330 1.00 6.14 387 PHE B N 1
ATOM 2464 C CA . PHE A 1 331 ? 24.773 108.584 -39.045 1.00 15.31 387 PHE B CA 1
ATOM 2465 C C . PHE A 1 331 ? 24.907 109.011 -40.525 1.00 13.14 387 PHE B C 1
ATOM 2466 O O . PHE A 1 331 ? 24.970 110.210 -40.862 1.00 8.05 387 PHE B O 1
ATOM 2474 N N . PHE A 1 332 ? 24.940 108.007 -41.399 1.00 16.23 388 PHE B N 1
ATOM 2475 C CA . PHE A 1 332 ? 25.042 108.221 -42.838 1.00 5.31 388 PHE B CA 1
ATOM 2476 C C . PHE A 1 332 ? 23.785 107.684 -43.517 1.00 8.91 388 PHE B C 1
ATOM 2477 O O . PHE A 1 332 ? 23.600 106.463 -43.637 1.00 10.66 388 PHE B O 1
ATOM 2485 N N . ALA A 1 333 ? 22.902 108.606 -43.887 1.00 7.55 389 ALA B N 1
ATOM 2486 C CA . ALA A 1 333 ? 21.761 108.388 -44.780 1.00 7.91 389 ALA B CA 1
ATOM 2487 C C . ALA A 1 333 ? 21.839 109.061 -46.168 1.00 12.52 389 ALA B C 1
ATOM 2488 O O . ALA A 1 333 ? 20.805 109.234 -46.818 1.00 13.76 389 ALA B O 1
ATOM 2490 N N . TRP A 1 334 ? 23.001 109.580 -46.556 1.00 4.97 390 TRP B N 1
ATOM 2491 C CA . TRP A 1 334 ? 23.115 110.302 -47.835 1.00 5.02 390 TRP B CA 1
ATOM 2492 C C . TRP A 1 334 ? 22.734 109.496 -49.064 1.00 5.18 390 TRP B C 1
ATOM 2493 O O . TRP A 1 334 ? 22.844 108.270 -49.069 1.00 4.82 390 TRP B O 1
ATOM 2504 N N . GLN A 1 335 ? 22.273 110.215 -50.097 1.00 4.95 391 GLN B N 1
ATOM 2505 C CA . GLN A 1 335 ? 21.859 109.633 -51.380 1.00 7.28 391 GLN B CA 1
ATOM 2506 C C . GLN A 1 335 ? 20.696 108.681 -51.148 1.00 8.19 391 GLN B C 1
ATOM 2507 O O . GLN A 1 335 ? 20.810 107.467 -51.315 1.00 7.94 391 GLN B O 1
ATOM 2513 N N . ASN A 1 336 ? 19.580 109.268 -50.735 1.00 4.80 392 ASN B N 1
ATOM 2514 C CA . ASN A 1 336 ? 18.322 108.567 -50.585 1.00 4.75 392 ASN B CA 1
ATOM 2515 C C . ASN A 1 336 ? 17.224 109.483 -51.084 1.00 6.92 392 ASN B C 1
ATOM 2516 O O . ASN A 1 336 ? 17.491 110.453 -51.792 1.00 9.71 392 ASN B O 1
ATOM 2521 N N . LYS A 1 337 ? 15.987 109.103 -50.799 1.00 6.11 393 LYS B N 1
ATOM 2522 C CA . LYS A 1 337 ? 14.796 109.931 -51.029 1.00 10.37 393 LYS B CA 1
ATOM 2523 C C . LYS A 1 337 ? 14.158 110.628 -49.783 1.00 14.47 393 LYS B C 1
ATOM 2524 O O . LYS A 1 337 ? 12.948 110.889 -49.766 1.00 13.94 393 LYS B O 1
ATOM 2530 N N . LEU A 1 338 ? 14.914 110.757 -48.691 1.00 11.63 394 LEU B N 1
ATOM 2531 C CA . LEU A 1 338 ? 14.414 111.423 -47.467 1.00 5.26 394 LEU B CA 1
ATOM 2532 C C . LEU A 1 338 ? 13.821 112.828 -47.654 1.00 10.14 394 LEU B C 1
ATOM 2533 O O . LEU A 1 338 ? 14.419 113.691 -48.308 1.00 5.59 394 LEU B O 1
ATOM 2538 N N . THR A 1 339 ? 12.645 113.058 -47.071 1.00 11.21 395 THR B N 1
ATOM 2539 C CA . THR A 1 339 ? 12.027 114.384 -47.119 1.00 14.44 395 THR B CA 1
ATOM 2540 C C . THR A 1 339 ? 11.766 114.900 -45.721 1.00 10.68 395 THR B C 1
ATOM 2541 O O . THR A 1 339 ? 11.993 114.195 -44.751 1.00 19.57 395 THR B O 1
ATOM 2545 N N . GLY A 1 340 ? 11.255 116.121 -45.628 1.00 8.56 396 GLY B N 1
ATOM 2546 C CA . GLY A 1 340 ? 10.874 116.695 -44.349 1.00 7.35 396 GLY B CA 1
ATOM 2547 C C . GLY A 1 340 ? 12.040 117.394 -43.689 1.00 12.39 396 GLY B C 1
ATOM 2548 O O . GLY A 1 340 ? 13.140 117.436 -44.239 1.00 6.75 396 GLY B O 1
ATOM 2549 N N . ASN A 1 341 ? 11.788 117.940 -42.505 1.00 7.30 397 ASN B N 1
ATOM 2550 C CA . ASN A 1 341 ? 12.825 118.580 -41.698 1.00 13.79 397 ASN B CA 1
ATOM 2551 C C . ASN A 1 341 ? 13.834 117.604 -41.105 1.00 7.12 397 ASN B C 1
ATOM 2552 O O . ASN A 1 341 ? 13.532 116.449 -40.841 1.00 28.15 397 ASN B O 1
ATOM 2557 N N . ILE A 1 342 ? 15.047 118.085 -40.917 1.00 18.17 398 ILE B N 1
ATOM 2558 C CA . ILE A 1 342 ? 16.016 117.394 -40.093 1.00 14.69 398 ILE B CA 1
ATOM 2559 C C . ILE A 1 342 ? 15.554 117.624 -38.665 1.00 7.39 398 ILE B C 1
ATOM 2560 O O . ILE A 1 342 ? 15.454 118.762 -38.228 1.00 9.17 398 ILE B O 1
ATOM 2565 N N . PRO A 1 343 ? 15.227 116.549 -37.946 1.00 15.34 399 PRO B N 1
ATOM 2566 C CA . PRO A 1 343 ? 14.646 116.693 -36.603 1.00 13.14 399 PRO B CA 1
ATOM 2567 C C . PRO A 1 343 ? 15.627 117.300 -35.590 1.00 14.40 399 PRO B C 1
ATOM 2568 O O . PRO A 1 343 ? 16.765 116.832 -35.498 1.00 12.80 399 PRO B O 1
ATOM 2572 N N . GLN A 1 344 ? 15.192 118.308 -34.838 1.00 8.53 400 GLN B N 1
ATOM 2573 C CA . GLN A 1 344 ? 16.044 118.887 -33.793 1.00 20.71 400 GLN B CA 1
ATOM 2574 C C . GLN A 1 344 ? 16.454 117.845 -32.732 1.00 16.15 400 GLN B C 1
ATOM 2575 O O . GLN A 1 344 ? 17.544 117.921 -32.165 1.00 12.30 400 GLN B O 1
ATOM 2581 N N . SER A 1 345 ? 15.590 116.861 -32.503 1.00 12.20 401 SER B N 1
ATOM 2582 C CA . SER A 1 345 ? 15.849 115.818 -31.522 1.00 8.70 401 SER B CA 1
ATOM 2583 C C . SER A 1 345 ? 17.126 115.035 -31.793 1.00 18.88 401 SER B C 1
ATOM 2584 O O . SER A 1 345 ? 17.655 114.379 -30.901 1.00 20.51 401 SER B O 1
ATOM 2587 N N . LEU A 1 346 ? 17.625 115.104 -33.021 1.00 14.10 402 LEU B N 1
ATOM 2588 C CA . LEU A 1 346 ? 18.889 114.461 -33.374 1.00 14.24 402 LEU B CA 1
ATOM 2589 C C . LEU A 1 346 ? 20.049 115.012 -32.546 1.00 16.51 402 LEU B C 1
ATOM 2590 O O . LEU A 1 346 ? 21.059 114.341 -32.352 1.00 22.88 402 LEU B O 1
ATOM 2595 N N . SER A 1 347 ? 19.892 116.233 -32.050 1.00 12.44 403 SER B N 1
ATOM 2596 C CA . SER A 1 347 ? 20.877 116.845 -31.165 1.00 18.14 403 SER B CA 1
ATOM 2597 C C . SER A 1 347 ? 20.927 116.198 -29.764 1.00 22.45 403 SER B C 1
ATOM 2598 O O . SER A 1 347 ? 21.856 116.451 -28.991 1.00 19.73 403 SER B O 1
ATOM 2601 N N . GLN A 1 348 ? 19.931 115.384 -29.425 1.00 9.24 404 GLN B N 1
ATOM 2602 C CA . GLN A 1 348 ? 19.986 114.647 -28.164 1.00 15.71 404 GLN B CA 1
ATOM 2603 C C . GLN A 1 348 ? 20.927 113.436 -28.213 1.00 19.04 404 GLN B C 1
ATOM 2604 O O . GLN A 1 348 ? 21.169 112.800 -27.191 1.00 25.78 404 GLN B O 1
ATOM 2610 N N . CYS A 1 349 ? 21.468 113.116 -29.384 1.00 20.27 405 CYS B N 1
ATOM 2611 C CA . CYS A 1 349 ? 22.483 112.074 -29.432 1.00 16.82 405 CYS B CA 1
ATOM 2612 C C . CYS A 1 349 ? 23.779 112.838 -29.278 1.00 20.93 405 CYS B C 1
ATOM 2613 O O . CYS A 1 349 ? 24.330 113.349 -30.260 1.00 17.04 405 CYS B O 1
ATOM 2616 N N . ARG A 1 350 ? 24.328 112.829 -28.069 1.00 22.70 406 ARG B N 1
ATOM 2617 C CA . ARG A 1 350 ? 25.360 113.803 -27.739 1.00 19.04 406 ARG B CA 1
ATOM 2618 C C . ARG A 1 350 ? 26.713 113.345 -28.259 1.00 12.85 406 ARG B C 1
ATOM 2619 O O . ARG A 1 350 ? 27.641 114.130 -28.366 1.00 22.08 406 ARG B O 1
ATOM 2627 N N . GLU A 1 351 ? 26.805 112.068 -28.608 1.00 11.07 407 GLU B N 1
ATOM 2628 C CA . GLU A 1 351 ? 28.066 111.489 -29.065 1.00 14.39 407 GLU B CA 1
ATOM 2629 C C . GLU A 1 351 ? 28.336 111.619 -30.573 1.00 14.61 407 GLU B C 1
ATOM 2630 O O . GLU A 1 351 ? 29.375 111.149 -31.033 1.00 17.11 407 GLU B O 1
ATOM 2636 N N . LEU A 1 352 ? 27.430 112.244 -31.335 1.00 10.06 408 LEU B N 1
ATOM 2637 C CA . LEU A 1 352 ? 27.558 112.258 -32.801 1.00 11.32 408 LEU B CA 1
ATOM 2638 C C . LEU A 1 352 ? 28.847 112.900 -33.338 1.00 14.02 408 LEU B C 1
ATOM 2639 O O . LEU A 1 352 ? 29.088 114.090 -33.177 1.00 17.35 408 LEU B O 1
ATOM 2644 N N . GLN A 1 353 ? 29.658 112.091 -34.011 1.00 13.45 409 GLN B N 1
ATOM 2645 C CA . GLN A 1 353 ? 30.876 112.575 -34.640 1.00 16.23 409 GLN B CA 1
ATOM 2646 C C . GLN A 1 353 ? 30.653 113.071 -36.064 1.00 16.63 409 GLN B C 1
ATOM 2647 O O . GLN A 1 353 ? 31.226 114.078 -36.496 1.00 12.68 409 GLN B O 1
ATOM 2653 N N . ALA A 1 354 ? 29.828 112.327 -36.793 1.00 21.03 410 ALA B N 1
ATOM 2654 C CA . ALA A 1 354 ? 29.608 112.586 -38.205 1.00 7.51 410 ALA B CA 1
ATOM 2655 C C . ALA A 1 354 ? 28.158 112.380 -38.605 1.00 8.83 410 ALA B C 1
ATOM 2656 O O . ALA A 1 354 ? 27.549 111.329 -38.345 1.00 9.81 410 ALA B O 1
ATOM 2658 N N . ILE A 1 355 ? 27.609 113.400 -39.242 1.00 7.00 411 ILE B N 1
ATOM 2659 C CA . ILE A 1 355 ? 26.296 113.301 -39.844 1.00 12.00 411 ILE B CA 1
ATOM 2660 C C . ILE A 1 355 ? 26.424 113.582 -41.348 1.00 13.52 411 ILE B C 1
ATOM 2661 O O . ILE A 1 355 ? 26.915 114.645 -41.740 1.00 6.67 411 ILE B O 1
ATOM 2666 N N . ASP A 1 356 ? 26.022 112.625 -42.186 1.00 12.04 412 ASP B N 1
ATOM 2667 C CA . ASP A 1 356 ? 25.920 112.907 -43.618 1.00 5.96 412 ASP B CA 1
ATOM 2668 C C . ASP A 1 356 ? 24.536 112.528 -44.141 1.00 13.48 412 ASP B C 1
ATOM 2669 O O . ASP A 1 356 ? 24.177 111.353 -44.273 1.00 5.44 412 ASP B O 1
ATOM 2674 N N . LEU A 1 357 ? 23.765 113.578 -44.392 1.00 5.72 413 LEU B N 1
ATOM 2675 C CA . LEU A 1 357 ? 22.424 113.528 -44.955 1.00 5.54 413 LEU B CA 1
ATOM 2676 C C . LEU A 1 357 ? 22.364 114.027 -46.399 1.00 9.71 413 LEU B C 1
ATOM 2677 O O . LEU A 1 357 ? 21.273 114.317 -46.913 1.00 6.81 413 LEU B O 1
ATOM 2682 N N . SER A 1 358 ? 23.533 114.212 -47.014 1.00 5.59 414 SER B N 1
ATOM 2683 C CA . SER A 1 358 ? 23.626 114.774 -48.371 1.00 9.44 414 SER B CA 1
ATOM 2684 C C . SER A 1 358 ? 22.768 114.031 -49.396 1.00 5.41 414 SER B C 1
ATOM 2685 O O . SER A 1 358 ? 22.431 112.869 -49.204 1.00 5.24 414 SER B O 1
ATOM 2688 N N . TYR A 1 359 ? 22.374 114.742 -50.454 1.00 9.91 415 TYR B N 1
ATOM 2689 C CA . TYR A 1 359 ? 21.657 114.156 -51.594 1.00 5.38 415 TYR B CA 1
ATOM 2690 C C . TYR A 1 359 ? 20.353 113.515 -51.180 1.00 5.25 415 TYR B C 1
ATOM 2691 O O . TYR A 1 359 ? 20.153 112.320 -51.372 1.00 6.77 415 TYR B O 1
ATOM 2700 N N . ASN A 1 360 ? 19.459 114.338 -50.648 1.00 5.36 416 ASN B N 1
ATOM 2701 C CA . ASN A 1 360 ? 18.110 113.936 -50.316 1.00 5.33 416 ASN B CA 1
ATOM 2702 C C . ASN A 1 360 ? 17.166 115.054 -50.703 1.00 5.55 416 ASN B C 1
ATOM 2703 O O . ASN A 1 360 ? 17.544 115.967 -51.417 1.00 6.49 416 ASN B O 1
ATOM 2708 N N . SER A 1 361 ? 15.917 114.941 -50.283 1.00 10.92 417 SER B N 1
ATOM 2709 C CA . SER A 1 361 ? 14.924 116.002 -50.430 1.00 12.66 417 SER B CA 1
ATOM 2710 C C . SER A 1 361 ? 14.638 116.826 -49.167 1.00 13.72 417 SER B C 1
ATOM 2711 O O . SER A 1 361 ? 13.558 117.420 -49.042 1.00 15.32 417 SER B O 1
ATOM 2714 N N . LEU A 1 362 ? 15.516 116.729 -48.177 1.00 6.99 418 LEU B N 1
ATOM 2715 C CA . LEU A 1 362 ? 15.307 117.434 -46.917 1.00 9.96 418 LEU B CA 1
ATOM 2716 C C . LEU A 1 362 ? 15.030 118.918 -47.116 1.00 12.46 418 LEU B C 1
ATOM 2717 O O . LEU A 1 362 ? 15.710 119.594 -47.882 1.00 13.06 418 LEU B O 1
ATOM 2722 N N . SER A 1 363 ? 14.010 119.419 -46.434 1.00 15.46 419 SER B N 1
ATOM 2723 C CA . SER A 1 363 ? 13.692 120.829 -46.527 1.00 17.30 419 SER B CA 1
ATOM 2724 C C . SER A 1 363 ? 13.634 121.447 -45.141 1.00 18.12 419 SER B C 1
ATOM 2725 O O . SER A 1 363 ? 13.906 120.787 -44.148 1.00 21.68 419 SER B O 1
ATOM 2728 N N . GLY A 1 364 ? 13.257 122.717 -45.089 1.00 8.06 420 GLY B N 1
ATOM 2729 C CA . GLY A 1 364 ? 13.211 123.449 -43.843 1.00 13.24 420 GLY B CA 1
ATOM 2730 C C . GLY A 1 364 ? 14.558 124.040 -43.472 1.00 15.78 420 GLY B C 1
ATOM 2731 O O . GLY A 1 364 ? 15.547 123.938 -44.231 1.00 10.26 420 GLY B O 1
ATOM 2732 N N . SER A 1 365 ? 14.580 124.664 -42.294 1.00 13.99 421 SER B N 1
ATOM 2733 C CA . SER A 1 365 ? 15.796 125.193 -41.689 1.00 9.09 421 SER B CA 1
ATOM 2734 C C . SER A 1 365 ? 16.678 124.097 -41.133 1.00 13.91 421 SER B C 1
ATOM 2735 O O . SER A 1 365 ? 16.205 123.008 -40.823 1.00 10.13 421 SER B O 1
ATOM 2738 N N . ILE A 1 366 ? 17.969 124.377 -41.033 1.00 8.79 422 ILE B N 1
ATOM 2739 C CA . ILE A 1 366 ? 18.851 123.525 -40.254 1.00 14.12 422 ILE B CA 1
ATOM 2740 C C . ILE A 1 366 ? 18.606 123.818 -38.774 1.00 15.81 422 ILE B C 1
ATOM 2741 O O . ILE A 1 366 ? 18.818 124.952 -38.310 1.00 16.39 422 ILE B O 1
ATOM 2746 N N . PRO A 1 367 ? 18.152 122.804 -38.026 1.00 15.12 423 PRO B N 1
ATOM 2747 C CA . PRO A 1 367 ? 17.773 123.035 -36.628 1.00 9.42 423 PRO B CA 1
ATOM 2748 C C . PRO A 1 367 ? 19.001 123.474 -35.843 1.00 13.46 423 PRO B C 1
ATOM 2749 O O . PRO A 1 367 ? 20.039 122.820 -35.960 1.00 11.52 423 PRO B O 1
ATOM 2753 N N . LYS A 1 368 ? 18.898 124.555 -35.066 1.00 14.05 424 LYS B N 1
ATOM 2754 C CA . LYS A 1 368 ? 20.084 125.131 -34.432 1.00 10.81 424 LYS B CA 1
ATOM 2755 C C . LYS A 1 368 ? 20.745 124.173 -33.471 1.00 10.79 424 LYS B C 1
ATOM 2756 O O . LYS A 1 368 ? 21.944 124.218 -33.265 1.00 15.19 424 LYS B O 1
ATOM 2762 N N . GLU A 1 369 ? 19.949 123.274 -32.922 1.00 12.10 425 GLU B N 1
ATOM 2763 C CA . GLU A 1 369 ? 20.386 122.419 -31.839 1.00 14.30 425 GLU B CA 1
ATOM 2764 C C . GLU A 1 369 ? 21.499 121.483 -32.275 1.00 15.98 425 GLU B C 1
ATOM 2765 O O . GLU A 1 369 ? 22.349 121.093 -31.480 1.00 23.28 425 GLU B O 1
ATOM 2771 N N . ILE A 1 370 ? 21.511 121.143 -33.549 1.00 16.25 426 ILE B N 1
ATOM 2772 C CA . ILE A 1 370 ? 22.534 120.254 -34.064 1.00 17.62 426 ILE B CA 1
ATOM 2773 C C . ILE A 1 370 ? 23.926 120.858 -33.867 1.00 17.80 426 ILE B C 1
ATOM 2774 O O . ILE A 1 370 ? 24.908 120.138 -33.715 1.00 15.00 426 ILE B O 1
ATOM 2779 N N . PHE A 1 371 ? 24.003 122.184 -33.820 1.00 23.11 427 PHE B N 1
ATOM 2780 C CA . PHE A 1 371 ? 25.295 122.850 -33.676 1.00 22.89 427 PHE B CA 1
ATOM 2781 C C . PHE A 1 371 ? 25.764 122.893 -32.216 1.00 26.03 427 PHE B C 1
ATOM 2782 O O . PHE A 1 371 ? 26.863 123.372 -31.921 1.00 25.66 427 PHE B O 1
ATOM 2790 N N . GLY A 1 372 ? 24.930 122.392 -31.306 1.00 21.52 428 GLY B N 1
ATOM 2791 C CA . GLY A 1 372 ? 25.293 122.323 -29.901 1.00 18.62 428 GLY B CA 1
ATOM 2792 C C . GLY A 1 372 ? 26.107 121.079 -29.591 1.00 19.64 428 GLY B C 1
ATOM 2793 O O . GLY A 1 372 ? 26.650 120.938 -28.503 1.00 20.26 428 GLY B O 1
ATOM 2794 N N . LEU A 1 373 ? 26.202 120.174 -30.561 1.00 19.41 429 LEU B N 1
ATOM 2795 C CA . LEU A 1 373 ? 26.966 118.944 -30.391 1.00 14.64 429 LEU B CA 1
ATOM 2796 C C . LEU A 1 373 ? 28.449 119.280 -30.318 1.00 15.25 429 LEU B C 1
ATOM 2797 O O . LEU A 1 373 ? 28.992 119.923 -31.224 1.00 20.08 429 LEU B O 1
ATOM 2802 N N . ARG A 1 374 ? 29.105 118.862 -29.240 1.00 14.97 430 ARG B N 1
ATOM 2803 C CA . ARG A 1 374 ? 30.478 119.296 -28.992 1.00 17.80 430 ARG B CA 1
ATOM 2804 C C . ARG A 1 374 ? 31.510 118.371 -29.594 1.00 17.02 430 ARG B C 1
ATOM 2805 O O . ARG A 1 374 ? 32.689 118.722 -29.687 1.00 17.77 430 ARG B O 1
ATOM 2813 N N . ASN A 1 375 ? 31.079 117.172 -29.959 1.00 11.37 431 ASN B N 1
ATOM 2814 C CA . ASN A 1 375 ? 31.952 116.248 -30.673 1.00 23.25 431 ASN B CA 1
ATOM 2815 C C . ASN A 1 375 ? 31.760 116.061 -32.181 1.00 16.15 431 ASN B C 1
ATOM 2816 O O . ASN A 1 375 ? 32.368 115.159 -32.752 1.00 14.19 431 ASN B O 1
ATOM 2821 N N . LEU A 1 376 ? 30.886 116.849 -32.812 1.00 11.53 432 LEU B N 1
ATOM 2822 C CA . LEU A 1 376 ? 30.591 116.659 -34.229 1.00 9.64 432 LEU B CA 1
ATOM 2823 C C . LEU A 1 376 ? 31.745 117.231 -35.041 1.00 9.86 432 LEU B C 1
ATOM 2824 O O . LEU A 1 376 ? 31.991 118.434 -35.015 1.00 25.37 432 LEU B O 1
ATOM 2829 N N . THR A 1 377 ? 32.471 116.355 -35.735 1.00 9.67 433 THR B N 1
ATOM 2830 C CA . THR A 1 377 ? 33.542 116.769 -36.662 1.00 14.77 433 THR B CA 1
ATOM 2831 C C . THR A 1 377 ? 33.055 117.085 -38.061 1.00 11.26 433 THR B C 1
ATOM 2832 O O . THR A 1 377 ? 33.579 117.972 -38.711 1.00 9.97 433 THR B O 1
ATOM 2836 N N . LYS A 1 378 ? 32.070 116.316 -38.519 1.00 9.51 434 LYS B N 1
ATOM 2837 C CA . LYS A 1 378 ? 31.636 116.344 -39.918 1.00 9.34 434 LYS B CA 1
ATOM 2838 C C . LYS A 1 378 ? 30.133 116.537 -40.011 1.00 8.03 434 LYS B C 1
ATOM 2839 O O . LYS A 1 378 ? 29.354 115.745 -39.462 1.00 7.79 434 LYS B O 1
ATOM 2845 N N . LEU A 1 379 ? 29.744 117.633 -40.660 1.00 12.50 435 LEU B N 1
ATOM 2846 C CA . LEU A 1 379 ? 28.346 117.875 -40.995 1.00 11.03 435 LEU B CA 1
ATOM 2847 C C . LEU A 1 379 ? 28.214 118.053 -42.514 1.00 11.51 435 LEU B C 1
ATOM 2848 O O . LEU A 1 379 ? 28.652 119.065 -43.078 1.00 15.52 435 LEU B O 1
ATOM 2853 N N . LEU A 1 380 ? 27.620 117.058 -43.167 1.00 8.50 436 LEU B N 1
ATOM 2854 C CA . LEU A 1 380 ? 27.444 117.075 -44.613 1.00 6.82 436 LEU B CA 1
ATOM 2855 C C . LEU A 1 380 ? 25.966 116.992 -44.930 1.00 29.34 436 LEU B C 1
ATOM 2856 O O . LEU A 1 380 ? 25.327 115.950 -44.792 1.00 6.27 436 LEU B O 1
ATOM 2861 N N . LEU A 1 381 ? 25.437 118.152 -45.280 1.00 6.66 437 LEU B N 1
ATOM 2862 C CA . LEU A 1 381 ? 24.051 118.367 -45.669 1.00 14.50 437 LEU B CA 1
ATOM 2863 C C . LEU A 1 381 ? 23.850 118.727 -47.150 1.00 18.54 437 LEU B C 1
ATOM 2864 O O . LEU A 1 381 ? 22.787 119.235 -47.521 1.00 6.43 437 LEU B O 1
ATOM 2869 N N . LEU A 1 382 ? 24.907 118.604 -47.954 1.00 15.72 438 LEU B N 1
ATOM 2870 C CA . LEU A 1 382 ? 24.884 119.094 -49.330 1.00 17.29 438 LEU B CA 1
ATOM 2871 C C . LEU A 1 382 ? 23.812 118.464 -50.231 1.00 16.55 438 LEU B C 1
ATOM 2872 O O . LEU A 1 382 ? 23.374 117.331 -50.009 1.00 14.91 438 LEU B O 1
ATOM 2877 N N . SER A 1 383 ? 23.386 119.236 -51.233 1.00 10.04 439 SER B N 1
ATOM 2878 C CA . SER A 1 383 ? 22.343 118.822 -52.173 1.00 8.70 439 SER B CA 1
ATOM 2879 C C . SER A 1 383 ? 21.032 118.385 -51.510 1.00 6.03 439 SER B C 1
ATOM 2880 O O . SER A 1 383 ? 20.671 117.212 -51.521 1.00 5.81 439 SER B O 1
ATOM 2883 N N . ASN A 1 384 ? 20.326 119.353 -50.947 1.00 6.22 440 ASN B N 1
ATOM 2884 C CA . ASN A 1 384 ? 18.977 119.146 -50.437 1.00 8.66 440 ASN B CA 1
ATOM 2885 C C . ASN A 1 384 ? 18.137 120.355 -50.827 1.00 8.71 440 ASN B C 1
ATOM 2886 O O . ASN A 1 384 ? 18.528 121.140 -51.697 1.00 12.29 440 ASN B O 1
ATOM 2891 N N . ASP A 1 385 ? 16.948 120.452 -50.253 1.00 10.51 441 ASP B N 1
ATOM 2892 C CA . ASP A 1 385 ? 16.135 121.660 -50.333 1.00 12.95 441 ASP B CA 1
ATOM 2893 C C . ASP A 1 385 ? 16.184 122.577 -49.105 1.00 8.63 441 ASP B C 1
ATOM 2894 O O . ASP A 1 385 ? 15.232 123.305 -48.857 1.00 13.98 441 ASP B O 1
ATOM 2899 N N . LEU A 1 386 ? 17.187 122.412 -48.253 1.00 11.00 442 LEU B N 1
ATOM 2900 C CA . LEU A 1 386 ? 17.319 123.242 -47.040 1.00 9.66 442 LEU B CA 1
ATOM 2901 C C . LEU A 1 386 ? 17.335 124.754 -47.286 1.00 7.94 442 LEU B C 1
ATOM 2902 O O . LEU A 1 386 ? 17.916 125.241 -48.244 1.00 12.01 442 LEU B O 1
ATOM 2907 N N . SER A 1 387 ? 16.708 125.497 -46.395 1.00 8.33 443 SER B N 1
ATOM 2908 C CA . SER A 1 387 ? 16.682 126.947 -46.518 1.00 13.05 443 SER B CA 1
ATOM 2909 C C . SER A 1 387 ? 16.735 127.584 -45.138 1.00 12.75 443 SER B C 1
ATOM 2910 O O . SER A 1 387 ? 17.032 126.923 -44.146 1.00 15.70 443 SER B O 1
ATOM 2913 N N . GLY A 1 388 ? 16.455 128.876 -45.079 1.00 13.60 444 GLY B N 1
ATOM 2914 C CA . GLY A 1 388 ? 16.587 129.611 -43.842 1.00 10.20 444 GLY B CA 1
ATOM 2915 C C . GLY A 1 388 ? 17.998 130.132 -43.676 1.00 10.32 444 GLY B C 1
ATOM 2916 O O . GLY A 1 388 ? 18.814 130.062 -44.602 1.00 15.05 444 GLY B O 1
ATOM 2917 N N . PHE A 1 389 ? 18.268 130.695 -42.504 1.00 13.18 445 PHE B N 1
ATOM 2918 C CA . PHE A 1 389 ? 19.593 131.168 -42.145 1.00 11.00 445 PHE B CA 1
ATOM 2919 C C . PHE A 1 389 ? 20.465 130.040 -41.642 1.00 20.88 445 PHE B C 1
ATOM 2920 O O . PHE A 1 389 ? 19.964 129.027 -41.149 1.00 10.38 445 PHE B O 1
ATOM 2928 N N . ILE A 1 390 ? 21.773 130.217 -41.773 1.00 10.70 446 ILE B N 1
ATOM 2929 C CA . ILE A 1 390 ? 22.708 129.463 -40.955 1.00 15.08 446 ILE B CA 1
ATOM 2930 C C . ILE A 1 390 ? 22.621 130.070 -39.564 1.00 11.25 446 ILE B C 1
ATOM 2931 O O . ILE A 1 390 ? 22.853 131.264 -39.399 1.00 18.20 446 ILE B O 1
ATOM 2936 N N . PRO A 1 391 ? 22.282 129.250 -38.558 1.00 11.89 447 PRO B N 1
ATOM 2937 C CA . PRO A 1 391 ? 22.111 129.742 -37.186 1.00 11.81 447 PRO B CA 1
ATOM 2938 C C . PRO A 1 391 ? 23.420 130.263 -36.626 1.00 12.28 447 PRO B C 1
ATOM 2939 O O . PRO A 1 391 ? 24.461 129.675 -36.892 1.00 12.03 447 PRO B O 1
ATOM 2943 N N . PRO A 1 392 ? 23.364 131.348 -35.841 1.00 15.37 448 PRO B N 1
ATOM 2944 C CA . PRO A 1 392 ? 24.491 131.860 -35.038 1.00 16.94 448 PRO B CA 1
ATOM 2945 C C . PRO A 1 392 ? 25.072 130.764 -34.139 1.00 13.54 448 PRO B C 1
ATOM 2946 O O . PRO A 1 392 ? 26.271 130.716 -33.859 1.00 27.54 448 PRO B O 1
ATOM 2950 N N . ASP A 1 393 ? 24.219 129.830 -33.744 1.00 13.19 449 ASP B N 1
ATOM 2951 C CA . ASP A 1 393 ? 24.649 128.726 -32.901 1.00 20.46 449 ASP B CA 1
ATOM 2952 C C . ASP A 1 393 ? 25.765 127.913 -33.530 1.00 12.64 449 ASP B C 1
ATOM 2953 O O . ASP A 1 393 ? 26.335 127.054 -32.882 1.00 20.13 449 ASP B O 1
ATOM 2958 N N . ILE A 1 394 ? 26.048 128.154 -34.804 1.00 12.31 450 ILE B N 1
ATOM 2959 C CA . ILE A 1 394 ? 27.124 127.446 -35.475 1.00 13.30 450 ILE B CA 1
ATOM 2960 C C . ILE A 1 394 ? 28.419 127.622 -34.674 1.00 16.12 450 ILE B C 1
ATOM 2961 O O . ILE A 1 394 ? 29.225 126.700 -34.596 1.00 20.75 450 ILE B O 1
ATOM 2966 N N . GLY A 1 395 ? 28.579 128.781 -34.033 1.00 15.92 451 GLY B N 1
ATOM 2967 C CA . GLY A 1 395 ? 29.724 129.027 -33.160 1.00 16.94 451 GLY B CA 1
ATOM 2968 C C . GLY A 1 395 ? 29.892 128.070 -31.978 1.00 18.84 451 GLY B C 1
ATOM 2969 O O . GLY A 1 395 ? 31.012 127.796 -31.557 1.00 18.27 451 GLY B O 1
ATOM 2970 N N . ASN A 1 396 ? 28.782 127.569 -31.441 1.00 15.93 452 ASN B N 1
ATOM 2971 C CA . ASN A 1 396 ? 28.796 126.586 -30.359 1.00 18.97 452 ASN B CA 1
ATOM 2972 C C . ASN A 1 396 ? 29.439 125.237 -30.721 1.00 22.18 452 ASN B C 1
ATOM 2973 O O . ASN A 1 396 ? 29.692 124.428 -29.837 1.00 28.19 452 ASN B O 1
ATOM 2978 N N . CYS A 1 397 ? 29.700 124.977 -32.000 1.00 25.32 453 CYS B N 1
ATOM 2979 C CA . CYS A 1 397 ? 30.028 123.612 -32.416 1.00 26.05 453 CYS B CA 1
ATOM 2980 C C . CYS A 1 397 ? 31.531 123.528 -32.502 1.00 29.46 453 CYS B C 1
ATOM 2981 O O . CYS A 1 397 ? 32.128 123.745 -33.565 1.00 26.27 453 CYS B O 1
ATOM 2984 N N . THR A 1 398 ? 32.119 123.037 -31.419 1.00 27.84 454 THR B N 1
ATOM 2985 C CA . THR A 1 398 ? 33.489 123.402 -31.090 1.00 27.42 454 THR B CA 1
ATOM 2986 C C . THR A 1 398 ? 34.496 122.628 -31.915 1.00 19.77 454 THR B C 1
ATOM 2987 O O . THR A 1 398 ? 35.524 123.153 -32.311 1.00 13.75 454 THR B O 1
ATOM 2991 N N . ASN A 1 399 ? 34.177 121.371 -32.171 1.00 16.67 455 ASN B N 1
ATOM 2992 C CA . ASN A 1 399 ? 35.076 120.485 -32.885 1.00 12.53 455 ASN B CA 1
ATOM 2993 C C . ASN A 1 399 ? 34.820 120.380 -34.376 1.00 24.54 455 ASN B C 1
ATOM 2994 O O . ASN A 1 399 ? 35.420 119.532 -35.032 1.00 11.66 455 ASN B O 1
ATOM 2999 N N . LEU A 1 400 ? 33.909 121.199 -34.897 1.00 20.98 456 LEU B N 1
ATOM 3000 C CA . LEU A 1 400 ? 33.571 121.132 -36.317 1.00 11.08 456 LEU B CA 1
ATOM 3001 C C . LEU A 1 400 ? 34.825 121.299 -37.181 1.00 23.37 456 LEU B C 1
ATOM 3002 O O . LEU A 1 400 ? 35.549 122.290 -37.103 1.00 11.84 456 LEU B O 1
ATOM 3007 N N . TYR A 1 401 ? 35.045 120.299 -38.015 1.00 10.85 457 TYR B N 1
ATOM 3008 C CA . TYR A 1 401 ? 36.228 120.176 -38.844 1.00 11.02 457 TYR B CA 1
ATOM 3009 C C . TYR A 1 401 ? 35.840 120.366 -40.325 1.00 19.59 457 TYR B C 1
ATOM 3010 O O . TYR A 1 401 ? 36.400 121.210 -41.031 1.00 16.59 457 TYR B O 1
ATOM 3019 N N . ARG A 1 402 ? 34.927 119.520 -40.791 1.00 9.93 458 ARG B N 1
ATOM 3020 C CA . ARG A 1 402 ? 34.439 119.544 -42.171 1.00 11.16 458 ARG B CA 1
ATOM 3021 C C . ARG A 1 402 ? 32.935 119.872 -42.256 1.00 9.08 458 ARG B C 1
ATOM 3022 O O . ARG A 1 402 ? 32.087 119.131 -41.727 1.00 8.77 458 ARG B O 1
ATOM 3030 N N . LEU A 1 403 ? 32.628 120.994 -42.908 1.00 9.14 459 LEU B N 1
ATOM 3031 C CA . LEU A 1 403 ? 31.260 121.492 -43.064 1.00 8.87 459 LEU B CA 1
ATOM 3032 C C . LEU A 1 403 ? 30.869 121.671 -44.545 1.00 11.59 459 LEU B C 1
ATOM 3033 O O . LEU A 1 403 ? 31.471 122.483 -45.265 1.00 13.16 459 LEU B O 1
ATOM 3038 N N . ARG A 1 404 ? 29.874 120.920 -45.011 1.00 9.66 460 ARG B N 1
ATOM 3039 C CA . ARG A 1 404 ? 29.396 121.134 -46.377 1.00 7.84 460 ARG B CA 1
ATOM 3040 C C . ARG A 1 404 ? 27.894 121.342 -46.419 1.00 26.07 460 ARG B C 1
ATOM 3041 O O . ARG A 1 404 ? 27.121 120.407 -46.174 1.00 7.29 460 ARG B O 1
ATOM 3049 N N . LEU A 1 405 ? 27.502 122.587 -46.685 1.00 7.81 461 LEU B N 1
ATOM 3050 C CA . LEU A 1 405 ? 26.098 122.981 -46.831 1.00 16.12 461 LEU B CA 1
ATOM 3051 C C . LEU A 1 405 ? 25.674 123.226 -48.278 1.00 8.40 461 LEU B C 1
ATOM 3052 O O . LEU A 1 405 ? 24.574 123.701 -48.550 1.00 7.54 461 LEU B O 1
ATOM 3057 N N . ASN A 1 406 ? 26.587 122.955 -49.199 1.00 12.82 462 ASN B N 1
ATOM 3058 C CA . ASN A 1 406 ? 26.440 123.380 -50.581 1.00 7.49 462 ASN B CA 1
ATOM 3059 C C . ASN A 1 406 ? 25.258 122.757 -51.334 1.00 10.91 462 ASN B C 1
ATOM 3060 O O . ASN A 1 406 ? 24.832 121.640 -51.040 1.00 10.49 462 ASN B O 1
ATOM 3065 N N . GLY A 1 407 ? 24.720 123.497 -52.303 1.00 8.85 463 GLY B N 1
ATOM 3066 C CA . GLY A 1 407 ? 23.612 122.997 -53.085 1.00 7.05 463 GLY B CA 1
ATOM 3067 C C . GLY A 1 407 ? 22.297 122.994 -52.334 1.00 7.01 463 GLY B C 1
ATOM 3068 O O . GLY A 1 407 ? 21.585 121.990 -52.309 1.00 6.76 463 GLY B O 1
ATOM 3069 N N . ASN A 1 408 ? 21.962 124.125 -51.730 1.00 7.30 464 ASN B N 1
ATOM 3070 C CA . ASN A 1 408 ? 20.679 124.280 -51.056 1.00 7.36 464 ASN B CA 1
ATOM 3071 C C . ASN A 1 408 ? 20.099 125.647 -51.356 1.00 13.53 464 ASN B C 1
ATOM 3072 O O . ASN A 1 408 ? 20.506 126.307 -52.319 1.00 19.28 464 ASN B O 1
ATOM 3077 N N . ARG A 1 409 ? 19.074 126.012 -50.602 1.00 7.91 465 ARG B N 1
ATOM 3078 C CA . ARG A 1 409 ? 18.483 127.360 -50.634 1.00 11.34 465 ARG B CA 1
ATOM 3079 C C . ARG A 1 409 ? 18.847 128.331 -49.498 1.00 13.06 465 ARG B C 1
ATOM 3080 O O . ARG A 1 409 ? 18.068 129.241 -49.212 1.00 11.11 465 ARG B O 1
ATOM 3088 N N . LEU A 1 410 ? 19.903 128.055 -48.741 1.00 8.68 466 LEU B N 1
ATOM 3089 C CA . LEU A 1 410 ? 20.212 128.879 -47.556 1.00 9.10 466 LEU B CA 1
ATOM 3090 C C . LEU A 1 410 ? 20.249 130.381 -47.837 1.00 14.91 466 LEU B C 1
ATOM 3091 O O . LEU A 1 410 ? 20.859 130.821 -48.809 1.00 15.68 466 LEU B O 1
ATOM 3096 N N . ALA A 1 411 ? 19.577 131.159 -46.989 1.00 13.37 467 ALA B N 1
ATOM 3097 C CA . ALA A 1 411 ? 19.516 132.615 -47.165 1.00 13.59 467 ALA B CA 1
ATOM 3098 C C . ALA A 1 411 ? 20.200 133.397 -46.029 1.00 12.80 467 ALA B C 1
ATOM 3099 O O . ALA A 1 411 ? 20.649 132.810 -45.036 1.00 11.80 467 ALA B O 1
ATOM 3101 N N . GLY A 1 412 ? 20.257 134.718 -46.172 1.00 11.58 468 GLY B N 1
ATOM 3102 C CA . GLY A 1 412 ? 20.913 135.563 -45.192 1.00 14.58 468 GLY B CA 1
ATOM 3103 C C . GLY A 1 412 ? 22.435 135.586 -45.216 1.00 17.28 468 GLY B C 1
ATOM 3104 O O . GLY A 1 412 ? 23.064 135.104 -46.142 1.00 19.93 468 GLY B O 1
ATOM 3105 N N . SER A 1 413 ? 23.027 136.144 -44.166 1.00 12.65 469 SER B N 1
ATOM 3106 C CA . SER A 1 413 ? 24.467 136.394 -44.105 1.00 19.11 469 SER B CA 1
ATOM 3107 C C . SER A 1 413 ? 25.225 135.257 -43.441 1.00 12.56 469 SER B C 1
ATOM 3108 O O . SER A 1 413 ? 24.672 134.547 -42.606 1.00 12.42 469 SER B O 1
ATOM 3111 N N . ILE A 1 414 ? 26.463 135.027 -43.859 1.00 12.47 470 ILE B N 1
ATOM 3112 C CA . ILE A 1 414 ? 27.284 134.069 -43.133 1.00 21.23 470 ILE B CA 1
ATOM 3113 C C . ILE A 1 414 ? 27.510 134.614 -41.740 1.00 16.10 470 ILE B C 1
ATOM 3114 O O . ILE A 1 414 ? 28.087 135.686 -41.565 1.00 17.46 470 ILE B O 1
ATOM 3119 N N . PRO A 1 415 ? 27.019 133.885 -40.740 1.00 19.63 471 PRO B N 1
ATOM 3120 C CA . PRO A 1 415 ? 27.025 134.367 -39.362 1.00 18.49 471 PRO B CA 1
ATOM 3121 C C . PRO A 1 415 ? 28.441 134.539 -38.813 1.00 19.57 471 PRO B C 1
ATOM 3122 O O . PRO A 1 415 ? 29.297 133.656 -38.954 1.00 17.41 471 PRO B O 1
ATOM 3126 N N . SER A 1 416 ? 28.664 135.691 -38.188 1.00 18.01 472 SER B N 1
ATOM 3127 C CA . SER A 1 416 ? 29.965 136.082 -37.650 1.00 22.49 472 SER B CA 1
ATOM 3128 C C . SER A 1 416 ? 30.574 135.063 -36.692 1.00 21.85 472 SER B C 1
ATOM 3129 O O . SER A 1 416 ? 31.794 134.918 -36.596 1.00 24.37 472 SER B O 1
ATOM 3132 N N . GLU A 1 417 ? 29.723 134.353 -35.972 1.00 20.74 473 GLU B N 1
ATOM 3133 C CA . GLU A 1 417 ? 30.212 133.464 -34.929 1.00 26.69 473 GLU B CA 1
ATOM 3134 C C . GLU A 1 417 ? 30.904 132.241 -35.502 1.00 21.69 473 GLU B C 1
ATOM 3135 O O . GLU A 1 417 ? 31.416 131.414 -34.758 1.00 14.71 473 GLU B O 1
ATOM 3141 N N . ILE A 1 418 ? 30.913 132.122 -36.827 1.00 16.14 474 ILE B N 1
ATOM 3142 C CA . ILE A 1 418 ? 31.664 131.047 -37.450 1.00 13.62 474 ILE B CA 1
ATOM 3143 C C . ILE A 1 418 ? 33.134 131.270 -37.114 1.00 20.50 474 ILE B C 1
ATOM 3144 O O . ILE A 1 418 ? 33.920 130.334 -37.063 1.00 25.42 474 ILE B O 1
ATOM 3149 N N . GLY A 1 419 ? 33.483 132.518 -36.827 1.00 19.03 475 GLY B N 1
ATOM 3150 C CA . GLY A 1 419 ? 34.825 132.852 -36.395 1.00 25.22 475 GLY B CA 1
ATOM 3151 C C . GLY A 1 419 ? 35.253 132.145 -35.125 1.00 25.25 475 GLY B C 1
ATOM 3152 O O . GLY A 1 419 ? 36.438 132.087 -34.821 1.00 23.59 475 GLY B O 1
ATOM 3153 N N . ASN A 1 420 ? 34.287 131.608 -34.385 1.00 30.19 476 ASN B N 1
ATOM 3154 C CA . ASN A 1 420 ? 34.568 130.864 -33.164 1.00 34.41 476 ASN B CA 1
ATOM 3155 C C . ASN A 1 420 ? 35.184 129.484 -33.393 1.00 31.81 476 ASN B C 1
ATOM 3156 O O . ASN A 1 420 ? 35.712 128.883 -32.457 1.00 32.74 476 ASN B O 1
ATOM 3161 N N . LEU A 1 421 ? 35.122 128.965 -34.617 1.00 26.20 477 LEU B N 1
ATOM 3162 C CA . LEU A 1 421 ? 35.479 127.563 -34.807 1.00 14.34 477 LEU B CA 1
ATOM 3163 C C . LEU A 1 421 ? 36.946 127.437 -35.132 1.00 19.59 477 LEU B C 1
ATOM 3164 O O . LEU A 1 421 ? 37.379 127.852 -36.199 1.00 25.87 477 LEU B O 1
ATOM 3169 N N . LYS A 1 422 ? 37.723 126.885 -34.203 1.00 17.84 478 LYS B N 1
ATOM 3170 C CA . LYS A 1 422 ? 39.175 126.898 -34.375 1.00 19.08 478 LYS B CA 1
ATOM 3171 C C . LYS A 1 422 ? 39.698 125.627 -35.017 1.00 18.61 478 LYS B C 1
ATOM 3172 O O . LYS A 1 422 ? 40.867 125.547 -35.368 1.00 16.77 478 LYS B O 1
ATOM 3178 N N . ASN A 1 423 ? 38.851 124.614 -35.122 1.00 14.50 479 ASN B N 1
ATOM 3179 C CA . ASN A 1 423 ? 39.257 123.399 -35.801 1.00 14.06 479 ASN B CA 1
ATOM 3180 C C . ASN A 1 423 ? 38.703 123.281 -37.223 1.00 17.62 479 ASN B C 1
ATOM 3181 O O . ASN A 1 423 ? 38.968 122.300 -37.908 1.00 19.83 479 ASN B O 1
ATOM 3186 N N . LEU A 1 424 ? 37.951 124.281 -37.674 1.00 13.48 480 LEU B N 1
ATOM 3187 C CA . LEU A 1 424 ? 37.256 124.151 -38.939 1.00 12.48 480 LEU B CA 1
ATOM 3188 C C . LEU A 1 424 ? 38.259 124.250 -40.087 1.00 12.59 480 LEU B C 1
ATOM 3189 O O . LEU A 1 424 ? 38.919 125.267 -40.271 1.00 18.35 480 LEU B O 1
ATOM 3194 N N . ASN A 1 425 ? 38.397 123.136 -40.804 1.00 13.92 481 ASN B N 1
ATOM 3195 C CA . ASN A 1 425 ? 39.319 122.970 -41.935 1.00 12.22 481 ASN B CA 1
ATOM 3196 C C . ASN A 1 425 ? 38.779 123.291 -43.345 1.00 12.16 481 ASN B C 1
ATOM 3197 O O . ASN A 1 425 ? 39.476 123.864 -44.196 1.00 12.02 481 ASN B O 1
ATOM 3202 N N . PHE A 1 426 ? 37.546 122.852 -43.571 1.00 11.11 482 PHE B N 1
ATOM 3203 C CA . PHE A 1 426 ? 36.955 122.735 -44.897 1.00 13.39 482 PHE B CA 1
ATOM 3204 C C . PHE A 1 426 ? 35.517 123.229 -44.822 1.00 12.24 482 PHE B C 1
ATOM 3205 O O . PHE A 1 426 ? 34.712 122.667 -44.068 1.00 11.63 482 PHE B O 1
ATOM 3213 N N . VAL A 1 427 ? 35.184 124.266 -45.583 1.00 10.26 483 VAL B N 1
ATOM 3214 C CA . VAL A 1 427 ? 33.817 124.768 -45.576 1.00 21.43 483 VAL B CA 1
ATOM 3215 C C . VAL A 1 427 ? 33.327 125.018 -46.987 1.00 15.74 483 VAL B C 1
ATOM 3216 O O . VAL A 1 427 ? 33.965 125.748 -47.757 1.00 17.75 483 VAL B O 1
ATOM 3220 N N . ASP A 1 428 ? 32.198 124.399 -47.326 1.00 9.16 484 ASP B N 1
ATOM 3221 C CA . ASP A 1 428 ? 31.587 124.626 -48.625 1.00 11.20 484 ASP B CA 1
ATOM 3222 C C . ASP A 1 428 ? 30.129 125.035 -48.422 1.00 12.28 484 ASP B C 1
ATOM 3223 O O . ASP A 1 428 ? 29.290 124.238 -47.986 1.00 14.66 484 ASP B O 1
ATOM 3228 N N . ILE A 1 429 ? 29.867 126.316 -48.667 1.00 11.19 485 ILE B N 1
ATOM 3229 C CA . ILE A 1 429 ? 28.516 126.882 -48.723 1.00 14.39 485 ILE B CA 1
ATOM 3230 C C . ILE A 1 429 ? 28.017 127.242 -50.127 1.00 14.98 485 ILE B C 1
ATOM 3231 O O . ILE A 1 429 ? 27.011 127.950 -50.288 1.00 11.97 485 ILE B O 1
ATOM 3236 N N . SER A 1 430 ? 28.767 126.826 -51.135 1.00 16.46 486 SER B N 1
ATOM 3237 C CA . SER A 1 430 ? 28.470 127.193 -52.513 1.00 9.80 486 SER B CA 1
ATOM 3238 C C . SER A 1 430 ? 27.053 126.788 -52.941 1.00 10.36 486 SER B C 1
ATOM 3239 O O . SER A 1 430 ? 26.422 125.925 -52.317 1.00 9.75 486 SER B O 1
ATOM 3242 N N . GLU A 1 431 ? 26.526 127.489 -53.943 1.00 11.06 487 GLU B N 1
ATOM 3243 C CA . GLU A 1 431 ? 25.185 127.227 -54.483 1.00 8.17 487 GLU B CA 1
ATOM 3244 C C . GLU A 1 431 ? 24.094 127.365 -53.443 1.00 8.17 487 GLU B C 1
ATOM 3245 O O . GLU A 1 431 ? 23.378 126.414 -53.133 1.00 7.89 487 GLU B O 1
ATOM 3251 N N . ASN A 1 432 ? 23.969 128.576 -52.924 1.00 9.41 488 ASN B N 1
ATOM 3252 C CA . ASN A 1 432 ? 22.893 128.901 -52.017 1.00 11.11 488 ASN B CA 1
ATOM 3253 C C . ASN A 1 432 ? 22.440 130.308 -52.355 1.00 13.70 488 ASN B C 1
ATOM 3254 O O . ASN A 1 432 ? 22.816 130.837 -53.381 1.00 15.71 488 ASN B O 1
ATOM 3259 N N . ARG A 1 433 ? 21.572 130.876 -51.536 1.00 16.26 489 ARG B N 1
ATOM 3260 C CA . ARG A 1 433 ? 21.114 132.258 -51.683 1.00 12.70 489 ARG B CA 1
ATOM 3261 C C . ARG A 1 433 ? 21.753 133.277 -50.727 1.00 12.33 489 ARG B C 1
ATOM 3262 O O . ARG A 1 433 ? 21.119 134.283 -50.375 1.00 18.18 489 ARG B O 1
ATOM 3270 N N . LEU A 1 434 ? 22.894 132.925 -50.144 1.00 12.15 490 LEU B N 1
ATOM 3271 C CA . LEU A 1 434 ? 23.569 133.800 -49.169 1.00 14.99 490 LEU B CA 1
ATOM 3272 C C . LEU A 1 434 ? 23.799 135.231 -49.653 1.00 18.16 490 LEU B C 1
ATOM 3273 O O . LEU A 1 434 ? 24.172 135.465 -50.807 1.00 18.65 490 LEU B O 1
ATOM 3278 N N . VAL A 1 435 ? 23.591 136.188 -48.757 1.00 17.62 491 VAL B N 1
ATOM 3279 C CA . VAL A 1 435 ? 23.738 137.598 -49.102 1.00 20.31 491 VAL B CA 1
ATOM 3280 C C . VAL A 1 435 ? 24.726 138.305 -48.199 1.00 12.80 491 VAL B C 1
ATOM 3281 O O . VAL A 1 435 ? 25.363 137.683 -47.356 1.00 27.63 491 VAL B O 1
ATOM 3285 N N . GLY A 1 436 ? 24.864 139.610 -48.396 1.00 16.75 492 GLY B N 1
ATOM 3286 C CA . GLY A 1 436 ? 25.768 140.411 -47.592 1.00 13.97 492 GLY B CA 1
ATOM 3287 C C . GLY A 1 436 ? 27.246 140.152 -47.811 1.00 13.93 492 GLY B C 1
ATOM 3288 O O . GLY A 1 436 ? 27.662 139.617 -48.834 1.00 33.57 492 GLY B O 1
ATOM 3289 N N . SER A 1 437 ? 28.041 140.542 -46.827 1.00 14.43 493 SER B N 1
ATOM 3290 C CA . SER A 1 437 ? 29.496 140.484 -46.896 1.00 14.59 493 SER B CA 1
ATOM 3291 C C . SER A 1 437 ? 30.056 139.205 -46.300 1.00 16.47 493 SER B C 1
ATOM 3292 O O . SER A 1 437 ? 29.448 138.604 -45.415 1.00 14.07 493 SER B O 1
ATOM 3295 N N . ILE A 1 438 ? 31.185 138.750 -46.829 1.00 14.11 494 ILE B N 1
ATOM 3296 C CA . ILE A 1 438 ? 31.990 137.766 -46.118 1.00 27.26 494 ILE B CA 1
ATOM 3297 C C . ILE A 1 438 ? 32.460 138.428 -44.809 1.00 30.93 494 ILE B C 1
ATOM 3298 O O . ILE A 1 438 ? 33.162 139.443 -44.848 1.00 31.42 494 ILE B O 1
ATOM 3303 N N . PRO A 1 439 ? 32.042 137.882 -43.646 1.00 28.76 495 PRO B N 1
ATOM 3304 C CA . PRO A 1 439 ? 32.321 138.494 -42.328 1.00 15.46 495 PRO B CA 1
ATOM 3305 C C . PRO A 1 439 ? 33.788 138.466 -41.914 1.00 15.95 495 PRO B C 1
ATOM 3306 O O . PRO A 1 439 ? 34.409 137.411 -41.954 1.00 38.82 495 PRO B O 1
ATOM 3310 N N . PRO A 1 440 ? 34.321 139.618 -41.475 1.00 31.73 496 PRO B N 1
ATOM 3311 C CA . PRO A 1 440 ? 35.697 139.795 -40.989 1.00 28.76 496 PRO B CA 1
ATOM 3312 C C . PRO A 1 440 ? 36.080 138.748 -39.959 1.00 25.11 496 PRO B C 1
ATOM 3313 O O . PRO A 1 440 ? 37.214 138.259 -39.968 1.00 24.61 496 PRO B O 1
ATOM 3317 N N . ALA A 1 441 ? 35.122 138.397 -39.104 1.00 23.20 497 ALA B N 1
ATOM 3318 C CA . ALA A 1 441 ? 35.332 137.429 -38.036 1.00 26.36 497 ALA B CA 1
ATOM 3319 C C . ALA A 1 441 ? 35.846 136.064 -38.517 1.00 28.53 497 ALA B C 1
ATOM 3320 O O . ALA A 1 441 ? 36.386 135.292 -37.724 1.00 25.16 497 ALA B O 1
ATOM 3322 N N . ILE A 1 442 ? 35.686 135.761 -39.805 1.00 24.26 498 ILE B N 1
ATOM 3323 C CA . ILE A 1 442 ? 36.133 134.469 -40.317 1.00 23.15 498 ILE B CA 1
ATOM 3324 C C . ILE A 1 442 ? 37.659 134.391 -40.281 1.00 22.55 498 ILE B C 1
ATOM 3325 O O . ILE A 1 442 ? 38.251 133.317 -40.390 1.00 19.29 498 ILE B O 1
ATOM 3330 N N . SER A 1 443 ? 38.284 135.546 -40.090 1.00 28.77 499 SER B N 1
ATOM 3331 C CA . SER A 1 443 ? 39.723 135.634 -39.904 1.00 35.82 499 SER B CA 1
ATOM 3332 C C . SER A 1 443 ? 40.141 134.857 -38.662 1.00 32.47 499 SER B C 1
ATOM 3333 O O . SER A 1 443 ? 41.321 134.581 -38.447 1.00 38.96 499 SER B O 1
ATOM 3336 N N . GLY A 1 444 ? 39.159 134.511 -37.843 1.00 23.38 500 GLY B N 1
ATOM 3337 C CA . GLY A 1 444 ? 39.399 133.766 -36.630 1.00 25.00 500 GLY B CA 1
ATOM 3338 C C . GLY A 1 444 ? 39.365 132.261 -36.804 1.00 26.01 500 GLY B C 1
ATOM 3339 O O . GLY A 1 444 ? 39.567 131.529 -35.835 1.00 19.75 500 GLY B O 1
ATOM 3340 N N . CYS A 1 445 ? 39.136 131.772 -38.020 1.00 22.76 501 CYS B N 1
ATOM 3341 C CA . CYS A 1 445 ? 39.192 130.334 -38.183 1.00 26.41 501 CYS B CA 1
ATOM 3342 C C . CYS A 1 445 ? 40.632 130.010 -38.548 1.00 29.72 501 CYS B C 1
ATOM 3343 O O . CYS A 1 445 ? 41.034 130.102 -39.710 1.00 24.05 501 CYS B O 1
ATOM 3346 N N . GLU A 1 446 ? 41.371 129.519 -37.558 1.00 37.58 502 GLU B N 1
ATOM 3347 C CA . GLU A 1 446 ? 42.829 129.442 -37.641 1.00 38.02 502 GLU B CA 1
ATOM 3348 C C . GLU A 1 446 ? 43.248 128.289 -38.537 1.00 25.13 502 GLU B C 1
ATOM 3349 O O . GLU A 1 446 ? 44.324 128.299 -39.120 1.00 24.42 502 GLU B O 1
ATOM 3355 N N . SER A 1 447 ? 42.381 127.288 -38.599 1.00 17.48 503 SER B N 1
ATOM 3356 C CA . SER A 1 447 ? 42.650 126.041 -39.282 1.00 17.74 503 SER B CA 1
ATOM 3357 C C . SER A 1 447 ? 42.054 125.966 -40.682 1.00 19.33 503 SER B C 1
ATOM 3358 O O . SER A 1 447 ? 42.216 124.951 -41.371 1.00 22.68 503 SER B O 1
ATOM 3361 N N . LEU A 1 448 ? 41.352 127.022 -41.091 1.00 16.22 504 LEU B N 1
ATOM 3362 C CA . LEU A 1 448 ? 40.632 127.008 -42.365 1.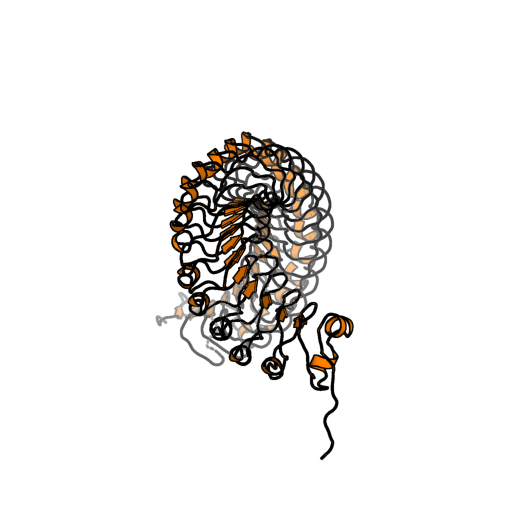00 15.72 504 LEU B CA 1
ATOM 3363 C C . LEU A 1 448 ? 41.559 126.886 -43.585 1.00 15.67 504 LEU B C 1
ATOM 3364 O O . LEU A 1 448 ? 42.446 127.710 -43.783 1.00 14.53 504 LEU B O 1
ATOM 3369 N N . GLU A 1 449 ? 41.312 125.861 -44.401 1.00 13.32 505 GLU B N 1
ATOM 3370 C CA . GLU A 1 449 ? 42.155 125.516 -45.556 1.00 19.60 505 GLU B CA 1
ATOM 3371 C C . GLU A 1 449 ? 41.391 125.703 -46.863 1.00 17.99 505 GLU B C 1
ATOM 3372 O O . GLU A 1 449 ? 41.871 126.337 -47.792 1.00 13.07 505 GLU B O 1
ATOM 3378 N N . PHE A 1 450 ? 40.232 125.063 -46.931 1.00 18.52 506 PHE B N 1
ATOM 3379 C CA . PHE A 1 450 ? 39.356 125.103 -48.083 1.00 19.93 506 PHE B CA 1
ATOM 3380 C C . PHE A 1 450 ? 38.119 125.965 -47.786 1.00 18.53 506 PHE B C 1
ATOM 3381 O O . PHE A 1 450 ? 37.366 125.672 -46.856 1.00 19.00 506 PHE B O 1
ATOM 3389 N N . LEU A 1 451 ? 37.925 127.032 -48.568 1.00 16.77 507 LEU B N 1
ATOM 3390 C CA . LEU A 1 451 ? 36.736 127.883 -48.450 1.00 11.31 507 LEU B CA 1
ATOM 3391 C C . LEU A 1 451 ? 36.032 128.104 -49.803 1.00 15.64 507 LEU B C 1
ATOM 3392 O O . LEU A 1 451 ? 36.544 128.837 -50.666 1.00 17.91 507 LEU B O 1
ATOM 3397 N N . ASP A 1 452 ? 34.850 127.495 -49.969 1.00 12.90 508 ASP B N 1
ATOM 3398 C CA . ASP A 1 452 ? 34.069 127.620 -51.205 1.00 10.06 508 ASP B CA 1
ATOM 3399 C C . ASP A 1 452 ? 32.727 128.324 -50.933 1.00 16.61 508 ASP B C 1
ATOM 3400 O O . ASP A 1 452 ? 31.801 127.750 -50.354 1.00 9.61 508 ASP B O 1
ATOM 3405 N N . LEU A 1 453 ? 32.653 129.585 -51.330 1.00 13.61 509 LEU B N 1
ATOM 3406 C CA . LEU A 1 453 ? 31.425 130.373 -51.306 1.00 10.20 509 LEU B CA 1
ATOM 3407 C C . LEU A 1 453 ? 30.762 130.572 -52.694 1.00 15.27 509 LEU B C 1
ATOM 3408 O O . LEU A 1 453 ? 29.847 131.376 -52.833 1.00 16.39 509 LEU B O 1
ATOM 3413 N N . HIS A 1 454 ? 31.260 129.905 -53.729 1.00 9.82 510 HIS B N 1
ATOM 3414 C CA . HIS A 1 454 ? 30.811 130.201 -55.089 1.00 9.74 510 HIS B CA 1
ATOM 3415 C C . HIS A 1 454 ? 29.302 130.039 -55.356 1.00 9.42 510 HIS B C 1
ATOM 3416 O O . HIS A 1 454 ? 28.642 129.216 -54.741 1.00 11.36 510 HIS B O 1
ATOM 3423 N N . THR A 1 455 ? 28.775 130.831 -56.288 1.00 9.54 511 THR B N 1
ATOM 3424 C CA . THR A 1 455 ? 27.353 130.806 -56.646 1.00 9.35 511 THR B CA 1
ATOM 3425 C C . THR A 1 455 ? 26.432 131.166 -55.475 1.00 9.39 511 THR B C 1
ATOM 3426 O O . THR A 1 455 ? 25.687 130.335 -54.943 1.00 9.09 511 THR B O 1
ATOM 3430 N N . ASN A 1 456 ? 26.521 132.425 -55.074 1.00 9.81 512 ASN B N 1
ATOM 3431 C CA . ASN A 1 456 ? 25.654 132.992 -54.073 1.00 9.98 512 ASN B CA 1
ATOM 3432 C C . ASN A 1 456 ? 25.424 134.431 -54.456 1.00 17.40 512 ASN B C 1
ATOM 3433 O O . ASN A 1 456 ? 25.831 134.858 -55.528 1.00 21.39 512 ASN B O 1
ATOM 3438 N N . SER A 1 457 ? 24.741 135.164 -53.591 1.00 21.19 513 SER B N 1
ATOM 3439 C CA . SER A 1 457 ? 24.538 136.604 -53.740 1.00 11.27 513 SER B CA 1
ATOM 3440 C C . SER A 1 457 ? 25.461 137.483 -52.904 1.00 17.90 513 SER B C 1
ATOM 3441 O O . SER A 1 457 ? 25.085 138.604 -52.555 1.00 19.00 513 SER B O 1
ATOM 3444 N N . LEU A 1 458 ? 26.563 136.920 -52.419 1.00 16.48 514 LEU B N 1
ATOM 3445 C CA . LEU A 1 458 ? 27.497 137.684 -51.590 1.00 12.18 514 LEU B CA 1
ATOM 3446 C C . LEU A 1 458 ? 27.956 138.966 -52.266 1.00 17.54 514 LEU B C 1
ATOM 3447 O O . LEU A 1 458 ? 28.269 138.968 -53.443 1.00 20.73 514 LEU B O 1
ATOM 3452 N N . SER A 1 459 ? 28.020 140.055 -51.515 1.00 16.20 515 SER B N 1
ATOM 3453 C CA . SER A 1 459 ? 28.455 141.318 -52.086 1.00 17.67 515 SER B CA 1
ATOM 3454 C C . SER A 1 459 ? 29.369 142.077 -51.139 1.00 18.73 515 SER B C 1
ATOM 3455 O O . SER A 1 459 ? 29.784 141.566 -50.091 1.00 25.38 515 SER B O 1
ATOM 3458 N N . GLY A 1 460 ? 29.677 143.311 -51.521 1.00 18.61 516 GLY B N 1
ATOM 3459 C CA . GLY A 1 460 ? 30.601 144.125 -50.763 1.00 15.66 516 GLY B CA 1
ATOM 3460 C C . GLY A 1 460 ? 32.029 143.955 -51.233 1.00 25.64 516 GLY B C 1
ATOM 3461 O O . GLY A 1 460 ? 32.311 143.362 -52.283 1.00 27.30 516 GLY B O 1
ATOM 3462 N N . SER A 1 461 ? 32.937 144.488 -50.436 1.00 21.80 517 SER B N 1
ATOM 3463 C CA . SER A 1 461 ? 34.340 144.470 -50.756 1.00 22.33 517 SER B CA 1
ATOM 3464 C C . SER A 1 461 ? 35.012 143.265 -50.117 1.00 28.68 517 SER B C 1
ATOM 3465 O O . SER A 1 461 ? 34.372 142.458 -49.450 1.00 34.99 517 SER B O 1
ATOM 3468 N N . LEU A 1 462 ? 36.308 143.142 -50.334 1.00 35.07 518 LEU B N 1
ATOM 3469 C CA . LEU A 1 462 ? 37.034 141.942 -49.962 1.00 40.30 518 LEU B CA 1
ATOM 3470 C C . LEU A 1 462 ? 38.338 142.365 -49.289 1.00 46.65 518 LEU B C 1
ATOM 3471 O O . LEU A 1 462 ? 39.134 143.084 -49.880 1.00 53.81 518 LEU B O 1
ATOM 3476 N N . LEU A 1 463 ? 38.562 141.943 -48.054 1.00 53.14 519 LEU B N 1
ATOM 3477 C CA . LEU A 1 463 ? 39.741 142.413 -47.322 1.00 62.79 519 LEU B CA 1
ATOM 3478 C C . LEU A 1 463 ? 40.780 141.325 -46.985 1.00 65.26 519 LEU B C 1
ATOM 3479 O O . LEU A 1 463 ? 40.427 140.194 -46.630 1.00 66.75 519 LEU B O 1
ATOM 3484 N N . GLY A 1 464 ? 42.059 141.680 -47.101 1.00 61.33 520 GLY B N 1
ATOM 3485 C CA . GLY A 1 464 ? 43.143 140.791 -46.717 1.00 62.96 520 GLY B CA 1
ATOM 3486 C C . GLY A 1 464 ? 43.077 140.437 -45.241 1.00 69.11 520 GLY B C 1
ATOM 3487 O O . GLY A 1 464 ? 43.442 139.328 -44.841 1.00 70.79 520 GLY B O 1
ATOM 3488 N N . THR A 1 465 ? 42.603 141.388 -44.435 1.00 70.24 521 THR B N 1
ATOM 3489 C CA . THR A 1 465 ? 42.387 141.198 -42.997 1.00 66.59 521 THR B CA 1
ATOM 3490 C C . THR A 1 465 ? 41.288 140.178 -42.709 1.00 55.71 521 THR B C 1
ATOM 3491 O O . THR A 1 465 ? 41.284 139.518 -41.671 1.00 53.80 521 THR B O 1
ATOM 3495 N N . THR A 1 466 ? 40.351 140.065 -43.639 1.00 49.94 522 THR B N 1
ATOM 3496 C CA . THR A 1 466 ? 39.189 139.209 -43.472 1.00 49.36 522 THR B CA 1
ATOM 3497 C C . THR A 1 466 ? 39.539 137.717 -43.580 1.00 51.49 522 THR B C 1
ATOM 3498 O O . THR A 1 466 ? 38.905 136.884 -42.936 1.00 58.94 522 THR B O 1
ATOM 3502 N N . LEU A 1 467 ? 40.543 137.376 -44.386 1.00 40.57 523 LEU B N 1
ATOM 3503 C CA . LEU A 1 467 ? 40.863 135.967 -44.631 1.00 29.74 523 LEU B CA 1
ATOM 3504 C C . LEU A 1 467 ? 41.975 135.393 -43.759 1.00 23.92 523 LEU B C 1
ATOM 3505 O O . LEU A 1 467 ? 43.010 136.008 -43.580 1.00 21.33 523 LEU B O 1
ATOM 3510 N N . PRO A 1 468 ? 41.755 134.198 -43.204 1.00 27.73 524 PRO B N 1
ATOM 3511 C CA . PRO A 1 468 ? 42.789 133.582 -42.367 1.00 25.01 524 PRO B CA 1
ATOM 3512 C C . PRO A 1 468 ? 43.916 133.066 -43.234 1.00 24.14 524 PRO B C 1
ATOM 3513 O O . PRO A 1 468 ? 43.658 132.577 -44.334 1.00 30.28 524 PRO B O 1
ATOM 3517 N N . LYS A 1 469 ? 45.144 133.144 -42.737 1.00 24.27 525 LYS B N 1
ATOM 3518 C CA . LYS A 1 469 ? 46.325 132.984 -43.589 1.00 23.23 525 LYS B CA 1
ATOM 3519 C C . LYS A 1 469 ? 46.753 131.531 -43.854 1.00 22.50 525 LYS B C 1
ATOM 3520 O O . LYS A 1 469 ? 47.768 131.278 -44.504 1.00 25.66 525 LYS B O 1
ATOM 3526 N N . SER A 1 470 ? 45.969 130.585 -43.353 1.00 24.54 526 SER B N 1
ATOM 3527 C CA . SER A 1 470 ? 46.197 129.165 -43.601 1.00 22.04 526 SER B CA 1
ATOM 3528 C C . SER A 1 470 ? 45.437 128.644 -44.831 1.00 22.43 526 SER B C 1
ATOM 3529 O O . SER A 1 470 ? 45.575 127.472 -45.193 1.00 23.00 526 SER B O 1
ATOM 3532 N N . LEU A 1 471 ? 44.637 129.508 -45.459 1.00 15.79 527 LEU B N 1
ATOM 3533 C CA . LEU A 1 471 ? 43.827 129.121 -46.629 1.00 20.09 527 LEU B CA 1
ATOM 3534 C C . LEU A 1 471 ? 44.658 128.631 -47.810 1.00 19.07 527 LEU B C 1
ATOM 3535 O O . LEU A 1 471 ? 45.587 129.301 -48.223 1.00 20.81 527 LEU B O 1
ATOM 3540 N N . LYS A 1 472 ? 44.385 127.417 -48.277 1.00 14.51 528 LYS B N 1
ATOM 3541 C CA . LYS A 1 472 ? 45.009 126.913 -49.489 1.00 23.26 528 LYS B CA 1
ATOM 3542 C C . LYS A 1 472 ? 44.108 126.998 -50.714 1.00 24.33 528 LYS B C 1
ATOM 3543 O O . LYS A 1 472 ? 44.584 126.968 -51.852 1.00 24.88 528 LYS B O 1
ATOM 3549 N N . PHE A 1 473 ? 42.811 127.146 -50.469 1.00 21.44 529 PHE B N 1
ATOM 3550 C CA . PHE A 1 473 ? 41.827 127.117 -51.534 1.00 16.23 529 PHE B CA 1
ATOM 3551 C C . PHE A 1 473 ? 40.735 128.144 -51.278 1.00 15.51 529 PHE B C 1
ATOM 3552 O O . PHE A 1 473 ? 40.060 128.067 -50.263 1.00 15.34 529 PHE B O 1
ATOM 3560 N N . ILE A 1 474 ? 40.537 129.063 -52.226 1.00 15.90 530 ILE B N 1
ATOM 3561 C CA . ILE A 1 474 ? 39.472 130.065 -52.147 1.00 15.61 530 ILE B CA 1
ATOM 3562 C C . ILE A 1 474 ? 38.638 130.091 -53.423 1.00 13.29 530 ILE B C 1
ATOM 3563 O O . ILE A 1 474 ? 39.175 130.321 -54.497 1.00 14.54 530 ILE B O 1
ATOM 3568 N N . ASP A 1 475 ? 37.332 129.854 -53.314 1.00 13.79 531 ASP B N 1
ATOM 3569 C CA . ASP A 1 475 ? 36.463 130.065 -54.460 1.00 12.41 531 ASP B CA 1
ATOM 3570 C C . ASP A 1 475 ? 35.293 130.964 -54.068 1.00 14.04 531 ASP B C 1
ATOM 3571 O O . ASP A 1 475 ? 34.341 130.522 -53.414 1.00 11.33 531 ASP B O 1
ATOM 3576 N N . PHE A 1 476 ? 35.380 132.225 -54.496 1.00 13.68 532 PHE B N 1
ATOM 3577 C CA . PHE A 1 476 ? 34.332 133.240 -54.321 1.00 11.53 532 PHE B CA 1
ATOM 3578 C C . PHE A 1 476 ? 33.545 133.511 -55.593 1.00 11.32 532 PHE B C 1
ATOM 3579 O O . PHE A 1 476 ? 32.815 134.493 -55.693 1.00 11.47 532 PHE B O 1
ATOM 3587 N N . SER A 1 477 ? 33.773 132.695 -56.605 1.00 11.08 533 SER B N 1
ATOM 3588 C CA . SER A 1 477 ? 33.213 132.975 -57.910 1.00 17.37 533 SER B CA 1
ATOM 3589 C C . SER A 1 477 ? 31.688 132.982 -57.950 1.00 14.34 533 SER B C 1
ATOM 3590 O O . SER A 1 477 ? 31.024 132.373 -57.123 1.00 10.36 533 SER B O 1
ATOM 3593 N N . ASP A 1 478 ? 31.162 133.696 -58.940 1.00 14.75 534 ASP B N 1
ATOM 3594 C CA . ASP A 1 478 ? 29.731 133.810 -59.178 1.00 10.56 534 ASP B CA 1
ATOM 3595 C C . ASP A 1 478 ? 29.016 134.413 -57.985 1.00 10.65 534 ASP B C 1
ATOM 3596 O O . ASP A 1 478 ? 28.127 133.812 -57.386 1.00 10.35 534 ASP B O 1
ATOM 3601 N N . ASN A 1 479 ? 29.396 135.645 -57.688 1.00 12.91 535 ASN B N 1
ATOM 3602 C CA . ASN A 1 479 ? 28.761 136.432 -56.649 1.00 13.14 535 ASN B CA 1
ATOM 3603 C C . ASN A 1 479 ? 28.633 137.855 -57.176 1.00 16.62 535 ASN B C 1
ATOM 3604 O O . ASN A 1 479 ? 28.800 138.102 -58.376 1.00 23.90 535 ASN B O 1
ATOM 3609 N N . ALA A 1 480 ? 28.246 138.759 -56.289 1.00 13.21 536 ALA B N 1
ATOM 3610 C CA . ALA A 1 480 ? 28.217 140.206 -56.525 1.00 14.38 536 ALA B CA 1
ATOM 3611 C C . ALA A 1 480 ? 29.388 141.012 -55.928 1.00 17.91 536 ALA B C 1
ATOM 3612 O O . ALA A 1 480 ? 29.235 142.207 -55.684 1.00 18.98 536 ALA B O 1
ATOM 3614 N N . LEU A 1 481 ? 30.476 140.349 -55.546 1.00 13.21 537 LEU B N 1
ATOM 3615 C CA . LEU A 1 481 ? 31.626 141.028 -54.915 1.00 21.84 537 LEU B CA 1
ATOM 3616 C C . LEU A 1 481 ? 32.174 142.247 -55.688 1.00 21.32 537 LEU B C 1
ATOM 3617 O O . LEU A 1 481 ? 32.164 142.274 -56.915 1.00 18.55 537 LEU B O 1
ATOM 3622 N N . SER A 1 482 ? 32.645 143.266 -54.975 1.00 26.56 538 SER B N 1
ATOM 3623 C CA . SER A 1 482 ? 33.093 144.481 -55.661 1.00 25.57 538 SER B CA 1
ATOM 3624 C C . SER A 1 482 ? 34.304 145.186 -55.052 1.00 23.08 538 SER B C 1
ATOM 3625 O O . SER A 1 482 ? 34.978 144.678 -54.144 1.00 22.62 538 SER B O 1
ATOM 3628 N N . SER A 1 483 ? 34.530 146.386 -55.574 1.00 21.27 539 SER B N 1
ATOM 3629 C CA . SER A 1 483 ? 35.745 147.158 -55.387 1.00 24.94 539 SER B CA 1
ATOM 3630 C C . SER A 1 483 ? 36.988 146.391 -55.849 1.00 22.65 539 SER B C 1
ATOM 3631 O O . SER A 1 483 ? 36.918 145.562 -56.750 1.00 25.91 539 SER B O 1
ATOM 3634 N N . THR A 1 484 ? 38.097 146.592 -55.156 1.00 25.41 540 THR B N 1
ATOM 3635 C CA . THR A 1 484 ? 39.386 146.140 -55.643 1.00 30.03 540 THR B CA 1
ATOM 3636 C C . THR A 1 484 ? 39.882 144.924 -54.897 1.00 32.15 540 THR B C 1
ATOM 3637 O O . THR A 1 484 ? 39.615 144.751 -53.705 1.00 40.12 540 THR B O 1
ATOM 3641 N N . LEU A 1 485 ? 40.613 144.083 -55.611 1.00 28.68 541 LEU B N 1
ATOM 3642 C CA . LEU A 1 485 ? 41.330 142.991 -54.986 1.00 32.20 541 LEU B CA 1
ATOM 3643 C C . LEU A 1 485 ? 42.393 143.607 -54.066 1.00 38.96 541 LEU B C 1
ATOM 3644 O O . LEU A 1 485 ? 43.261 144.352 -54.517 1.00 42.06 541 LEU B O 1
ATOM 3649 N N . PRO A 1 486 ? 42.302 143.322 -52.759 1.00 44.23 542 PRO B N 1
ATOM 3650 C CA . PRO A 1 486 ? 43.152 143.960 -51.745 1.00 41.41 542 PRO B CA 1
ATOM 3651 C C . PRO A 1 486 ? 44.614 143.514 -51.801 1.00 41.30 542 PRO B C 1
ATOM 3652 O O . PRO A 1 486 ? 44.901 142.342 -52.062 1.00 44.19 542 PRO B O 1
ATOM 3656 N N . PRO A 1 487 ? 45.539 144.448 -51.544 1.00 35.91 543 PRO B N 1
ATOM 3657 C CA . PRO A 1 487 ? 46.973 144.137 -51.535 1.00 37.22 543 PRO B CA 1
ATOM 3658 C C . PRO A 1 487 ? 47.313 143.015 -50.545 1.00 40.87 543 PRO B C 1
ATOM 3659 O O . PRO A 1 487 ? 48.192 142.181 -50.804 1.00 42.47 543 PRO B O 1
ATOM 3663 N N . GLY A 1 488 ? 46.559 142.962 -49.449 1.00 38.48 544 GLY B N 1
ATOM 3664 C CA . GLY A 1 488 ? 46.745 141.958 -48.419 1.00 34.13 544 GLY B CA 1
ATOM 3665 C C . GLY A 1 488 ? 46.490 140.536 -48.885 1.00 34.12 544 GLY B C 1
ATOM 3666 O O . GLY A 1 488 ? 46.633 139.583 -48.114 1.00 36.71 544 GLY B O 1
ATOM 3667 N N . ILE A 1 489 ? 46.079 140.388 -50.139 1.00 29.12 545 ILE B N 1
ATOM 3668 C CA . ILE A 1 489 ? 45.954 139.075 -50.733 1.00 25.07 545 ILE B CA 1
ATOM 3669 C C . ILE A 1 489 ? 47.331 138.423 -50.670 1.00 29.32 545 ILE B C 1
ATOM 3670 O O . ILE A 1 489 ? 47.447 137.204 -50.560 1.00 31.83 545 ILE B O 1
ATOM 3675 N N . GLY A 1 490 ? 48.373 139.254 -50.692 1.00 31.73 546 GLY B N 1
ATOM 3676 C CA . GLY A 1 490 ? 49.738 138.771 -50.605 1.00 32.78 546 GLY B CA 1
ATOM 3677 C C . GLY A 1 490 ? 50.082 138.141 -49.267 1.00 34.25 546 GLY B C 1
ATOM 3678 O O . GLY A 1 490 ? 51.128 137.517 -49.106 1.00 36.53 546 GLY B O 1
ATOM 3679 N N . LEU A 1 491 ? 49.204 138.290 -48.289 1.00 38.73 547 LEU B N 1
ATOM 3680 C CA . LEU A 1 491 ? 49.462 137.685 -46.990 1.00 42.91 547 LEU B CA 1
ATOM 3681 C C . LEU A 1 491 ? 49.149 136.203 -47.020 1.00 41.82 547 LEU B C 1
ATOM 3682 O O . LEU A 1 491 ? 49.603 135.461 -46.146 1.00 41.16 547 LEU B O 1
ATOM 3687 N N . LEU A 1 492 ? 48.390 135.757 -48.025 1.00 35.00 548 LEU B N 1
ATOM 3688 C CA . LEU A 1 492 ? 48.063 134.345 -48.060 1.00 31.14 548 LEU B CA 1
ATOM 3689 C C . LEU A 1 492 ? 49.106 133.659 -48.909 1.00 30.01 548 LEU B C 1
ATOM 3690 O O . LEU A 1 492 ? 48.990 133.605 -50.129 1.00 34.83 548 LEU B O 1
ATOM 3695 N N . THR A 1 493 ? 50.071 133.048 -48.234 1.00 27.17 549 THR B N 1
ATOM 3696 C CA . THR A 1 493 ? 51.238 132.472 -48.882 1.00 28.16 549 THR B CA 1
ATOM 3697 C C . THR A 1 493 ? 51.078 130.981 -49.048 1.00 28.22 549 THR B C 1
ATOM 3698 O O . THR A 1 493 ? 51.954 130.312 -49.600 1.00 28.36 549 THR B O 1
ATOM 3702 N N . GLU A 1 494 ? 49.989 130.455 -48.499 1.00 32.90 550 GLU B N 1
ATOM 3703 C CA . GLU A 1 494 ? 49.690 129.039 -48.603 1.00 32.73 550 GLU B CA 1
ATOM 3704 C C . GLU A 1 494 ? 48.723 128.822 -49.748 1.00 26.29 550 GLU B C 1
ATOM 3705 O O . GLU A 1 494 ? 48.460 127.698 -50.155 1.00 25.65 550 GLU B O 1
ATOM 3711 N N . LEU A 1 495 ? 48.193 129.921 -50.260 1.00 23.39 551 LEU B N 1
ATOM 3712 C CA . LEU A 1 495 ? 47.063 129.858 -51.168 1.00 25.67 551 LEU B CA 1
ATOM 3713 C C . LEU A 1 495 ? 47.473 129.230 -52.509 1.00 28.72 551 LEU B C 1
ATOM 3714 O O . LEU A 1 495 ? 48.378 129.701 -53.183 1.00 28.44 551 LEU B O 1
ATOM 3719 N N . THR A 1 496 ? 46.785 128.157 -52.871 1.00 29.96 552 THR B N 1
ATOM 3720 C CA . THR A 1 496 ? 47.086 127.372 -54.056 1.00 31.77 552 THR B CA 1
ATOM 3721 C C . THR A 1 496 ? 46.148 127.767 -55.183 1.00 31.80 552 THR B C 1
ATOM 3722 O O . THR A 1 496 ? 46.579 128.141 -56.264 1.00 33.23 552 THR B O 1
ATOM 3726 N N . LYS A 1 497 ? 44.856 127.607 -54.935 1.00 29.82 553 LYS B N 1
ATOM 3727 C CA . LYS A 1 497 ? 43.845 127.962 -55.906 1.00 13.58 553 LYS B CA 1
ATOM 3728 C C . LYS A 1 497 ? 43.046 129.168 -55.430 1.00 19.09 553 LYS B C 1
ATOM 3729 O O . LYS A 1 497 ? 42.593 129.210 -54.289 1.00 13.38 553 LYS B O 1
ATOM 3735 N N . LEU A 1 498 ? 42.915 130.162 -56.302 1.00 20.54 554 LEU B N 1
ATOM 3736 C CA . LEU A 1 498 ? 42.153 131.363 -56.012 1.00 13.63 554 LEU B CA 1
ATOM 3737 C C . LEU A 1 498 ? 41.245 131.656 -57.204 1.00 23.74 554 LEU B C 1
ATOM 3738 O O . LEU A 1 498 ? 41.714 131.979 -58.312 1.00 19.91 554 LEU B O 1
ATOM 3743 N N . ASN A 1 499 ? 39.943 131.553 -56.975 1.00 22.47 555 ASN B N 1
ATOM 3744 C CA . ASN A 1 499 ? 38.986 131.735 -58.039 1.00 12.37 555 ASN B CA 1
ATOM 3745 C C . ASN A 1 499 ? 37.966 132.775 -57.605 1.00 17.50 555 ASN B C 1
ATOM 3746 O O . ASN A 1 499 ? 37.106 132.516 -56.768 1.00 21.22 555 ASN B O 1
ATOM 3751 N N . LEU A 1 500 ? 38.112 133.956 -58.199 1.00 17.64 556 LEU B N 1
ATOM 3752 C CA . LEU A 1 500 ? 37.283 135.149 -57.997 1.00 18.94 556 LEU B CA 1
ATOM 3753 C C . LEU A 1 500 ? 36.287 135.480 -59.118 1.00 18.58 556 LEU B C 1
ATOM 3754 O O . LEU A 1 500 ? 35.773 136.607 -59.183 1.00 17.80 556 LEU B O 1
ATOM 3759 N N . ALA A 1 501 ? 36.111 134.550 -60.051 1.00 12.20 557 ALA B N 1
ATOM 3760 C CA . ALA A 1 501 ? 35.436 134.824 -61.330 1.00 12.11 557 ALA B CA 1
ATOM 3761 C C . ALA A 1 501 ? 33.942 135.168 -61.241 1.00 19.84 557 ALA B C 1
ATOM 3762 O O . ALA A 1 501 ? 33.276 134.824 -60.270 1.00 11.55 557 ALA B O 1
ATOM 3764 N N . LYS A 1 502 ? 33.428 135.829 -62.280 1.00 11.94 558 LYS B N 1
ATOM 3765 C CA . LYS A 1 502 ? 32.047 136.309 -62.311 1.00 14.29 558 LYS B CA 1
ATOM 3766 C C . LYS A 1 502 ? 31.719 137.121 -61.066 1.00 15.24 558 LYS B C 1
ATOM 3767 O O . LYS A 1 502 ? 30.799 136.792 -60.316 1.00 14.72 558 LYS B O 1
ATOM 3773 N N . ASN A 1 503 ? 32.512 138.155 -60.819 1.00 12.48 559 ASN B N 1
ATOM 3774 C CA . ASN A 1 503 ? 32.142 139.154 -59.835 1.00 14.97 559 ASN B CA 1
ATOM 3775 C C . ASN A 1 503 ? 32.183 140.537 -60.478 1.00 18.33 559 ASN B C 1
ATOM 3776 O O . ASN A 1 503 ? 32.369 140.665 -61.687 1.00 20.47 559 ASN B O 1
ATOM 3781 N N . ARG A 1 504 ? 31.942 141.557 -59.669 1.00 17.43 560 ARG B N 1
ATOM 3782 C CA . ARG A 1 504 ? 32.031 142.952 -60.091 1.00 18.54 560 ARG B CA 1
ATOM 3783 C C . ARG A 1 504 ? 33.353 143.634 -59.721 1.00 21.75 560 ARG B C 1
ATOM 3784 O O . ARG A 1 504 ? 33.409 144.862 -59.616 1.00 24.16 560 ARG B O 1
ATOM 3792 N N . LEU A 1 505 ? 34.360 142.833 -59.380 1.00 20.06 561 LEU B N 1
ATOM 3793 C CA . LEU A 1 505 ? 35.664 143.338 -58.928 1.00 21.35 561 LEU B CA 1
ATOM 3794 C C . LEU A 1 505 ? 36.334 144.320 -59.904 1.00 24.43 561 LEU B C 1
ATOM 3795 O O . LEU A 1 505 ? 36.190 144.197 -61.128 1.00 19.18 561 LEU B O 1
ATOM 3800 N N . SER A 1 506 ? 37.075 145.285 -59.354 1.00 26.07 562 SER B N 1
ATOM 3801 C CA . SER A 1 506 ? 37.588 146.420 -60.133 1.00 27.04 562 SER B CA 1
ATOM 3802 C C . SER A 1 506 ? 39.045 146.813 -59.871 1.00 25.22 562 SER B C 1
ATOM 3803 O O . SER A 1 506 ? 39.672 146.348 -58.916 1.00 20.41 562 SER B O 1
ATOM 3806 N N . GLY A 1 507 ? 39.573 147.682 -60.732 1.00 25.07 563 GLY B N 1
ATOM 3807 C CA . GLY A 1 507 ? 40.910 148.226 -60.553 1.00 23.97 563 GLY B CA 1
ATOM 3808 C C . GLY A 1 507 ? 42.012 147.387 -61.185 1.00 30.18 563 GLY B C 1
ATOM 3809 O O . GLY A 1 507 ? 41.750 146.499 -61.999 1.00 28.43 563 GLY B O 1
ATOM 3810 N N . GLU A 1 508 ? 43.253 147.695 -60.815 1.00 33.56 564 GLU B N 1
ATOM 3811 C CA . GLU A 1 508 ? 44.426 146.931 -61.228 1.00 31.04 564 GLU B CA 1
ATOM 3812 C C . GLU A 1 508 ? 44.577 145.666 -60.396 1.00 30.91 564 GLU B C 1
ATOM 3813 O O . GLU A 1 508 ? 44.100 145.597 -59.274 1.00 34.59 564 GLU B O 1
ATOM 3819 N N . ILE A 1 509 ? 45.251 144.670 -60.951 1.00 27.84 565 ILE B N 1
ATOM 3820 C CA . ILE A 1 509 ? 45.761 143.581 -60.148 1.00 28.18 565 ILE B CA 1
ATOM 3821 C C . ILE A 1 509 ? 46.929 144.140 -59.356 1.00 32.59 565 ILE B C 1
ATOM 3822 O O . ILE A 1 509 ? 47.865 144.680 -59.945 1.00 33.60 565 ILE B O 1
ATOM 3827 N N . PRO A 1 510 ? 46.866 144.040 -58.012 1.00 33.27 566 PRO B N 1
ATOM 3828 C CA . PRO A 1 510 ? 47.930 144.559 -57.142 1.00 32.83 566 PRO B CA 1
ATOM 3829 C C . PRO A 1 510 ? 49.192 143.726 -57.274 1.00 37.96 566 PRO B C 1
ATOM 3830 O O . PRO A 1 510 ? 49.107 142.504 -57.331 1.00 37.43 566 PRO B O 1
ATOM 3834 N N . ARG A 1 511 ? 50.345 144.386 -57.308 1.00 40.98 567 ARG B N 1
ATOM 3835 C CA . ARG A 1 511 ? 51.623 143.712 -57.491 1.00 43.93 567 ARG B CA 1
ATOM 3836 C C . ARG A 1 511 ? 51.915 142.770 -56.327 1.00 43.85 567 ARG B C 1
ATOM 3837 O O . ARG A 1 511 ? 52.706 141.825 -56.445 1.00 45.12 567 ARG B O 1
ATOM 3845 N N . GLU A 1 512 ? 51.246 143.026 -55.208 1.00 42.33 568 GLU B N 1
ATOM 3846 C CA . GLU A 1 512 ? 51.372 142.217 -54.004 1.00 42.74 568 GLU B CA 1
ATOM 3847 C C . GLU A 1 512 ? 51.038 140.756 -54.270 1.00 42.43 568 GLU B C 1
ATOM 3848 O O . GLU A 1 512 ? 51.512 139.870 -53.555 1.00 40.08 568 GLU B O 1
ATOM 3854 N N . ILE A 1 513 ? 50.240 140.513 -55.314 1.00 41.90 569 ILE B N 1
ATOM 3855 C CA . ILE A 1 513 ? 49.884 139.160 -55.736 1.00 37.53 569 ILE B CA 1
ATOM 3856 C C . ILE A 1 513 ? 51.139 138.290 -55.852 1.00 36.39 569 ILE B C 1
ATOM 3857 O O . ILE A 1 513 ? 51.102 137.098 -55.534 1.00 38.68 569 ILE B O 1
ATOM 3862 N N . SER A 1 514 ? 52.251 138.909 -56.254 1.00 30.99 570 SER B N 1
ATOM 3863 C CA . SER A 1 514 ? 53.506 138.203 -56.508 1.00 35.72 570 SER B CA 1
ATOM 3864 C C . SER A 1 514 ? 53.982 137.413 -55.308 1.00 38.09 570 SER B C 1
ATOM 3865 O O . SER A 1 514 ? 54.732 136.439 -55.434 1.00 34.47 570 SER B O 1
ATOM 3868 N N . THR A 1 515 ? 53.568 137.843 -54.129 1.00 42.75 571 THR B N 1
ATOM 3869 C CA . THR A 1 515 ? 54.119 137.235 -52.937 1.00 43.80 571 THR B CA 1
ATOM 3870 C C . THR A 1 515 ? 53.302 136.026 -52.456 1.00 44.12 571 THR B C 1
ATOM 3871 O O . THR A 1 515 ? 53.586 135.464 -51.401 1.00 44.76 571 THR B O 1
ATOM 3875 N N . CYS A 1 516 ? 52.310 135.609 -53.250 1.00 43.35 572 CYS B N 1
ATOM 3876 C CA . CYS A 1 516 ? 51.641 134.340 -52.981 1.00 39.61 572 CYS B CA 1
ATOM 3877 C C . CYS A 1 516 ? 52.397 133.299 -53.783 1.00 33.82 572 CYS B C 1
ATOM 3878 O O . CYS A 1 516 ? 52.080 133.054 -54.940 1.00 27.16 572 CYS B O 1
ATOM 3881 N N . ARG A 1 517 ? 53.285 132.572 -53.125 1.00 34.89 573 ARG B N 1
ATOM 3882 C CA . ARG A 1 517 ? 54.289 131.813 -53.852 1.00 33.25 573 ARG B CA 1
ATOM 3883 C C . ARG A 1 517 ? 53.842 130.396 -54.111 1.00 33.01 573 ARG B C 1
ATOM 3884 O O . ARG A 1 517 ? 54.537 129.629 -54.770 1.00 34.71 573 ARG B O 1
ATOM 3892 N N . SER A 1 518 ? 52.692 130.035 -53.560 1.00 35.05 574 SER B N 1
ATOM 3893 C CA . SER A 1 518 ? 52.166 128.694 -53.768 1.00 27.76 574 SER B CA 1
ATOM 3894 C C . SER A 1 518 ? 51.079 128.598 -54.833 1.00 23.67 574 SER B C 1
ATOM 3895 O O . SER A 1 518 ? 50.548 127.515 -55.092 1.00 22.13 574 SER B O 1
ATOM 3898 N N . LEU A 1 519 ? 50.771 129.721 -55.473 1.00 17.91 575 LEU B N 1
ATOM 3899 C CA . LEU A 1 519 ? 49.556 129.807 -56.267 1.00 17.12 575 LEU B CA 1
ATOM 3900 C C . LEU A 1 519 ? 49.675 129.022 -57.579 1.00 22.58 575 LEU B C 1
ATOM 3901 O O . LEU A 1 519 ? 50.497 129.333 -58.433 1.00 17.51 575 LEU B O 1
ATOM 3906 N N . GLN A 1 520 ? 48.857 127.985 -57.717 1.00 19.87 576 GLN B N 1
ATOM 3907 C CA . GLN A 1 520 ? 48.855 127.185 -58.925 1.00 22.42 576 GLN B CA 1
ATOM 3908 C C . GLN A 1 520 ? 47.718 127.551 -59.883 1.00 26.86 576 GLN B C 1
ATOM 3909 O O . GLN A 1 520 ? 47.760 127.238 -61.075 1.00 26.80 576 GLN B O 1
ATOM 3915 N N . LEU A 1 521 ? 46.713 128.240 -59.358 1.00 23.93 577 LEU B N 1
ATOM 3916 C CA . LEU A 1 521 ? 45.529 128.535 -60.142 1.00 22.94 577 LEU B CA 1
ATOM 3917 C C . LEU A 1 521 ? 45.005 129.901 -59.787 1.00 14.52 577 LEU B C 1
ATOM 3918 O O . LEU A 1 521 ? 44.701 130.175 -58.628 1.00 23.31 577 LEU B O 1
ATOM 3923 N N . LEU A 1 522 ? 44.856 130.746 -60.795 1.00 16.86 578 LEU B N 1
ATOM 3924 C CA . LEU A 1 522 ? 44.291 132.062 -60.572 1.00 14.68 578 LEU B CA 1
ATOM 3925 C C . LEU A 1 522 ? 43.229 132.328 -61.626 1.00 17.41 578 LEU B C 1
ATOM 3926 O O . LEU A 1 522 ? 43.530 132.406 -62.812 1.00 14.47 578 LEU B O 1
ATOM 3931 N N . ASN A 1 523 ? 41.981 132.438 -61.190 1.00 16.44 579 ASN B N 1
ATOM 3932 C CA . ASN A 1 523 ? 40.916 132.815 -62.081 1.00 13.42 579 ASN B CA 1
ATOM 3933 C C . ASN A 1 523 ? 40.319 134.154 -61.693 1.00 23.44 579 ASN B C 1
ATOM 3934 O O . ASN A 1 523 ? 39.576 134.258 -60.728 1.00 13.26 579 ASN B O 1
ATOM 3939 N N . LEU A 1 524 ? 40.651 135.174 -62.466 1.00 13.96 580 LEU B N 1
ATOM 3940 C CA . LEU A 1 524 ? 40.066 136.506 -62.347 1.00 18.97 580 LEU B CA 1
ATOM 3941 C C . LEU A 1 524 ? 38.968 136.804 -63.375 1.00 13.84 580 LEU B C 1
ATOM 3942 O O . LEU A 1 524 ? 38.535 137.942 -63.508 1.00 14.05 580 LEU B O 1
ATOM 3947 N N . GLY A 1 525 ? 38.572 135.788 -64.134 1.00 13.45 581 GLY B N 1
ATOM 3948 C CA . GLY A 1 525 ? 37.639 135.951 -65.238 1.00 13.27 581 GLY B CA 1
ATOM 3949 C C . GLY A 1 525 ? 36.285 136.600 -64.969 1.00 16.51 581 GLY B C 1
ATOM 3950 O O . GLY A 1 525 ? 35.788 136.559 -63.850 1.00 13.60 581 GLY B O 1
ATOM 3951 N N . GLU A 1 526 ? 35.703 137.216 -66.005 1.00 17.56 582 GLU B N 1
ATOM 3952 C CA . GLU A 1 526 ? 34.410 137.889 -65.915 1.00 13.01 582 GLU B CA 1
ATOM 3953 C C . GLU A 1 526 ? 34.344 138.838 -64.717 1.00 15.46 582 GLU B C 1
ATOM 3954 O O . GLU A 1 526 ? 33.567 138.641 -63.783 1.00 12.93 582 GLU B O 1
ATOM 3960 N N . ASN A 1 527 ? 35.183 139.859 -64.749 1.00 13.75 583 ASN B N 1
ATOM 3961 C CA . ASN A 1 527 ? 35.115 140.943 -63.795 1.00 14.08 583 ASN B CA 1
ATOM 3962 C C . ASN A 1 527 ? 35.245 142.274 -64.534 1.00 18.52 583 ASN B C 1
ATOM 3963 O O . ASN A 1 527 ? 35.157 142.324 -65.758 1.00 22.47 583 ASN B O 1
ATOM 3968 N N . ASP A 1 528 ? 35.377 143.350 -63.772 1.00 21.20 584 ASP B N 1
ATOM 3969 C CA . ASP A 1 528 ? 35.697 144.686 -64.284 1.00 26.77 584 ASP B CA 1
ATOM 3970 C C . ASP A 1 528 ? 37.162 145.169 -64.167 1.00 24.42 584 ASP B C 1
ATOM 3971 O O . ASP A 1 528 ? 37.404 146.379 -64.147 1.00 26.65 584 ASP B O 1
ATOM 3976 N N . PHE A 1 529 ? 38.107 144.265 -63.925 1.00 20.63 585 PHE B N 1
ATOM 3977 C CA . PHE A 1 529 ? 39.514 144.661 -63.832 1.00 16.75 585 PHE B CA 1
ATOM 3978 C C . PHE A 1 529 ? 40.006 145.431 -65.056 1.00 30.34 585 PHE B C 1
ATOM 3979 O O . PHE A 1 529 ? 39.587 145.169 -66.191 1.00 17.00 585 PHE B O 1
ATOM 3987 N N . SER A 1 530 ? 40.917 146.366 -64.809 1.00 26.77 586 SER B N 1
ATOM 3988 C CA . SER A 1 530 ? 41.422 147.246 -65.849 1.00 24.18 586 SER B CA 1
ATOM 3989 C C . SER A 1 530 ? 42.898 147.541 -65.634 1.00 22.43 586 SER B C 1
ATOM 3990 O O . SER A 1 530 ? 43.545 146.940 -64.764 1.00 21.46 586 SER B O 1
ATOM 3993 N N . GLY A 1 531 ? 43.421 148.473 -66.434 1.00 22.78 587 GLY B N 1
ATOM 3994 C CA . GLY A 1 531 ? 44.830 148.810 -66.415 1.00 20.47 587 GLY B CA 1
ATOM 3995 C C . GLY A 1 531 ? 45.664 147.782 -67.154 1.00 27.58 587 GLY B C 1
ATOM 3996 O O . GLY A 1 531 ? 45.161 147.042 -68.001 1.00 25.25 587 GLY B O 1
ATOM 3997 N N . GLU A 1 532 ? 46.948 147.732 -66.829 1.00 27.29 588 GLU B N 1
ATOM 3998 C CA . GLU A 1 532 ? 47.848 146.782 -67.451 1.00 31.17 588 GLU B CA 1
ATOM 3999 C C . GLU A 1 532 ? 48.090 145.601 -66.550 1.00 33.93 588 GLU B C 1
ATOM 4000 O O . GLU A 1 532 ? 48.175 145.742 -65.334 1.00 45.99 588 GLU B O 1
ATOM 4006 N N . ILE A 1 533 ? 48.194 144.429 -67.157 1.00 31.54 589 ILE B N 1
ATOM 4007 C CA . ILE A 1 533 ? 48.540 143.225 -66.431 1.00 33.63 589 ILE B CA 1
ATOM 4008 C C . ILE A 1 533 ? 49.918 143.427 -65.831 1.00 36.07 589 ILE B C 1
ATOM 4009 O O . ILE A 1 533 ? 50.877 143.698 -66.552 1.00 39.60 589 ILE B O 1
ATOM 4014 N N . PRO A 1 534 ? 50.018 143.325 -64.502 1.00 37.94 590 PRO B N 1
ATOM 4015 C CA . PRO A 1 534 ? 51.293 143.602 -63.825 1.00 40.65 590 PRO B CA 1
ATOM 4016 C C . PRO A 1 534 ? 52.400 142.627 -64.235 1.00 37.50 590 PRO B C 1
ATOM 4017 O O . PRO A 1 534 ? 52.119 141.486 -64.605 1.00 34.34 590 PRO B O 1
ATOM 4021 N N . ASP A 1 535 ? 53.644 143.093 -64.184 1.00 39.74 591 ASP B N 1
ATOM 4022 C CA . ASP A 1 535 ? 54.792 142.257 -64.500 1.00 43.56 591 ASP B CA 1
ATOM 4023 C C . ASP A 1 535 ? 54.944 141.195 -63.419 1.00 40.33 591 ASP B C 1
ATOM 4024 O O . ASP A 1 535 ? 55.378 140.073 -63.680 1.00 32.02 591 ASP B O 1
ATOM 4029 N N . GLU A 1 536 ? 54.559 141.560 -62.200 1.00 48.44 592 GLU B N 1
ATOM 4030 C CA . GLU A 1 536 ? 54.712 140.688 -61.043 1.00 51.75 592 GLU B CA 1
ATOM 4031 C C . GLU A 1 536 ? 53.920 139.391 -61.191 1.00 49.89 592 GLU B C 1
ATOM 4032 O O . GLU A 1 536 ? 54.307 138.352 -60.654 1.00 53.26 592 GLU B O 1
ATOM 4038 N N . LEU A 1 537 ? 52.820 139.450 -61.932 1.00 43.42 593 LEU B N 1
ATOM 4039 C CA . LEU A 1 537 ? 52.022 138.262 -62.206 1.00 37.64 593 LEU B CA 1
ATOM 4040 C C . LEU A 1 537 ? 52.831 137.164 -62.914 1.00 42.64 593 LEU B C 1
ATOM 4041 O O . LEU A 1 537 ? 52.514 135.985 -62.794 1.00 45.42 593 LEU B O 1
ATOM 4046 N N . GLY A 1 538 ? 53.880 137.547 -63.641 1.00 45.16 594 GLY B N 1
ATOM 4047 C CA . GLY A 1 538 ? 54.752 136.577 -64.291 1.00 43.69 594 GLY B CA 1
ATOM 4048 C C . GLY A 1 538 ? 55.848 136.026 -63.385 1.00 45.80 594 GLY B C 1
ATOM 4049 O O . GLY A 1 538 ? 56.630 135.158 -63.778 1.00 44.81 594 GLY B O 1
ATOM 4050 N N . GLN A 1 539 ? 55.897 136.539 -62.163 1.00 43.48 595 GLN B N 1
ATOM 4051 C CA . GLN A 1 539 ? 56.922 136.179 -61.192 1.00 47.02 595 GLN B CA 1
ATOM 4052 C C . GLN A 1 539 ? 56.515 135.040 -60.253 1.00 49.90 595 GLN B C 1
ATOM 4053 O O . GLN A 1 539 ? 57.181 134.796 -59.246 1.00 47.62 595 GLN B O 1
ATOM 4059 N N . ILE A 1 540 ? 55.405 134.374 -60.566 1.00 46.81 596 ILE B N 1
ATOM 4060 C CA . ILE A 1 540 ? 54.875 133.312 -59.719 1.00 41.77 596 ILE B CA 1
ATOM 4061 C C . ILE A 1 540 ? 55.006 131.989 -60.453 1.00 42.23 596 ILE B C 1
ATOM 4062 O O . ILE A 1 540 ? 54.041 131.486 -61.031 1.00 42.02 596 ILE B O 1
ATOM 4067 N N . PRO A 1 541 ? 56.210 131.406 -60.410 1.00 45.11 597 PRO B N 1
ATOM 4068 C CA . PRO A 1 541 ? 56.561 130.219 -61.191 1.00 44.71 597 PRO B CA 1
ATOM 4069 C C . PRO A 1 541 ? 55.750 128.999 -60.769 1.00 37.44 597 PRO B C 1
ATOM 4070 O O . PRO A 1 541 ? 55.740 1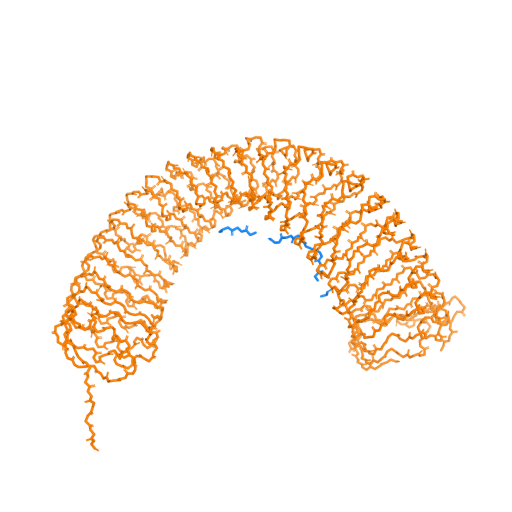27.997 -61.484 1.00 35.74 597 PRO B O 1
ATOM 4074 N N . SER A 1 542 ? 55.094 129.074 -59.614 1.00 33.72 598 SER B N 1
ATOM 4075 C CA . SER A 1 542 ? 54.198 128.005 -59.191 1.00 27.14 598 SER B CA 1
ATOM 4076 C C . SER A 1 542 ? 52.957 127.913 -60.078 1.00 26.34 598 SER B C 1
ATOM 4077 O O . SER A 1 542 ? 52.327 126.857 -60.129 1.00 26.05 598 SER B O 1
ATOM 4080 N N . LEU A 1 543 ? 52.605 129.000 -60.774 1.00 25.58 599 LEU B N 1
ATOM 4081 C CA . LEU A 1 543 ? 51.437 128.959 -61.662 1.00 25.09 599 LEU B CA 1
ATOM 4082 C C . LEU A 1 543 ? 51.623 127.847 -62.677 1.00 22.30 599 LEU B C 1
ATOM 4083 O O . LEU A 1 543 ? 52.543 127.861 -63.473 1.00 32.84 599 LEU B O 1
ATOM 4088 N N . ALA A 1 544 ? 50.718 126.888 -62.627 1.00 17.30 600 ALA B N 1
ATOM 4089 C CA . ALA A 1 544 ? 50.896 125.605 -63.289 1.00 20.32 600 ALA B CA 1
ATOM 4090 C C . ALA A 1 544 ? 49.616 125.213 -63.980 1.00 20.21 600 ALA B C 1
ATOM 4091 O O . ALA A 1 544 ? 49.589 124.972 -65.185 1.00 27.66 600 ALA B O 1
ATOM 4093 N N . ILE A 1 545 ? 48.556 125.125 -63.184 1.00 17.87 601 ILE B N 1
ATOM 4094 C CA . ILE A 1 545 ? 47.271 124.629 -63.648 1.00 19.58 601 ILE B CA 1
ATOM 4095 C C . ILE A 1 545 ? 46.592 125.602 -64.621 1.00 25.24 601 ILE B C 1
ATOM 4096 O O . ILE A 1 545 ? 46.435 125.276 -65.803 1.00 27.50 601 ILE B O 1
ATOM 4101 N N . SER A 1 546 ? 46.182 126.776 -64.138 1.00 21.49 602 SER B N 1
ATOM 4102 C CA . SER A 1 546 ? 45.562 127.770 -65.018 1.00 20.19 602 SER B CA 1
ATOM 4103 C C . SER A 1 546 ? 45.674 129.241 -64.577 1.00 21.91 602 SER B C 1
ATOM 4104 O O . SER A 1 546 ? 45.683 129.569 -63.382 1.00 14.94 602 SER B O 1
ATOM 4107 N N . LEU A 1 547 ? 45.756 130.121 -65.574 1.00 24.48 603 LEU B N 1
ATOM 4108 C CA . LEU A 1 547 ? 45.665 131.559 -65.361 1.00 22.12 603 LEU B CA 1
ATOM 4109 C C . LEU A 1 547 ? 44.570 132.072 -66.291 1.00 15.14 603 LEU B C 1
ATOM 4110 O O . LEU A 1 547 ? 44.721 132.059 -67.514 1.00 15.35 603 LEU B O 1
ATOM 4115 N N . ASN A 1 548 ? 43.460 132.506 -65.694 1.00 15.05 604 ASN B N 1
ATOM 4116 C CA . ASN A 1 548 ? 42.320 133.019 -66.445 1.00 14.44 604 ASN B CA 1
ATOM 4117 C C . ASN A 1 548 ? 42.131 134.506 -66.143 1.00 16.46 604 ASN B C 1
ATOM 4118 O O . ASN A 1 548 ? 41.754 134.878 -65.036 1.00 14.44 604 ASN B O 1
ATOM 4123 N N . LEU A 1 549 ? 42.483 135.345 -67.119 1.00 21.39 605 LEU B N 1
ATOM 4124 C CA . LEU A 1 549 ? 42.250 136.790 -67.073 1.00 15.31 605 LEU B CA 1
ATOM 4125 C C . LEU A 1 549 ? 41.083 137.288 -67.934 1.00 15.07 605 LEU B C 1
ATOM 4126 O O . LEU A 1 549 ? 40.867 138.487 -68.053 1.00 15.33 605 LEU B O 1
ATOM 4131 N N . SER A 1 550 ? 40.358 136.370 -68.557 1.00 14.63 606 SER B N 1
ATOM 4132 C CA . SER A 1 550 ? 39.400 136.727 -69.609 1.00 25.64 606 SER B CA 1
ATOM 4133 C C . SER A 1 550 ? 38.197 137.555 -69.152 1.00 25.21 606 SER B C 1
ATOM 4134 O O . SER A 1 550 ? 37.899 137.634 -67.966 1.00 14.08 606 SER B O 1
ATOM 4137 N N . CYS A 1 551 ? 37.532 138.184 -70.121 1.00 26.36 607 CYS B N 1
ATOM 4138 C CA . CYS A 1 551 ? 36.318 138.973 -69.896 1.00 14.25 607 CYS B CA 1
ATOM 4139 C C . CYS A 1 551 ? 36.488 140.081 -68.861 1.00 21.36 607 CYS B C 1
ATOM 4140 O O . CYS A 1 551 ? 35.648 140.307 -67.977 1.00 14.25 607 CYS B O 1
ATOM 4143 N N . ASN A 1 552 ? 37.590 140.790 -69.005 1.00 15.04 608 ASN B N 1
ATOM 4144 C CA . ASN A 1 552 ? 37.826 141.988 -68.234 1.00 21.05 608 ASN B CA 1
ATOM 4145 C C . ASN A 1 552 ? 38.090 143.138 -69.174 1.00 25.64 608 ASN B C 1
ATOM 4146 O O . ASN A 1 552 ? 37.858 143.032 -70.377 1.00 30.63 608 ASN B O 1
ATOM 4151 N N . ARG A 1 553 ? 38.504 144.260 -68.610 1.00 26.54 609 ARG B N 1
ATOM 4152 C CA . ARG A 1 553 ? 38.966 145.418 -69.384 1.00 25.20 609 ARG B CA 1
ATOM 4153 C C . ARG A 1 553 ? 40.480 145.625 -69.544 1.00 24.36 609 ARG B C 1
ATOM 4154 O O . ARG A 1 553 ? 40.919 146.755 -69.719 1.00 27.39 609 ARG B O 1
ATOM 4162 N N . PHE A 1 554 ? 41.278 144.589 -69.322 1.00 17.54 610 PHE B N 1
ATOM 4163 C CA . PHE A 1 554 ? 42.733 144.737 -69.418 1.00 18.15 610 PHE B CA 1
ATOM 4164 C C . PHE A 1 554 ? 43.222 145.363 -70.738 1.00 27.23 610 PHE B C 1
ATOM 4165 O O . PHE A 1 554 ? 42.676 145.093 -71.829 1.00 23.47 610 PHE B O 1
ATOM 4173 N N . VAL A 1 555 ? 44.247 146.205 -70.623 1.00 19.39 611 VAL B N 1
ATOM 4174 C CA . VAL A 1 555 ? 44.874 146.832 -71.784 1.00 19.99 611 VAL B CA 1
ATOM 4175 C C . VAL A 1 555 ? 46.389 146.695 -71.765 1.00 22.26 611 VAL B C 1
ATOM 4176 O O . VAL A 1 555 ? 46.968 146.134 -70.833 1.00 22.98 611 VAL B O 1
ATOM 4180 N N . GLY A 1 556 ? 47.026 147.234 -72.802 1.00 25.94 612 GLY B N 1
ATOM 4181 C CA . GLY A 1 556 ? 48.458 147.099 -72.981 1.00 25.79 612 GLY B CA 1
ATOM 4182 C C . GLY A 1 556 ? 48.823 145.754 -73.586 1.00 24.76 612 GLY B C 1
ATOM 4183 O O . GLY A 1 556 ? 48.015 145.121 -74.258 1.00 27.42 612 GLY B O 1
ATOM 4184 N N . GLU A 1 557 ? 50.042 145.309 -73.310 1.00 24.86 613 GLU B N 1
ATOM 4185 C CA . GLU A 1 557 ? 50.619 144.123 -73.927 1.00 24.32 613 GLU B CA 1
ATOM 4186 C C . GLU A 1 557 ? 50.842 143.030 -72.895 1.00 26.86 613 GLU B C 1
ATOM 4187 O O . GLU A 1 557 ? 50.911 143.294 -71.695 1.00 34.42 613 GLU B O 1
ATOM 4193 N N . ILE A 1 558 ? 50.944 141.794 -73.358 1.00 23.90 614 ILE B N 1
ATOM 4194 C CA . ILE A 1 558 ? 51.295 140.705 -72.464 1.00 26.11 614 ILE B CA 1
ATOM 4195 C C . ILE A 1 558 ? 52.704 140.947 -71.927 1.00 27.25 614 ILE B C 1
ATOM 4196 O O . ILE A 1 558 ? 53.671 140.913 -72.672 1.00 24.26 614 ILE B O 1
ATOM 4201 N N . PRO A 1 559 ? 52.817 141.190 -70.613 1.00 31.64 615 PRO B N 1
ATOM 4202 C CA . PRO A 1 559 ? 54.078 141.542 -69.950 1.00 26.45 615 PRO B CA 1
ATOM 4203 C C . PRO A 1 559 ? 55.185 140.540 -70.259 1.00 25.35 615 PRO B C 1
ATOM 4204 O O . PRO A 1 559 ? 54.925 139.336 -70.280 1.00 23.16 615 PRO B O 1
ATOM 4208 N N . SER A 1 560 ? 56.392 141.035 -70.516 1.00 27.63 616 SER B N 1
ATOM 4209 C CA . SER A 1 560 ? 57.485 140.182 -70.970 1.00 26.36 616 SER B CA 1
ATOM 4210 C C . SER A 1 560 ? 57.811 139.094 -69.958 1.00 32.49 616 SER B C 1
ATOM 4211 O O . SER A 1 560 ? 58.175 137.972 -70.339 1.00 38.09 616 SER B O 1
ATOM 4214 N N . ARG A 1 561 ? 57.626 139.411 -68.674 1.00 34.02 617 ARG B N 1
ATOM 4215 C CA . ARG A 1 561 ? 57.821 138.440 -67.600 1.00 40.94 617 ARG B CA 1
ATOM 4216 C C . ARG A 1 561 ? 57.022 137.156 -67.825 1.00 41.93 617 ARG B C 1
ATOM 4217 O O . ARG A 1 561 ? 57.363 136.112 -67.275 1.00 43.04 617 ARG B O 1
ATOM 4225 N N . PHE A 1 562 ? 55.967 137.229 -68.635 1.00 41.70 618 PHE B N 1
ATOM 4226 C CA . PHE A 1 562 ? 55.149 136.053 -68.929 1.00 39.06 618 PHE B CA 1
ATOM 4227 C C . PHE A 1 562 ? 55.942 134.891 -69.526 1.00 39.94 618 PHE B C 1
ATOM 4228 O O . PHE A 1 562 ? 55.487 133.744 -69.483 1.00 39.82 618 PHE B O 1
ATOM 4236 N N . SER A 1 563 ? 57.126 135.173 -70.067 1.00 37.54 619 SER B N 1
ATOM 4237 C CA . SER A 1 563 ? 57.977 134.079 -70.544 1.00 38.52 619 SER B CA 1
ATOM 4238 C C . SER A 1 563 ? 58.496 133.151 -69.420 1.00 44.91 619 SER B C 1
ATOM 4239 O O . SER A 1 563 ? 58.893 132.016 -69.693 1.00 45.01 619 SER B O 1
ATOM 4242 N N . ASP A 1 564 ? 58.462 133.626 -68.170 1.00 42.40 620 ASP B N 1
ATOM 4243 C CA . ASP A 1 564 ? 58.916 132.856 -66.999 1.00 45.19 620 ASP B CA 1
ATOM 4244 C C . ASP A 1 564 ? 57.824 131.936 -66.442 1.00 40.95 620 ASP B C 1
ATOM 4245 O O . ASP A 1 564 ? 57.993 131.280 -65.419 1.00 34.29 620 ASP B O 1
ATOM 4250 N N . LEU A 1 565 ? 56.716 131.882 -67.162 1.00 40.90 621 LEU B N 1
ATOM 4251 C CA . LEU A 1 565 ? 55.542 131.092 -66.807 1.00 39.81 621 LEU B CA 1
ATOM 4252 C C . LEU A 1 565 ? 55.700 129.638 -67.230 1.00 34.50 621 LEU B C 1
ATOM 4253 O O . LEU A 1 565 ? 54.741 128.983 -67.624 1.00 35.28 621 LEU B O 1
ATOM 4258 N N . LYS A 1 566 ? 56.957 129.206 -67.260 1.00 30.07 622 LYS B N 1
ATOM 4259 C CA . LYS A 1 566 ? 57.391 127.907 -67.762 1.00 32.83 622 LYS B CA 1
ATOM 4260 C C . LYS A 1 566 ? 56.552 126.696 -67.324 1.00 33.36 622 LYS B C 1
ATOM 4261 O O . LYS A 1 566 ? 56.584 125.665 -67.991 1.00 37.61 622 LYS B O 1
ATOM 4267 N N . ASN A 1 567 ? 55.843 126.775 -66.200 1.00 32.91 623 ASN B N 1
ATOM 4268 C CA . ASN A 1 567 ? 54.924 125.684 -65.843 1.00 34.29 623 ASN B CA 1
ATOM 4269 C C . ASN A 1 567 ? 53.416 125.827 -66.169 1.00 30.14 623 ASN B C 1
ATOM 4270 O O . ASN A 1 567 ? 52.645 124.894 -65.945 1.00 31.52 623 ASN B O 1
ATOM 4275 N N . LEU A 1 568 ? 53.005 126.966 -66.719 1.00 26.36 624 LEU B N 1
ATOM 4276 C CA . LEU A 1 568 ? 51.596 127.210 -67.013 1.00 22.32 624 LEU B CA 1
ATOM 4277 C C . LEU A 1 568 ? 51.089 126.313 -68.143 1.00 25.00 624 LEU B C 1
ATOM 4278 O O . LEU A 1 568 ? 51.645 126.314 -69.228 1.00 29.13 624 LEU B O 1
ATOM 4283 N N . GLY A 1 569 ? 50.040 125.541 -67.882 1.00 26.17 625 GLY B N 1
ATOM 4284 C CA . GLY A 1 569 ? 49.454 124.688 -68.902 1.00 26.35 625 GLY B CA 1
ATOM 4285 C C . GLY A 1 569 ? 48.259 125.281 -69.638 1.00 25.66 625 GLY B C 1
ATOM 4286 O O . GLY A 1 569 ? 47.947 124.892 -70.771 1.00 29.57 625 GLY B O 1
ATOM 4287 N N . VAL A 1 570 ? 47.588 126.234 -69.001 1.00 20.54 626 VAL B N 1
ATOM 4288 C CA . VAL A 1 570 ? 46.387 126.834 -69.573 1.00 23.99 626 VAL B CA 1
ATOM 4289 C C . VAL A 1 570 ? 46.380 128.341 -69.327 1.00 24.30 626 VAL B C 1
ATOM 4290 O O . VAL A 1 570 ? 46.527 128.795 -68.182 1.00 23.08 626 VAL B O 1
ATOM 4294 N N . LEU A 1 571 ? 46.211 129.112 -70.397 1.00 19.83 627 LEU B N 1
ATOM 4295 C CA . LEU A 1 571 ? 46.191 130.564 -70.283 1.00 16.22 627 LEU B CA 1
ATOM 4296 C C . LEU A 1 571 ? 45.046 131.163 -71.100 1.00 20.05 627 LEU B C 1
ATOM 4297 O O . LEU A 1 571 ? 44.949 130.928 -72.312 1.00 22.09 627 LEU B O 1
ATOM 4302 N N . ASP A 1 572 ? 44.178 131.927 -70.435 1.00 15.51 628 ASP B N 1
ATOM 4303 C CA . ASP A 1 572 ? 43.057 132.588 -71.104 1.00 15.26 628 ASP B CA 1
ATOM 4304 C C . ASP A 1 572 ? 43.036 134.083 -70.789 1.00 17.92 628 ASP B C 1
ATOM 4305 O O . ASP A 1 572 ? 42.691 134.497 -69.683 1.00 16.49 628 ASP B O 1
ATOM 4310 N N . VAL A 1 573 ? 43.407 134.874 -71.788 1.00 15.98 629 VAL B N 1
ATOM 4311 C CA . VAL A 1 573 ? 43.331 136.328 -71.759 1.00 16.26 629 VAL B CA 1
ATOM 4312 C C . VAL A 1 573 ? 42.191 136.882 -72.593 1.00 16.07 629 VAL B C 1
ATOM 4313 O O . VAL A 1 573 ? 42.077 138.092 -72.765 1.00 16.35 629 VAL B O 1
ATOM 4317 N N . SER A 1 574 ? 41.366 135.998 -73.132 1.00 15.66 630 SER B N 1
ATOM 4318 C CA . SER A 1 574 ? 40.407 136.377 -74.168 1.00 15.60 630 SER B CA 1
ATOM 4319 C C . SER A 1 574 ? 39.414 137.443 -73.709 1.00 15.41 630 SER B C 1
ATOM 4320 O O . SER A 1 574 ? 39.217 137.635 -72.522 1.00 15.16 630 SER B O 1
ATOM 4323 N N . HIS A 1 575 ? 38.810 138.143 -74.667 1.00 16.12 631 HIS B N 1
ATOM 4324 C CA . HIS A 1 575 ? 37.817 139.176 -74.373 1.00 15.49 631 HIS B CA 1
ATOM 4325 C C . HIS A 1 575 ? 38.368 140.277 -73.499 1.00 15.77 631 HIS B C 1
ATOM 4326 O O . HIS A 1 575 ? 37.772 140.629 -72.479 1.00 20.55 631 HIS B O 1
ATOM 4333 N N . ASN A 1 576 ? 39.513 140.806 -73.901 1.00 21.27 632 ASN B N 1
ATOM 4334 C CA . ASN A 1 576 ? 40.070 141.998 -73.289 1.00 20.94 632 ASN B CA 1
ATOM 4335 C C . ASN A 1 576 ? 40.440 143.007 -74.370 1.00 27.01 632 ASN B C 1
ATOM 4336 O O . ASN A 1 576 ? 40.083 142.828 -75.535 1.00 28.06 632 ASN B O 1
ATOM 4341 N N . GLN A 1 577 ? 41.092 144.093 -73.964 1.00 28.41 633 GLN B N 1
ATOM 4342 C CA . GLN A 1 577 ? 41.622 145.107 -74.885 1.00 23.69 633 GLN B CA 1
ATOM 4343 C C . GLN A 1 577 ? 43.116 145.010 -75.196 1.00 28.11 633 GLN B C 1
ATOM 4344 O O . GLN A 1 577 ? 43.721 145.984 -75.629 1.00 37.06 633 GLN B O 1
ATOM 4350 N N . LEU A 1 578 ? 43.726 143.886 -74.849 1.00 18.96 634 LEU B N 1
ATOM 4351 C CA . LEU A 1 578 ? 45.156 143.672 -75.067 1.00 19.54 634 LEU B CA 1
ATOM 4352 C C . LEU A 1 578 ? 45.645 143.900 -76.515 1.00 23.18 634 LEU B C 1
ATOM 4353 O O . LEU A 1 578 ? 44.971 143.545 -77.474 1.00 21.09 634 LEU B O 1
ATOM 4358 N N . THR A 1 579 ? 46.829 144.495 -76.651 1.00 30.18 635 THR B N 1
ATOM 4359 C CA . THR A 1 579 ? 47.428 144.826 -77.951 1.00 21.48 635 THR B CA 1
ATOM 4360 C C . THR A 1 579 ? 48.834 144.242 -78.076 1.00 22.04 635 THR B C 1
ATOM 4361 O O . THR A 1 579 ? 49.262 143.458 -77.240 1.00 21.88 635 THR B O 1
ATOM 4365 N N . GLY A 1 580 ? 49.549 144.611 -79.136 1.00 25.93 636 GLY B N 1
ATOM 4366 C CA . GLY A 1 580 ? 50.884 144.089 -79.362 1.00 23.39 636 GLY B CA 1
ATOM 4367 C C . GLY A 1 580 ? 50.847 142.660 -79.861 1.00 23.13 636 GLY B C 1
ATOM 4368 O O . GLY A 1 580 ? 49.809 142.189 -80.311 1.00 22.57 636 GLY B O 1
ATOM 4369 N N . ASN A 1 581 ? 51.972 141.959 -79.772 1.00 27.25 637 ASN B N 1
ATOM 4370 C CA . ASN A 1 581 ? 52.047 140.607 -80.316 1.00 25.73 637 ASN B CA 1
ATOM 4371 C C . ASN A 1 581 ? 52.247 139.515 -79.285 1.00 24.55 637 ASN B C 1
ATOM 4372 O O . ASN A 1 581 ? 52.242 139.762 -78.082 1.00 26.97 637 ASN B O 1
ATOM 4377 N N . LEU A 1 582 ? 52.377 138.293 -79.778 1.00 23.09 638 LEU B N 1
ATOM 4378 C CA . LEU A 1 582 ? 52.414 137.119 -78.918 1.00 27.46 638 LEU B CA 1
ATOM 4379 C C . LEU A 1 582 ? 53.788 136.517 -78.649 1.00 23.37 638 LEU B C 1
ATOM 4380 O O . LEU A 1 582 ? 53.879 135.456 -78.047 1.00 53.91 638 LEU B O 1
ATOM 4385 N N . ASN A 1 583 ? 54.843 137.163 -79.133 1.00 24.29 639 ASN B N 1
ATOM 4386 C CA . ASN A 1 583 ? 56.192 136.572 -79.119 1.00 31.83 639 ASN B CA 1
ATOM 4387 C C . ASN A 1 583 ? 56.670 136.099 -77.755 1.00 33.70 639 ASN B C 1
ATOM 4388 O O . ASN A 1 583 ? 57.358 135.080 -77.642 1.00 30.18 639 ASN B O 1
ATOM 4393 N N . VAL A 1 584 ? 56.279 136.843 -76.726 1.00 36.15 640 VAL B N 1
ATOM 4394 C CA . VAL A 1 584 ? 56.577 136.507 -75.349 1.00 35.93 640 VAL B CA 1
ATOM 4395 C C . VAL A 1 584 ? 56.060 135.109 -74.977 1.00 37.55 640 VAL B C 1
ATOM 4396 O O . VAL A 1 584 ? 56.598 134.461 -74.079 1.00 41.57 640 VAL B O 1
ATOM 4400 N N . LEU A 1 585 ? 55.038 134.632 -75.680 1.00 35.55 641 LEU B N 1
ATOM 4401 C CA . LEU A 1 585 ? 54.463 133.319 -75.388 1.00 37.09 641 LEU B CA 1
ATOM 4402 C C . LEU A 1 585 ? 55.061 132.153 -76.184 1.00 42.10 641 LEU B C 1
ATOM 4403 O O . LEU A 1 585 ? 54.783 130.991 -75.878 1.00 43.24 641 LEU B O 1
ATOM 4408 N N . THR A 1 586 ? 55.883 132.450 -77.189 1.00 48.28 642 THR B N 1
ATOM 4409 C CA . THR A 1 586 ? 56.289 131.427 -78.167 1.00 49.09 642 THR B CA 1
ATOM 4410 C C . THR A 1 586 ? 57.152 130.323 -77.580 1.00 43.76 642 THR B C 1
ATOM 4411 O O . THR A 1 586 ? 57.211 129.216 -78.122 1.00 31.58 642 THR B O 1
ATOM 4415 N N . ASP A 1 587 ? 57.825 130.624 -76.476 1.00 49.37 643 ASP B N 1
ATOM 4416 C CA . ASP A 1 587 ? 58.731 129.651 -75.885 1.00 55.97 643 ASP B CA 1
ATOM 4417 C C . ASP A 1 587 ? 58.163 128.806 -74.746 1.00 55.57 643 ASP B C 1
ATOM 4418 O O . ASP A 1 587 ? 58.897 128.020 -74.144 1.00 57.35 643 ASP B O 1
ATOM 4423 N N . LEU A 1 588 ? 56.869 128.924 -74.463 1.00 51.06 644 LEU B N 1
ATOM 4424 C CA . LEU A 1 588 ? 56.343 128.209 -73.308 1.00 47.16 644 LEU B CA 1
ATOM 4425 C C . LEU A 1 588 ? 55.960 126.812 -73.771 1.00 47.07 644 LEU B C 1
ATOM 4426 O O . LEU A 1 588 ? 54.927 126.597 -74.414 1.00 44.88 644 LEU B O 1
ATOM 4431 N N . GLN A 1 589 ? 56.793 125.857 -73.376 1.00 49.36 645 GLN B N 1
ATOM 4432 C CA . GLN A 1 589 ? 56.786 124.525 -73.963 1.00 53.77 645 GLN B CA 1
ATOM 4433 C C . GLN A 1 589 ? 55.689 123.656 -73.356 1.00 50.79 645 GLN B C 1
ATOM 4434 O O . GLN A 1 589 ? 55.262 122.668 -73.956 1.00 51.73 645 GLN B O 1
ATOM 4440 N N . ASN A 1 590 ? 55.239 124.040 -72.165 1.00 46.05 646 ASN B N 1
ATOM 4441 C CA . ASN A 1 590 ? 54.200 123.308 -71.450 1.00 43.67 646 ASN B CA 1
ATOM 4442 C C . ASN A 1 590 ? 52.788 123.854 -71.643 1.00 35.88 646 ASN B C 1
ATOM 4443 O O . ASN A 1 590 ? 51.842 123.358 -71.034 1.00 35.77 646 ASN B O 1
ATOM 4448 N N . LEU A 1 591 ? 52.635 124.868 -72.485 1.00 27.53 647 LEU B N 1
ATOM 4449 C CA . LEU A 1 591 ? 51.337 125.494 -72.635 1.00 21.89 647 LEU B CA 1
ATOM 4450 C C . LEU A 1 591 ? 50.476 124.625 -73.543 1.00 24.93 647 LEU B C 1
ATOM 4451 O O . LEU A 1 591 ? 50.773 124.445 -74.713 1.00 28.27 647 LEU B O 1
ATOM 4456 N N . VAL A 1 592 ? 49.420 124.062 -72.977 1.00 30.75 648 VAL B N 1
ATOM 4457 C CA . VAL A 1 592 ? 48.485 123.206 -73.706 1.00 31.93 648 VAL B CA 1
ATOM 4458 C C . VAL A 1 592 ? 47.387 124.010 -74.387 1.00 32.42 648 VAL B C 1
ATOM 4459 O O . VAL A 1 592 ? 46.971 123.728 -75.513 1.00 31.53 648 VAL B O 1
ATOM 4463 N N . SER A 1 593 ? 46.903 125.010 -73.662 1.00 32.38 649 SER B N 1
ATOM 4464 C CA . SER A 1 593 ? 45.692 125.713 -74.038 1.00 27.05 649 SER B CA 1
ATOM 4465 C C . SER A 1 593 ? 45.913 127.221 -73.983 1.00 16.48 649 SER B C 1
ATOM 4466 O O . SER A 1 593 ? 46.380 127.769 -72.975 1.00 27.17 649 SER B O 1
ATOM 4469 N N . LEU A 1 594 ? 45.605 127.884 -75.089 1.00 18.88 650 LEU B N 1
ATOM 4470 C CA . LEU A 1 594 ? 45.794 129.321 -75.201 1.00 16.96 650 LEU B CA 1
ATOM 4471 C C . LEU A 1 594 ? 44.542 129.897 -75.797 1.00 16.59 650 LEU B C 1
ATOM 4472 O O . LEU A 1 594 ? 44.166 129.519 -76.894 1.00 27.82 650 LEU B O 1
ATOM 4477 N N . ASN A 1 595 ? 43.866 130.770 -75.059 1.00 16.20 651 ASN B N 1
ATOM 4478 C CA . ASN A 1 595 ? 42.759 131.509 -75.643 1.00 18.78 651 ASN B CA 1
ATOM 4479 C C . ASN A 1 595 ? 43.126 132.998 -75.670 1.00 24.48 651 ASN B C 1
ATOM 4480 O O . ASN A 1 595 ? 43.180 133.660 -74.620 1.00 22.06 651 ASN B O 1
ATOM 4485 N N . ILE A 1 596 ? 43.463 133.484 -76.868 1.00 16.91 652 ILE B N 1
ATOM 4486 C CA . ILE A 1 596 ? 43.776 134.902 -77.114 1.00 21.90 652 ILE B CA 1
ATOM 4487 C C . ILE A 1 596 ? 42.673 135.706 -77.828 1.00 22.61 652 ILE B C 1
ATOM 4488 O O . ILE A 1 596 ? 42.868 136.867 -78.173 1.00 17.62 652 ILE B O 1
ATOM 4493 N N . SER A 1 597 ? 41.545 135.069 -78.091 1.00 16.75 653 SER B N 1
ATOM 4494 C CA . SER A 1 597 ? 40.523 135.656 -78.944 1.00 19.51 653 SER B CA 1
ATOM 4495 C C . SER A 1 597 ? 39.851 136.902 -78.371 1.00 20.11 653 SER B C 1
ATOM 4496 O O . SER A 1 597 ? 39.919 137.164 -77.173 1.00 20.13 653 SER B O 1
ATOM 4499 N N . TYR A 1 598 ? 39.213 137.669 -79.250 1.00 16.78 654 TYR B N 1
ATOM 4500 C CA . TYR A 1 598 ? 38.548 138.929 -78.900 1.00 16.75 654 TYR B CA 1
ATOM 4501 C C . TYR A 1 598 ? 39.459 139.876 -78.145 1.00 17.05 654 TYR B C 1
ATOM 4502 O O . TYR A 1 598 ? 39.133 140.357 -77.058 1.00 20.84 654 TYR B O 1
ATOM 4511 N N . ASN A 1 599 ? 40.622 140.113 -78.734 1.00 17.64 655 ASN B N 1
ATOM 4512 C CA . ASN A 1 599 ? 41.534 141.134 -78.270 1.00 18.58 655 ASN B CA 1
ATOM 4513 C C . ASN A 1 599 ? 41.932 142.009 -79.454 1.00 20.03 655 ASN B C 1
ATOM 4514 O O . ASN A 1 599 ? 41.378 141.893 -80.546 1.00 21.76 655 ASN B O 1
ATOM 4519 N N . ASP A 1 600 ? 42.843 142.932 -79.191 1.00 23.67 656 ASP B N 1
ATOM 4520 C CA . ASP A 1 600 ? 43.485 143.784 -80.192 1.00 32.24 656 ASP B CA 1
ATOM 4521 C C . ASP A 1 600 ? 44.876 143.322 -80.639 1.00 20.57 656 ASP B C 1
ATOM 4522 O O . ASP A 1 600 ? 45.675 144.149 -81.023 1.00 23.61 656 ASP B O 1
ATOM 4527 N N . PHE A 1 601 ? 45.225 142.061 -80.410 1.00 37.14 657 PHE B N 1
ATOM 4528 C CA . PHE A 1 601 ? 46.526 141.540 -80.838 1.00 20.92 657 PHE B CA 1
ATOM 4529 C C . PHE A 1 601 ? 46.776 141.647 -82.369 1.00 21.51 657 PHE B C 1
ATOM 4530 O O . PHE A 1 601 ? 45.856 141.642 -83.184 1.00 21.35 657 PHE B O 1
ATOM 4538 N N . SER A 1 602 ? 48.045 141.754 -82.740 1.00 22.26 658 SER B N 1
ATOM 4539 C CA . SER A 1 602 ? 48.437 141.871 -84.129 1.00 22.92 658 SER B CA 1
ATOM 4540 C C . SER A 1 602 ? 49.871 141.397 -84.323 1.00 23.63 658 SER B C 1
ATOM 4541 O O . SER A 1 602 ? 50.666 141.390 -83.387 1.00 23.75 658 SER B O 1
ATOM 4544 N N . GLY A 1 603 ? 50.210 141.033 -85.555 1.00 24.17 659 GLY B N 1
ATOM 4545 C CA . GLY A 1 603 ? 51.509 140.463 -85.839 1.00 24.89 659 GLY B CA 1
ATOM 4546 C C . GLY A 1 603 ? 51.463 138.997 -86.183 1.00 24.76 659 GLY B C 1
ATOM 4547 O O . GLY A 1 603 ? 50.398 138.372 -86.270 1.00 24.10 659 GLY B O 1
ATOM 4548 N N . ASP A 1 604 ? 52.642 138.446 -86.409 1.00 25.45 660 ASP B N 1
ATOM 4549 C CA . ASP A 1 604 ? 52.750 137.084 -86.893 1.00 25.53 660 ASP B CA 1
ATOM 4550 C C . ASP A 1 604 ? 53.124 136.059 -85.829 1.00 26.04 660 ASP B C 1
ATOM 4551 O O . ASP A 1 604 ? 53.855 136.344 -84.884 1.00 36.26 660 ASP B O 1
ATOM 4556 N N . LEU A 1 605 ? 52.592 134.860 -86.015 1.00 28.11 661 LEU B N 1
ATOM 4557 C CA . LEU A 1 605 ? 52.879 133.728 -85.163 1.00 32.30 661 LEU B CA 1
ATOM 4558 C C . LEU A 1 605 ? 53.535 132.665 -86.023 1.00 37.56 661 LEU B C 1
ATOM 4559 O O . LEU A 1 605 ? 53.138 132.467 -87.170 1.00 38.05 661 LEU B O 1
ATOM 4564 N N . PRO A 1 606 ? 54.519 131.949 -85.461 1.00 41.19 662 PRO B N 1
ATOM 4565 C CA . PRO A 1 606 ? 55.260 130.926 -86.212 1.00 43.49 662 PRO B CA 1
ATOM 4566 C C . PRO A 1 606 ? 54.371 129.751 -86.631 1.00 40.68 662 PRO B C 1
ATOM 4567 O O . PRO A 1 606 ? 53.277 129.587 -86.092 1.00 29.89 662 PRO B O 1
ATOM 4571 N N . ASN A 1 607 ? 54.856 128.935 -87.564 1.00 44.73 663 ASN B N 1
ATOM 4572 C CA . ASN A 1 607 ? 54.075 127.835 -88.138 1.00 43.60 663 ASN B CA 1
ATOM 4573 C C . ASN A 1 607 ? 54.141 126.537 -87.313 1.00 45.55 663 ASN B C 1
ATOM 4574 O O . ASN A 1 607 ? 53.785 125.468 -87.801 1.00 51.13 663 ASN B O 1
ATOM 4579 N N . THR A 1 608 ? 54.662 126.630 -86.092 1.00 44.15 664 THR B N 1
ATOM 4580 C CA . THR A 1 608 ? 54.675 125.507 -85.152 1.00 40.81 664 THR B CA 1
ATOM 4581 C C . THR A 1 608 ? 53.292 124.850 -85.022 1.00 42.19 664 THR B C 1
ATOM 4582 O O . THR A 1 608 ? 52.263 125.528 -85.122 1.00 40.65 664 THR B O 1
ATOM 4586 N N . PRO A 1 609 ? 53.259 123.517 -84.824 1.00 47.24 665 PRO B N 1
ATOM 4587 C CA . PRO A 1 609 ? 51.976 122.800 -84.728 1.00 45.96 665 PRO B CA 1
ATOM 4588 C C . PRO A 1 609 ? 51.118 123.361 -83.597 1.00 44.98 665 PRO B C 1
ATOM 4589 O O . PRO A 1 609 ? 49.877 123.327 -83.676 1.00 46.19 665 PRO B O 1
ATOM 4593 N N . PHE A 1 610 ? 51.777 123.893 -82.567 1.00 42.50 666 PHE B N 1
ATOM 4594 C CA . PHE A 1 610 ? 51.063 124.523 -81.467 1.00 44.75 666 PHE B CA 1
ATOM 4595 C C . PHE A 1 610 ? 50.141 125.647 -81.919 1.00 45.71 666 PHE B C 1
ATOM 4596 O O . PHE A 1 610 ? 48.918 125.558 -81.780 1.00 40.30 666 PHE B O 1
ATOM 4604 N N . PHE A 1 611 ? 50.740 126.711 -82.447 1.00 47.43 667 PHE B N 1
ATOM 4605 C CA . PHE A 1 611 ? 49.974 127.864 -82.904 1.00 43.64 667 PHE B CA 1
ATOM 4606 C C . PHE A 1 611 ? 49.008 127.505 -84.024 1.00 43.03 667 PHE B C 1
ATOM 4607 O O . PHE A 1 611 ? 47.892 128.024 -84.078 1.00 43.59 667 PHE B O 1
ATOM 4615 N N . ARG A 1 612 ? 49.439 126.598 -84.897 1.00 41.85 668 ARG B N 1
ATOM 4616 C CA . ARG A 1 612 ? 48.591 126.083 -85.968 1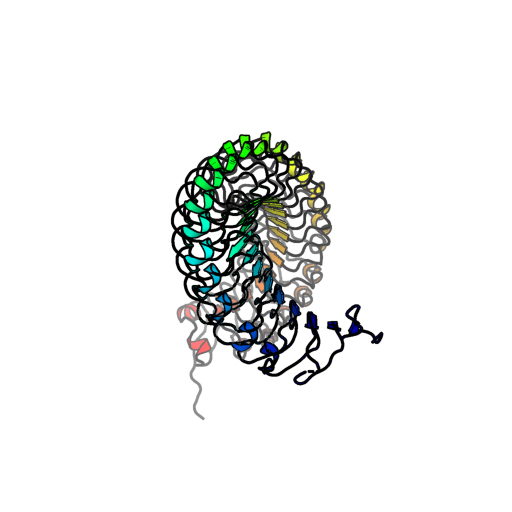.00 45.17 668 ARG B CA 1
ATOM 4617 C C . ARG A 1 612 ? 47.319 125.427 -85.417 1.00 49.62 668 ARG B C 1
ATOM 4618 O O . ARG A 1 612 ? 46.286 125.380 -86.098 1.00 48.28 668 ARG B O 1
ATOM 4626 N N . ARG A 1 613 ? 47.395 124.919 -84.188 1.00 48.80 669 ARG B N 1
ATOM 4627 C CA . ARG A 1 613 ? 46.205 124.391 -83.533 1.00 56.71 669 ARG B CA 1
ATOM 4628 C C . ARG A 1 613 ? 45.232 125.488 -83.058 1.00 56.17 669 ARG B C 1
ATOM 4629 O O . ARG A 1 613 ? 44.123 125.176 -82.621 1.00 59.25 669 ARG B O 1
ATOM 4637 N N . LEU A 1 614 ? 45.629 126.762 -83.120 1.00 48.63 670 LEU B N 1
ATOM 4638 C CA . LEU A 1 614 ? 44.715 127.840 -82.715 1.00 38.62 670 LEU B CA 1
ATOM 4639 C C . LEU A 1 614 ? 43.625 128.035 -83.755 1.00 34.97 670 LEU B C 1
ATOM 4640 O O . LEU A 1 614 ? 43.910 128.131 -84.949 1.00 35.12 670 LEU B O 1
ATOM 4645 N N . PRO A 1 615 ? 42.369 128.105 -83.301 1.00 32.38 671 PRO B N 1
ATOM 4646 C CA . PRO A 1 615 ? 41.228 128.280 -84.202 1.00 31.37 671 PRO B CA 1
ATOM 4647 C C . PRO A 1 615 ? 41.374 129.568 -84.996 1.00 37.21 671 PRO B C 1
ATOM 4648 O O . PRO A 1 615 ? 41.686 130.614 -84.432 1.00 38.77 671 PRO B O 1
ATOM 4652 N N . LEU A 1 616 ? 41.164 129.489 -86.300 1.00 38.16 672 LEU B N 1
ATOM 4653 C CA . LEU A 1 616 ? 41.298 130.658 -87.146 1.00 34.98 672 LEU B CA 1
ATOM 4654 C C . LEU A 1 616 ? 40.306 131.746 -86.725 1.00 29.85 672 LEU B C 1
ATOM 4655 O O . LEU A 1 616 ? 40.567 132.940 -86.890 1.00 32.21 672 LEU B O 1
ATOM 4660 N N . SER A 1 617 ? 39.176 131.332 -86.167 1.00 25.30 673 SER B N 1
ATOM 4661 C CA . SER A 1 617 ? 38.188 132.289 -85.690 1.00 30.09 673 SER B CA 1
ATOM 4662 C C . SER A 1 617 ? 38.763 133.120 -84.543 1.00 27.03 673 SER B C 1
ATOM 4663 O O . SER A 1 617 ? 38.331 134.245 -84.308 1.00 28.67 673 SER B O 1
ATOM 4666 N N . ASP A 1 618 ? 39.745 132.555 -83.841 1.00 19.07 674 ASP B N 1
ATOM 4667 C CA . ASP A 1 618 ? 40.430 133.249 -82.758 1.00 22.21 674 ASP B CA 1
ATOM 4668 C C . ASP A 1 618 ? 41.376 134.332 -83.272 1.00 24.37 674 ASP B C 1
ATOM 4669 O O . ASP A 1 618 ? 41.534 135.373 -82.632 1.00 23.57 674 ASP B O 1
ATOM 4674 N N . LEU A 1 619 ? 42.004 134.091 -84.420 1.00 18.95 675 LEU B N 1
ATOM 4675 C CA . LEU A 1 619 ? 42.811 135.121 -85.054 1.00 20.22 675 LEU B CA 1
ATOM 4676 C C . LEU A 1 619 ? 41.914 136.176 -85.705 1.00 22.18 675 LEU B C 1
ATOM 4677 O O . LEU A 1 619 ? 42.290 137.342 -85.813 1.00 22.91 675 LEU B O 1
ATOM 4682 N N . ALA A 1 620 ? 40.728 135.761 -86.139 1.00 19.41 676 ALA B N 1
ATOM 4683 C CA . ALA A 1 620 ? 39.807 136.657 -86.842 1.00 22.56 676 ALA B CA 1
ATOM 4684 C C . ALA A 1 620 ? 39.167 137.702 -85.919 1.00 22.19 676 ALA B C 1
ATOM 4685 O O . ALA A 1 620 ? 38.758 138.779 -86.367 1.00 19.36 676 ALA B O 1
ATOM 4687 N N . SER A 1 621 ? 39.113 137.386 -84.625 1.00 18.53 677 SER B N 1
ATOM 4688 C CA . SER A 1 621 ? 38.581 138.315 -83.623 1.00 22.37 677 SER B CA 1
ATOM 4689 C C . SER A 1 621 ? 39.642 139.268 -83.065 1.00 20.09 677 SER B C 1
ATOM 4690 O O . SER A 1 621 ? 39.392 139.963 -82.095 1.00 24.18 677 SER B O 1
ATOM 4693 N N . ASN A 1 622 ? 40.834 139.258 -83.650 1.00 19.06 678 ASN B N 1
ATOM 4694 C CA . ASN A 1 622 ? 41.888 140.208 -83.300 1.00 19.50 678 ASN B CA 1
ATOM 4695 C C . ASN A 1 622 ? 42.122 141.341 -84.304 1.00 22.32 678 ASN B C 1
ATOM 4696 O O . ASN A 1 622 ? 41.349 141.520 -85.236 1.00 21.91 678 ASN B O 1
ATOM 4701 N N . ARG A 1 623 ? 43.166 142.130 -84.074 1.00 20.64 679 ARG B N 1
ATOM 4702 C CA . ARG A 1 623 ? 43.490 143.264 -84.930 1.00 30.45 679 ARG B CA 1
ATOM 4703 C C . ARG A 1 623 ? 44.268 142.820 -86.178 1.00 21.97 679 ARG B C 1
ATOM 4704 O O . ARG A 1 623 ? 43.810 142.986 -87.292 1.00 47.16 679 ARG B O 1
ATOM 4712 N N . GLY A 1 624 ? 45.488 142.358 -85.959 1.00 33.76 680 GLY B N 1
ATOM 4713 C CA . GLY A 1 624 ? 46.412 141.902 -86.986 1.00 31.04 680 GLY B CA 1
ATOM 4714 C C . GLY A 1 624 ? 46.989 140.496 -87.019 1.00 23.01 680 GLY B C 1
ATOM 4715 O O . GLY A 1 624 ? 48.113 140.374 -87.468 1.00 23.70 680 GLY B O 1
ATOM 4716 N N . LEU A 1 625 ? 46.379 139.490 -86.411 1.00 22.32 681 LEU B N 1
ATOM 4717 C CA . LEU A 1 625 ? 47.097 138.218 -86.206 1.00 22.37 681 LEU B CA 1
ATOM 4718 C C . LEU A 1 625 ? 47.118 137.292 -87.404 1.00 22.74 681 LEU B C 1
ATOM 4719 O O . LEU A 1 625 ? 46.097 137.128 -88.064 1.00 22.53 681 LEU B O 1
ATOM 4724 N N . TYR A 1 626 ? 48.276 136.692 -87.689 1.00 23.35 682 TYR B N 1
ATOM 4725 C CA . TYR A 1 626 ? 48.344 135.687 -88.762 1.00 23.74 682 TYR B CA 1
ATOM 4726 C C . TYR A 1 626 ? 49.511 134.704 -88.618 1.00 24.19 682 TYR B C 1
ATOM 4727 O O . TYR A 1 626 ? 50.555 135.052 -88.082 1.00 24.55 682 TYR B O 1
ATOM 4736 N N . ILE A 1 627 ? 49.352 133.491 -89.135 1.00 24.25 683 ILE B N 1
ATOM 4737 C CA . ILE A 1 627 ? 50.462 132.543 -89.151 1.00 24.81 683 ILE B CA 1
ATOM 4738 C C . ILE A 1 627 ? 51.392 132.853 -90.310 1.00 25.90 683 ILE B C 1
ATOM 4739 O O . ILE A 1 627 ? 50.952 133.027 -91.438 1.00 28.76 683 ILE B O 1
ATOM 4744 N N . SER A 1 628 ? 52.685 132.915 -90.039 1.00 36.15 684 SER B N 1
ATOM 4745 C CA . SER A 1 628 ? 53.631 133.222 -91.094 1.00 34.41 684 SER B CA 1
ATOM 4746 C C . SER A 1 628 ? 54.510 132.013 -91.332 1.00 36.41 684 SER B C 1
ATOM 4747 O O . SER A 1 628 ? 54.580 131.108 -90.498 1.00 40.34 684 SER B O 1
ATOM 4750 N N . ASN A 1 629 ? 55.128 131.978 -92.500 1.00 29.27 685 ASN B N 1
ATOM 4751 C CA . ASN A 1 629 ? 56.069 130.928 -92.830 1.00 30.07 685 ASN B CA 1
ATOM 4752 C C . ASN A 1 629 ? 57.472 131.494 -92.873 1.00 31.06 685 ASN B C 1
ATOM 4753 O O . ASN A 1 629 ? 57.710 132.547 -93.456 1.00 31.54 685 ASN B O 1
ATOM 4758 N N . ALA A 1 630 ? 58.410 130.806 -92.249 1.00 34.95 686 ALA B N 1
ATOM 4759 C CA . ALA A 1 630 ? 59.764 131.325 -92.188 1.00 34.84 686 ALA B CA 1
ATOM 4760 C C . ALA A 1 630 ? 60.491 131.214 -93.537 1.00 33.65 686 ALA B C 1
ATOM 4761 O O . ALA A 1 630 ? 60.190 130.349 -94.358 1.00 33.89 686 ALA B O 1
ATOM 4763 N N . ILE A 1 631 ? 61.457 132.076 -93.769 1.00 34.50 687 ILE B N 1
ATOM 4764 C CA . ILE A 1 631 ? 62.206 132.085 -95.004 1.00 35.79 687 ILE B CA 1
ATOM 4765 C C . ILE A 1 631 ? 63.277 131.026 -95.009 1.00 36.66 687 ILE B C 1
ATOM 4766 O O . ILE A 1 631 ? 63.855 130.781 -94.020 1.00 43.45 687 ILE B O 1
ATOM 4771 N N . SER A 1 632 ? 63.525 130.390 -96.139 1.00 41.21 688 SER B N 1
ATOM 4772 C CA . SER A 1 632 ? 64.610 129.442 -96.228 1.00 43.04 688 SER B CA 1
ATOM 4773 C C . SER A 1 632 ? 65.859 130.192 -96.565 1.00 45.93 688 SER B C 1
ATOM 4774 O O . SER A 1 632 ? 65.891 131.008 -97.443 1.00 47.51 688 SER B O 1
ATOM 4777 N N . THR A 1 633 ? 66.905 129.918 -95.833 1.00 41.93 689 THR B N 1
ATOM 4778 C CA . THR A 1 633 ? 68.048 130.755 -95.886 1.00 47.82 689 THR B CA 1
ATOM 4779 C C . THR A 1 633 ? 69.288 129.929 -95.816 1.00 52.87 689 THR B C 1
ATOM 4780 O O . THR A 1 633 ? 69.244 128.795 -96.246 1.00 56.75 689 THR B O 1
ATOM 4784 N N . ASP B 2 1 ? 49.136 89.551 -43.852 1.00 61.12 1 ASP A N 1
ATOM 4785 C CA . ASP B 2 1 ? 48.867 88.318 -43.148 1.00 62.07 1 ASP A CA 1
ATOM 4786 C C . ASP B 2 1 ? 47.555 87.842 -43.783 1.00 54.00 1 ASP A C 1
ATOM 4787 O O . ASP B 2 1 ? 46.912 86.962 -43.285 1.00 65.57 1 ASP A O 1
ATOM 4808 N N . SER B 2 3 ? 44.065 90.097 -44.592 1.00 23.96 3 SER A N 1
ATOM 4809 C CA . SER B 2 3 ? 43.637 91.131 -43.699 1.00 22.74 3 SER A CA 1
ATOM 4810 C C . SER B 2 3 ? 42.843 90.469 -42.584 1.00 21.77 3 SER A C 1
ATOM 4811 O O . SER B 2 3 ? 42.300 89.381 -42.778 1.00 12.22 3 SER A O 1
ATOM 4814 N N . ASN B 2 4 ? 42.792 91.106 -41.418 1.00 12.26 4 ASN A N 1
ATOM 4815 C CA . ASN B 2 4 ? 41.812 90.732 -40.411 1.00 11.80 4 ASN A CA 1
ATOM 4816 C C . ASN B 2 4 ? 40.430 91.002 -40.964 1.00 14.68 4 ASN A C 1
ATOM 4817 O O . ASN B 2 4 ? 40.280 91.787 -41.897 1.00 20.73 4 ASN A O 1
ATOM 4822 N N . PRO B 2 5 ? 39.410 90.353 -40.407 1.00 15.68 5 PRO A N 1
ATOM 4823 C CA . PRO B 2 5 ? 38.056 90.706 -40.851 1.00 9.82 5 PRO A CA 1
ATOM 4824 C C . PRO B 2 5 ? 37.759 92.194 -40.645 1.00 9.50 5 PRO A C 1
ATOM 4825 O O . PRO B 2 5 ? 38.267 92.803 -39.703 1.00 16.77 5 PRO A O 1
ATOM 4829 N N . GLY B 2 6 ? 36.957 92.769 -41.537 1.00 9.89 6 GLY A N 1
ATOM 4830 C CA . GLY B 2 6 ? 36.588 94.171 -41.467 1.00 8.71 6 GLY A CA 1
ATOM 4831 C C . GLY B 2 6 ? 35.212 94.403 -42.056 1.00 8.70 6 GLY A C 1
ATOM 4832 O O . GLY B 2 6 ? 34.692 93.578 -42.806 1.00 11.37 6 GLY A O 1
ATOM 4833 N N . HIS B 2 7 ? 34.600 95.523 -41.708 1.00 11.81 7 HIS A N 1
ATOM 4834 C CA . HIS B 2 7 ? 33.314 95.865 -42.290 1.00 11.53 7 HIS A CA 1
ATOM 4835 C C . HIS B 2 7 ? 33.577 96.688 -43.547 1.00 16.39 7 HIS A C 1
ATOM 4836 O O . HIS B 2 7 ? 34.728 97.043 -43.834 1.00 15.10 7 HIS A O 1
ATOM 4843 N N . HIS B 2 8 ? 32.508 96.996 -44.278 1.00 14.68 8 HIS A N 1
ATOM 4844 C CA . HIS B 2 8 ? 32.577 97.884 -45.428 1.00 8.78 8 HIS A CA 1
ATOM 4845 C C . HIS B 2 8 ? 33.051 99.250 -44.965 1.00 9.12 8 HIS A C 1
ATOM 4846 O O . HIS B 2 8 ? 32.440 99.846 -44.083 1.00 12.28 8 HIS A O 1
ATOM 4853 N N . PRO B 2 9 ? 34.146 99.750 -45.549 1.00 15.14 9 PRO A N 1
ATOM 4854 C CA . PRO B 2 9 ? 34.632 101.089 -45.206 1.00 20.00 9 PRO A CA 1
ATOM 4855 C C . PRO B 2 9 ? 33.563 102.131 -45.528 1.00 26.04 9 PRO A C 1
ATOM 4856 O O . PRO B 2 9 ? 33.017 102.129 -46.631 1.00 28.84 9 PRO A O 1
ATOM 4868 N N . ARG B 2 11 ? 31.831 105.662 -46.476 1.00 22.35 11 ARG A N 1
ATOM 4869 C CA . ARG B 2 11 ? 32.179 106.773 -47.331 1.00 17.53 11 ARG A CA 1
ATOM 4870 C C . ARG B 2 11 ? 31.209 107.922 -47.072 1.00 16.45 11 ARG A C 1
ATOM 4871 O O . ARG B 2 11 ? 30.016 107.711 -46.828 1.00 12.12 11 ARG A O 1
ATOM 4879 N N . HIS B 2 12 ? 31.729 109.141 -47.104 1.00 19.79 12 HIS A N 1
ATOM 4880 C CA . HIS B 2 12 ? 30.905 110.322 -46.902 1.00 18.74 12 HIS A CA 1
ATOM 4881 C C . HIS B 2 12 ? 31.351 111.383 -47.897 1.00 16.56 12 HIS A C 1
ATOM 4882 O O . HIS B 2 12 ? 32.328 111.193 -48.609 1.00 11.87 12 HIS A O 1
ATOM 4889 N N . ASN B 2 13 ? 30.666 112.518 -47.903 1.00 19.27 13 ASN A N 1
ATOM 4890 C CA . ASN B 2 13 ? 30.927 113.563 -48.885 1.00 18.41 13 ASN A CA 1
ATOM 4891 C C . ASN B 2 13 ? 31.959 114.600 -48.450 1.00 21.13 13 ASN A C 1
ATOM 4892 O O . ASN B 2 13 ? 32.587 114.483 -47.382 1.00 22.77 13 ASN A O 1
#

Nearest PDB structures (foldseek):
  5hz0-assembly1_B  TM=1.001E+00  e=1.177E-87  Arabidopsis thaliana
  5gr8-assembly1_A  TM=8.668E-01  e=1.951E-39  Arabidopsis thaliana
  8wed-assembly2_D  TM=9.135E-01  e=3.028E-37  Arabidopsis thaliana
  4mn8-assembly1_A  TM=6.789E-01  e=5.934E-42  Arabidopsis thaliana
  6s6q-assembly2_B  TM=4.129E-01  e=1.099E-40  Arabidopsis thaliana

Sequence (637 aa):
CNWTGVKCNRRGEVSEIQLKEKQLQGSLLKSLTSLTLSSLQLTGVIPKEIGDFTELELLDLSDNSLSGDIPVEIFRLKKLKTLSLNTNNLEGHIPMEIGNLSGLVELMLFDNKLSGEIPRSIGELKNLQVLRAGGNKNLRGELPWEIGNCENLVMLGLAETSLSGKLPASIGNLKRVQTIAIYTSLLSGPIPDEIGYCTELQNLYLYQNSISGSIPTTIGGLKKLQSLLLWQNNLVGKIPTELGNCPELWLIDFSENLLTGTIPRSFGKLENLQELQLSVNQISGTIPEELTNCTKLTHLEIDNNLITGEIPSLMSNLRSLTMFFAWQNKLTGNIPQSLSQCRELQAIDLSYNSLSGSIPKEIFGLRNLTKLLLLSNDLSGFIPPDIGNCTNLYRLRLNGNRLAGSIPSEIGNLKNLNFVDISENRLVGSIPPAISGCESLEFLDLHTNSLSGSLLGTTLPKSLKFIDFSDNALSSTLPPGIGLLTELTKLNLAKNRLSGEIPREISTCRSLQLLNLGENDFSGEIPDELGQIPSLAISLNLSCNRFVGEIPSRFSDLKNLGVLDVSHNQLTGNLNVLTDLQNLVSLNISYNDFSGDLPNTPFFRRLPLSDLASNRGLYISNAISTDSNPGHHPRHN

Foldseek 3Di:
DPDPQWDADPVRATEEGADEDPQAEEADHAPYAEYHDENNQYEEAPPLCCLVNQNHQYDAHYNYAYEEEDHLSPLNRQNHQEDHHEHYAYEEEPDLSVLSRANHAYAHQDQYQYADEDHLSVLSHQNYAEDEHANHAHHEEEDDLSVLNNQNYAYDEHANYAHEEEHDLSCLSNQRYADYHHELYAYEEEHDLSPLNNQNYAEYAHYNYAYEEADHLSVLNRQNYAEYHHDDYAHEEEDHLSVLNHQRYAYDAHARYAHEEEDHLSVLSRQRHAEDHHHAYAYEEEDHLSPLSNANHAYDAQDNYAYEEEDDLSVLSNQNHAYAHHAQYAYEEADHLSPLSNLNHQEDAHHNYAYEEENRLSVLQRQRHQYDHHYAYAYEEEDDLSVLNHANHAEEEHYNYAYEEADHLSPLNHQNHAEYAHEHYAYEEELDLSVLNNQRYAYDHHHHYAYEEEDDLSSHHQNYQYDAHENYAYEEEDDLSVLSNQNHAEYAHEQYAYEEEDDLSPLNNQNYQYDAPYQYAYEEEHDLSVLNRCNNAEEDHQANYAYEEEDHLSVLSVLRHQEYHHEHYAYEEEDPSPLPNPNHNYYQHAQYAYADEDEPPVRVVPDDVVRVVNYNHYDYDYDDDD/DDDDDDDDDDD

B-factor: mean 26.7, std 17.83, range [4.32, 187.49]